Protein AF-0000000072239196 (afdb_homodimer)

Structure (mmCIF, N/CA/C/O backbone):
data_AF-0000000072239196-model_v1
#
loop_
_entity.id
_entity.type
_entity.pdbx_description
1 polymer 'N-acetylgalactosaminide beta-1,3-galactosyltransferase'
#
loop_
_atom_site.group_PDB
_atom_site.id
_atom_site.type_symbol
_atom_site.label_atom_id
_atom_site.label_alt_id
_atom_site.label_comp_id
_atom_site.label_asym_id
_atom_site.label_entity_id
_atom_site.label_seq_id
_atom_site.pdbx_PDB_ins_code
_atom_site.Cartn_x
_atom_site.Cartn_y
_atom_site.Cartn_z
_atom_site.occupancy
_atom_site.B_iso_or_equiv
_atom_site.auth_seq_id
_atom_site.auth_comp_id
_atom_site.auth_asym_id
_atom_site.auth_atom_id
_atom_site.pdbx_PDB_model_num
ATOM 1 N N . MET A 1 1 ? 33.875 12.359 -74.062 1 31.75 1 MET A N 1
ATOM 2 C CA . MET A 1 1 ? 33.312 13.102 -72.938 1 31.75 1 MET A CA 1
ATOM 3 C C . MET A 1 1 ? 32.25 12.281 -72.188 1 31.75 1 MET A C 1
ATOM 5 O O . MET A 1 1 ? 31.781 12.656 -71.125 1 31.75 1 MET A O 1
ATOM 9 N N . PHE A 1 2 ? 31.797 11.156 -72.812 1 46.44 2 PHE A N 1
ATOM 10 C CA . PHE A 1 2 ? 30.672 10.391 -72.312 1 46.44 2 PHE A CA 1
ATOM 11 C C . PHE A 1 2 ? 31.125 9.414 -71.25 1 46.44 2 PHE A C 1
ATOM 13 O O . PHE A 1 2 ? 30.312 8.93 -70.438 1 46.44 2 PHE A O 1
ATOM 20 N N . HIS A 1 3 ? 32.469 9.07 -71.188 1 47.84 3 HIS A N 1
ATOM 21 C CA . HIS A 1 3 ? 32.844 8 -70.25 1 47.84 3 HIS A CA 1
ATOM 22 C C . HIS A 1 3 ? 33.031 8.531 -68.875 1 47.84 3 HIS A C 1
ATOM 24 O O . HIS A 1 3 ? 33.219 7.746 -67.938 1 47.84 3 HIS A O 1
ATOM 30 N N . TYR A 1 4 ? 33.156 9.891 -68.688 1 46.47 4 TYR A N 1
ATOM 31 C CA . TYR A 1 4 ? 33.5 10.406 -67.375 1 46.47 4 TYR A CA 1
ATOM 32 C C . TYR A 1 4 ? 32.25 10.484 -66.5 1 46.47 4 TYR A C 1
ATOM 34 O O . TYR A 1 4 ? 32.344 10.672 -65.312 1 46.47 4 TYR A O 1
ATOM 42 N N . ARG A 1 5 ? 31.016 10.391 -67.062 1 47.41 5 ARG A N 1
ATOM 43 C CA . ARG A 1 5 ? 29.828 10.578 -66.25 1 47.41 5 ARG A CA 1
ATOM 44 C C . ARG A 1 5 ? 29.484 9.305 -65.5 1 47.41 5 ARG A C 1
ATOM 46 O O . ARG A 1 5 ? 28.844 9.352 -64.438 1 47.41 5 ARG A O 1
ATOM 53 N N . LYS A 1 6 ? 29.891 8.172 -66.125 1 51.75 6 LYS A N 1
ATOM 54 C CA . LYS A 1 6 ? 29.484 6.957 -65.438 1 51.75 6 LYS A CA 1
ATOM 55 C C . LYS A 1 6 ? 30.359 6.711 -64.188 1 51.75 6 LYS A C 1
ATOM 57 O O . LYS A 1 6 ? 29.906 6.172 -63.188 1 51.75 6 LYS A O 1
ATOM 62 N N . LEU A 1 7 ? 31.578 7.281 -64.25 1 53 7 LEU A N 1
ATOM 63 C CA . LEU A 1 7 ? 32.469 7.035 -63.094 1 53 7 LEU A CA 1
ATOM 64 C C . LEU A 1 7 ? 32.156 7.945 -61.938 1 53 7 LEU A C 1
ATOM 66 O O . LEU A 1 7 ? 32.281 7.547 -60.75 1 53 7 LEU A O 1
ATOM 70 N N . VAL A 1 8 ? 31.484 9.125 -62.281 1 57.16 8 VAL A N 1
ATOM 71 C CA . VAL A 1 8 ? 31.156 10.062 -61.219 1 57.16 8 VAL A CA 1
ATOM 72 C C . VAL A 1 8 ? 29.969 9.539 -60.406 1 57.16 8 VAL A C 1
ATOM 74 O O . VAL A 1 8 ? 29.953 9.641 -59.188 1 57.16 8 VAL A O 1
ATOM 77 N N . LYS A 1 9 ? 29.109 8.82 -61.094 1 61.12 9 LYS A N 1
ATOM 78 C CA . LYS A 1 9 ? 27.938 8.297 -60.406 1 61.12 9 LYS A CA 1
ATOM 79 C C . LYS A 1 9 ? 28.312 7.109 -59.5 1 61.12 9 LYS A C 1
ATOM 81 O O . LYS A 1 9 ? 27.766 6.945 -58.438 1 61.12 9 LYS A O 1
ATOM 86 N N . SER A 1 10 ? 29.453 6.508 -60 1 64.5 10 SER A N 1
ATOM 87 C CA . SER A 1 10 ? 29.859 5.34 -59.25 1 64.5 10 SER A CA 1
ATOM 88 C C . SER A 1 10 ? 30.578 5.746 -57.969 1 64.5 10 SER A C 1
ATOM 90 O O . SER A 1 10 ? 30.359 5.16 -56.906 1 64.5 10 SER A O 1
ATOM 92 N N . TRP A 1 11 ? 31.234 6.891 -58.031 1 67.44 11 TRP A N 1
ATOM 93 C CA . TRP A 1 11 ? 31.969 7.344 -56.844 1 67.44 11 TRP A CA 1
ATOM 94 C C . TRP A 1 11 ? 31.047 7.973 -55.812 1 67.44 11 TRP A C 1
ATOM 96 O O . TRP A 1 11 ? 31.234 7.801 -54.625 1 67.44 11 TRP A O 1
ATOM 106 N N . GLN A 1 12 ? 29.906 8.602 -56.25 1 66.19 12 GLN A N 1
ATOM 107 C CA . GLN A 1 12 ? 28.922 9.188 -55.344 1 66.19 12 GLN A CA 1
ATOM 108 C C . GLN A 1 12 ? 28.125 8.109 -54.625 1 66.19 12 GLN A C 1
ATOM 110 O O . GLN A 1 12 ? 27.844 8.234 -53.406 1 66.19 12 GLN A O 1
ATOM 115 N N . VAL A 1 13 ? 27.969 6.984 -55.312 1 71.75 13 VAL A N 1
ATOM 116 C CA . VAL A 1 13 ? 27.25 5.867 -54.719 1 71.75 13 VAL A CA 1
ATOM 117 C C . VAL A 1 13 ? 28.141 5.141 -53.719 1 71.75 13 VAL A C 1
ATOM 119 O O . VAL A 1 13 ? 27.703 4.789 -52.625 1 71.75 13 VAL A O 1
ATOM 122 N N . ILE A 1 14 ? 29.438 5.078 -54.062 1 72.12 14 ILE A N 1
ATOM 123 C CA . ILE A 1 14 ? 30.391 4.43 -53.156 1 72.12 14 ILE A CA 1
ATOM 124 C C . ILE A 1 14 ? 30.594 5.301 -51.938 1 72.12 14 ILE A C 1
ATOM 126 O O . ILE A 1 14 ? 30.609 4.797 -50.812 1 72.12 14 ILE A O 1
ATOM 130 N N . LEU A 1 15 ? 30.625 6.617 -52.156 1 72.06 15 LEU A N 1
ATOM 131 C CA . LEU A 1 15 ? 30.75 7.547 -51.031 1 72.06 15 LEU A CA 1
ATOM 132 C C . LEU A 1 15 ? 29.5 7.547 -50.188 1 72.06 15 LEU A C 1
ATOM 134 O O . LEU A 1 15 ? 29.594 7.578 -48.938 1 72.06 15 LEU A O 1
ATOM 138 N N . PHE A 1 16 ? 28.359 7.387 -50.812 1 76.06 16 PHE A N 1
ATOM 139 C CA . PHE A 1 16 ? 27.109 7.32 -50.062 1 76.06 16 PHE A CA 1
ATOM 140 C C . PHE A 1 16 ? 27 6.02 -49.281 1 76.06 16 PHE A C 1
ATOM 142 O O . PHE A 1 16 ? 26.594 6.02 -48.125 1 76.06 16 PHE A O 1
ATOM 149 N N . ILE A 1 17 ? 27.453 4.945 -49.906 1 74.38 17 ILE A N 1
ATOM 150 C CA . ILE A 1 17 ? 27.438 3.645 -49.25 1 74.38 17 ILE A CA 1
ATOM 151 C C . ILE A 1 17 ? 28.438 3.631 -48.094 1 74.38 17 ILE A C 1
ATOM 153 O O . ILE A 1 17 ? 28.141 3.127 -47 1 74.38 17 ILE A O 1
ATOM 157 N N . TRP A 1 18 ? 29.531 4.359 -48.312 1 76.5 18 TRP A N 1
ATOM 158 C CA . TRP A 1 18 ? 30.547 4.453 -47.25 1 76.5 18 TRP A CA 1
ATOM 159 C C . TRP A 1 18 ? 30.062 5.32 -46.094 1 76.5 18 TRP A C 1
ATOM 161 O O . TRP A 1 18 ? 30.281 4.988 -44.938 1 76.5 18 TRP A O 1
ATOM 171 N N . ILE A 1 19 ? 29.328 6.352 -46.375 1 75 19 ILE A N 1
ATOM 172 C CA . ILE A 1 19 ? 28.781 7.23 -45.344 1 75 19 ILE A CA 1
ATOM 173 C C . ILE A 1 19 ? 27.688 6.5 -44.562 1 75 19 ILE A C 1
ATOM 175 O O . ILE A 1 19 ? 27.656 6.535 -43.344 1 75 19 ILE A O 1
ATOM 179 N N . VAL A 1 20 ? 26.875 5.742 -45.312 1 73.81 20 VAL A N 1
ATOM 180 C CA . VAL A 1 20 ? 25.812 4.992 -44.656 1 73.81 20 VAL A CA 1
ATOM 181 C C . VAL A 1 20 ? 26.406 3.865 -43.812 1 73.81 20 VAL A C 1
ATOM 183 O O . VAL A 1 20 ? 25.969 3.631 -42.688 1 73.81 20 VAL A O 1
ATOM 186 N N . PHE A 1 21 ? 27.484 3.299 -44.312 1 75.25 21 PHE A N 1
ATOM 187 C CA . PHE A 1 21 ? 28.156 2.217 -43.625 1 75.25 21 PHE A CA 1
ATOM 188 C C . PHE A 1 21 ? 28.891 2.744 -42.406 1 75.25 21 PHE A C 1
ATOM 190 O O . PHE A 1 21 ? 28.844 2.133 -41.312 1 75.25 21 PHE A O 1
ATOM 197 N N . THR A 1 22 ? 29.5 3.889 -42.5 1 69.12 22 THR A N 1
ATOM 198 C CA . THR A 1 22 ? 30.172 4.516 -41.375 1 69.12 22 THR A CA 1
ATOM 199 C C . THR A 1 22 ? 29.156 4.988 -40.344 1 69.12 22 THR A C 1
ATOM 201 O O . THR A 1 22 ? 29.375 4.848 -39.125 1 69.12 22 THR A O 1
ATOM 204 N N . LEU A 1 23 ? 28.047 5.484 -40.75 1 70.44 23 LEU A N 1
ATOM 205 C CA . LEU A 1 23 ? 26.984 5.887 -39.844 1 70.44 23 LEU A CA 1
ATOM 206 C C . LEU A 1 23 ? 26.375 4.676 -39.125 1 70.44 23 LEU A C 1
ATOM 208 O O . LEU A 1 23 ? 26.094 4.719 -37.938 1 70.44 23 LEU A O 1
ATOM 212 N N . PHE A 1 24 ? 26.312 3.58 -39.844 1 66.88 24 PHE A N 1
ATOM 213 C CA . PHE A 1 24 ? 25.812 2.334 -39.281 1 66.88 24 PHE A CA 1
ATOM 214 C C . PHE A 1 24 ? 26.797 1.779 -38.25 1 66.88 24 PHE A C 1
ATOM 216 O O . PHE A 1 24 ? 26.391 1.317 -37.188 1 66.88 24 PHE A O 1
ATOM 223 N N . ILE A 1 25 ? 28.031 1.854 -38.5 1 64.31 25 ILE A N 1
ATOM 224 C CA . ILE A 1 25 ? 29.062 1.387 -37.594 1 64.31 25 ILE A CA 1
ATOM 225 C C . ILE A 1 25 ? 29.094 2.277 -36.344 1 64.31 25 ILE A C 1
ATOM 227 O O . ILE A 1 25 ? 29.188 1.782 -35.219 1 64.31 25 ILE A O 1
ATOM 231 N N . VAL A 1 26 ? 28.922 3.523 -36.531 1 60.91 26 VAL A N 1
ATOM 232 C CA . VAL A 1 26 ? 28.938 4.461 -35.406 1 60.91 26 VAL A CA 1
ATOM 233 C C . VAL A 1 26 ? 27.703 4.246 -34.531 1 60.91 26 VAL A C 1
ATOM 235 O O . VAL A 1 26 ? 27.812 4.211 -33.312 1 60.91 26 VAL A O 1
ATOM 238 N N . ILE A 1 27 ? 26.609 4.07 -35.125 1 59.69 27 ILE A N 1
ATOM 239 C CA . ILE A 1 27 ? 25.391 3.814 -34.375 1 59.69 27 ILE A CA 1
ATOM 240 C C . ILE A 1 27 ? 25.469 2.455 -33.688 1 59.69 27 ILE A C 1
ATOM 242 O O . ILE A 1 27 ? 25.156 2.328 -32.5 1 59.69 27 ILE A O 1
ATOM 246 N N . PHE A 1 28 ? 25.984 1.465 -34.375 1 60.81 28 PHE A N 1
ATOM 247 C CA . PHE A 1 28 ? 26.125 0.113 -33.844 1 60.81 28 PHE A CA 1
ATOM 248 C C . PHE A 1 28 ? 27.188 0.063 -32.75 1 60.81 28 PHE A C 1
ATOM 250 O O . PHE A 1 28 ? 27 -0.585 -31.734 1 60.81 28 PHE A O 1
ATOM 257 N N . TYR A 1 29 ? 28.281 0.688 -33 1 55.94 29 TYR A N 1
ATOM 258 C CA . TYR A 1 29 ? 29.328 0.769 -32 1 55.94 29 TYR A CA 1
ATOM 259 C C . TYR A 1 29 ? 28.875 1.616 -30.812 1 55.94 29 TYR A C 1
ATOM 261 O O . TYR A 1 29 ? 29.219 1.313 -29.656 1 55.94 29 TYR A O 1
ATOM 269 N N . GLY A 1 30 ? 28.172 2.629 -30.984 1 54.56 30 GLY A N 1
ATOM 270 C CA . GLY A 1 30 ? 27.562 3.412 -29.922 1 54.56 30 GLY A CA 1
ATOM 271 C C . GLY A 1 30 ? 26.578 2.619 -29.078 1 54.56 30 GLY A C 1
ATOM 272 O O . GLY A 1 30 ? 26.609 2.693 -27.859 1 54.56 30 GLY A O 1
ATOM 273 N N . GLU A 1 31 ? 25.875 1.897 -29.781 1 54.53 31 GLU A N 1
ATOM 274 C CA . GLU A 1 31 ? 24.922 1.021 -29.109 1 54.53 31 GLU A CA 1
ATOM 275 C C . GLU A 1 31 ? 25.641 -0.084 -28.344 1 54.53 31 GLU A C 1
ATOM 277 O O . GLU A 1 31 ? 25.266 -0.417 -27.219 1 54.53 31 GLU A O 1
ATOM 282 N N . LEU A 1 32 ? 26.703 -0.636 -28.875 1 53.66 32 LEU A N 1
ATOM 283 C CA . LEU A 1 32 ? 27.5 -1.659 -28.219 1 53.66 32 LEU A CA 1
ATOM 284 C C . LEU A 1 32 ? 28.234 -1.073 -27.016 1 53.66 32 LEU A C 1
ATOM 286 O O . LEU A 1 32 ? 28.328 -1.708 -25.969 1 53.66 32 LEU A O 1
ATOM 290 N N . ASN A 1 33 ? 28.828 0.057 -27.188 1 51.59 33 ASN A N 1
ATOM 291 C CA . ASN A 1 33 ? 29.5 0.743 -26.094 1 51.59 33 ASN A CA 1
ATOM 292 C C . ASN A 1 33 ? 28.531 1.154 -25 1 51.59 33 ASN A C 1
ATOM 294 O O . ASN A 1 33 ? 28.844 1.08 -23.812 1 51.59 33 ASN A O 1
ATOM 298 N N . GLU A 1 34 ? 27.438 1.601 -25.328 1 47.47 34 GLU A N 1
ATOM 299 C CA . GLU A 1 34 ? 26.406 1.927 -24.359 1 47.47 34 GLU A CA 1
ATOM 300 C C . GLU A 1 34 ? 25.922 0.676 -23.625 1 47.47 34 GLU A C 1
ATOM 302 O O . GLU A 1 34 ? 25.672 0.706 -22.422 1 47.47 34 GLU A O 1
ATOM 307 N N . ARG A 1 35 ? 25.859 -0.451 -24.25 1 50.06 35 ARG A N 1
ATOM 308 C CA . ARG A 1 35 ? 25.562 -1.746 -23.656 1 50.06 35 ARG A CA 1
ATOM 309 C C . ARG A 1 35 ? 26.688 -2.209 -22.734 1 50.06 35 ARG A C 1
ATOM 311 O O . ARG A 1 35 ? 26.438 -2.758 -21.656 1 50.06 35 ARG A O 1
ATOM 318 N N . ARG A 1 36 ? 27.953 -2.074 -23.203 1 45.91 36 ARG A N 1
ATOM 319 C CA . ARG A 1 36 ? 29.094 -2.41 -22.359 1 45.91 36 ARG A CA 1
ATOM 320 C C . ARG A 1 36 ? 29.188 -1.48 -21.156 1 45.91 36 ARG A C 1
ATOM 322 O O . ARG A 1 36 ? 29.453 -1.927 -20.047 1 45.91 36 ARG A O 1
ATOM 329 N N . LYS A 1 37 ? 29.109 -0.287 -21.312 1 46.47 37 LYS A N 1
ATOM 330 C CA . LYS A 1 37 ? 29.094 0.661 -20.188 1 46.47 37 LYS A CA 1
ATOM 331 C C . LYS A 1 37 ? 27.906 0.408 -19.266 1 46.47 37 LYS A C 1
ATOM 333 O O . LYS A 1 37 ? 28.047 0.489 -18.047 1 46.47 37 LYS A O 1
ATOM 338 N N . SER A 1 38 ? 26.906 -0.004 -19.859 1 39.94 38 SER A N 1
ATOM 339 C CA . SER A 1 38 ? 25.734 -0.391 -19.094 1 39.94 38 SER A CA 1
ATOM 340 C C . SER A 1 38 ? 25.969 -1.702 -18.344 1 39.94 38 SER A C 1
ATOM 342 O O . SER A 1 38 ? 25.609 -1.831 -17.172 1 39.94 38 SER A O 1
ATOM 344 N N . ARG A 1 39 ? 26.672 -2.645 -19 1 43.44 39 ARG A N 1
ATOM 345 C CA . ARG A 1 39 ? 27.031 -3.889 -18.328 1 43.44 39 ARG A CA 1
ATOM 346 C C . ARG A 1 39 ? 28.062 -3.641 -17.234 1 43.44 39 ARG A C 1
ATOM 348 O O . ARG A 1 39 ? 27.969 -4.195 -16.141 1 43.44 39 ARG A O 1
ATOM 355 N N . ASN A 1 40 ? 29.109 -2.979 -17.594 1 42.34 40 ASN A N 1
ATOM 356 C CA . ASN A 1 40 ? 30.141 -2.652 -16.609 1 42.34 40 ASN A CA 1
ATOM 357 C C . ASN A 1 40 ? 29.578 -1.776 -15.484 1 42.34 40 ASN A C 1
ATOM 359 O O . ASN A 1 40 ? 29.938 -1.943 -14.32 1 42.34 40 ASN A O 1
ATOM 363 N N . TYR A 1 41 ? 28.875 -0.842 -15.852 1 37.25 41 TYR A N 1
ATOM 364 C CA . TYR A 1 41 ? 28.219 -0.013 -14.852 1 37.25 41 TYR A CA 1
ATOM 365 C C . TYR A 1 41 ? 27.25 -0.84 -14.016 1 37.25 41 TYR A C 1
ATOM 367 O O . TYR A 1 41 ? 27.156 -0.665 -12.797 1 37.25 41 TYR A O 1
ATOM 375 N N . PHE A 1 42 ? 26.625 -1.842 -14.641 1 40.38 42 PHE A N 1
ATOM 376 C CA . PHE A 1 42 ? 25.719 -2.742 -13.93 1 40.38 42 PHE A CA 1
ATOM 377 C C . PHE A 1 42 ? 26.5 -3.662 -13 1 40.38 42 PHE A C 1
ATOM 379 O O . PHE A 1 42 ? 26.047 -3.951 -11.883 1 40.38 42 PHE A O 1
ATOM 386 N N . SER A 1 43 ? 27.641 -4.086 -13.422 1 42.19 43 SER A N 1
ATOM 387 C CA . SER A 1 43 ? 28.453 -4.969 -12.594 1 42.19 43 SER A CA 1
ATOM 388 C C . SER A 1 43 ? 28.969 -4.246 -11.352 1 42.19 43 SER A C 1
ATOM 390 O O . SER A 1 43 ? 29 -4.816 -10.258 1 42.19 43 SER A O 1
ATOM 392 N N . HIS A 1 44 ? 29.359 -3.057 -11.484 1 40.22 44 HIS A N 1
ATOM 393 C CA . HIS A 1 44 ? 29.906 -2.324 -10.352 1 40.22 44 HIS A CA 1
ATOM 394 C C . HIS A 1 44 ? 28.797 -1.888 -9.391 1 40.22 44 HIS A C 1
ATOM 396 O O . HIS A 1 44 ? 29.016 -1.812 -8.18 1 40.22 44 HIS A O 1
ATOM 402 N N . VAL A 1 45 ? 27.75 -1.446 -9.891 1 39.19 45 VAL A N 1
ATOM 403 C CA . VAL A 1 45 ? 26.672 -0.929 -9.07 1 39.19 45 VAL A CA 1
ATOM 404 C C . VAL A 1 45 ? 26.016 -2.07 -8.289 1 39.19 45 VAL A C 1
ATOM 406 O O . VAL A 1 45 ? 25.562 -1.879 -7.156 1 39.19 45 VAL A O 1
ATOM 409 N N . GLN A 1 46 ? 26.016 -3.322 -8.797 1 45.03 46 GLN A N 1
ATOM 410 C CA . GLN A 1 46 ? 25.5 -4.516 -8.125 1 45.03 46 GLN A CA 1
ATOM 411 C C . GLN A 1 46 ? 26.281 -4.801 -6.852 1 45.03 46 GLN A C 1
ATOM 413 O O . GLN A 1 46 ? 25.734 -5.316 -5.879 1 45.03 46 GLN A O 1
ATOM 418 N N . LYS A 1 47 ? 27.609 -4.477 -6.828 1 48.03 47 LYS A N 1
ATOM 419 C CA . LYS A 1 47 ? 28.516 -4.887 -5.746 1 48.03 47 LYS A CA 1
ATOM 420 C C . LYS A 1 47 ? 28.156 -4.188 -4.441 1 48.03 47 LYS A C 1
ATOM 422 O O . LYS A 1 47 ? 28.594 -4.602 -3.367 1 48.03 47 LYS A O 1
ATOM 427 N N . GLY A 1 48 ? 26.984 -3.391 -4.48 1 60.59 48 GLY A N 1
ATOM 428 C CA . GLY A 1 48 ? 26.828 -2.707 -3.209 1 60.59 48 GLY A CA 1
ATOM 429 C C . GLY A 1 48 ? 25.422 -2.811 -2.652 1 60.59 48 GLY A C 1
ATOM 430 O O . GLY A 1 48 ? 25.156 -2.391 -1.522 1 60.59 48 GLY A O 1
ATOM 431 N N . LEU A 1 49 ? 24.438 -3.381 -3.443 1 70.31 49 LEU A N 1
ATOM 432 C CA . LEU A 1 49 ? 23.109 -3.398 -2.828 1 70.31 49 LEU A CA 1
ATOM 433 C C . LEU A 1 49 ? 22.922 -4.648 -1.973 1 70.31 49 LEU A C 1
ATOM 435 O O . LEU A 1 49 ? 23.281 -5.754 -2.395 1 70.31 49 LEU A O 1
ATOM 439 N N . PRO A 1 50 ? 22.5 -4.473 -0.819 1 85.12 50 PRO A N 1
ATOM 440 C CA . PRO A 1 50 ? 22.328 -5.633 0.059 1 85.12 50 PRO A CA 1
ATOM 441 C C . PRO A 1 50 ? 21.297 -6.617 -0.468 1 85.12 50 PRO A C 1
ATOM 443 O O . PRO A 1 50 ? 20.281 -6.207 -1.045 1 85.12 50 PRO A O 1
ATOM 446 N N . LEU A 1 51 ? 21.609 -7.922 -0.352 1 93.06 51 LEU A N 1
ATOM 447 C CA . LEU A 1 51 ? 20.703 -8.984 -0.772 1 93.06 51 LEU A CA 1
ATOM 448 C C . LEU A 1 51 ? 19.625 -9.227 0.28 1 93.06 51 LEU A C 1
ATOM 450 O O . LEU A 1 51 ? 19.875 -9.086 1.479 1 93.06 51 LEU A O 1
ATOM 454 N N . VAL A 1 52 ? 18.484 -9.555 -0.234 1 95.56 52 VAL A N 1
ATOM 455 C CA . VAL A 1 52 ? 17.422 -10.023 0.648 1 95.56 52 VAL A CA 1
ATOM 456 C C . VAL A 1 52 ? 17.594 -11.508 0.934 1 95.56 52 VAL A C 1
ATOM 458 O O . VAL A 1 52 ? 17.781 -12.305 0.011 1 95.56 52 VAL A O 1
ATOM 461 N N . HIS A 1 53 ? 17.5 -11.906 2.275 1 95.81 53 HIS A N 1
ATOM 462 C CA . HIS A 1 53 ? 17.859 -13.266 2.664 1 95.81 53 HIS A CA 1
ATOM 463 C C . HIS A 1 53 ? 16.672 -13.984 3.312 1 95.81 53 HIS A C 1
ATOM 465 O O . HIS A 1 53 ? 16.734 -15.195 3.557 1 95.81 53 HIS A O 1
ATOM 471 N N . ASP A 1 54 ? 15.602 -13.312 3.561 1 97.31 54 ASP A N 1
ATOM 472 C CA . ASP A 1 54 ? 14.586 -13.945 4.398 1 97.31 54 ASP A CA 1
ATOM 473 C C . ASP A 1 54 ? 13.266 -14.07 3.65 1 97.31 54 ASP A C 1
ATOM 475 O O . ASP A 1 54 ? 12.258 -14.492 4.227 1 97.31 54 ASP A O 1
ATOM 479 N N . ILE A 1 55 ? 13.25 -13.68 2.41 1 98.81 55 ILE A N 1
ATOM 480 C CA . ILE A 1 55 ? 12.062 -13.828 1.566 1 98.81 55 ILE A CA 1
ATOM 481 C C . ILE A 1 55 ? 12.391 -14.75 0.388 1 98.81 55 ILE A C 1
ATOM 483 O O . ILE A 1 55 ? 13.328 -14.484 -0.368 1 98.81 55 ILE A O 1
ATOM 487 N N . PHE A 1 56 ? 11.727 -15.852 0.272 1 98.88 56 PHE A N 1
ATOM 488 C CA . PHE A 1 56 ? 11.805 -16.688 -0.921 1 98.88 56 PHE A CA 1
ATOM 489 C C . PHE A 1 56 ? 10.922 -16.141 -2.033 1 98.88 56 PHE A C 1
ATOM 491 O O . PHE A 1 56 ? 9.742 -15.852 -1.813 1 98.88 56 PHE A O 1
ATOM 498 N N . PHE A 1 57 ? 11.445 -15.961 -3.189 1 98.88 57 PHE A N 1
ATOM 499 C CA . PHE A 1 57 ? 10.703 -15.5 -4.359 1 98.88 57 PHE A CA 1
ATOM 500 C C . PHE A 1 57 ? 10.477 -16.656 -5.332 1 98.88 57 PHE A C 1
ATOM 502 O O . PHE A 1 57 ? 11.43 -17.203 -5.891 1 98.88 57 PHE A O 1
ATOM 509 N N . GLY A 1 58 ? 9.258 -17.047 -5.496 1 98.75 58 GLY A N 1
ATOM 510 C CA . GLY A 1 58 ? 8.844 -17.969 -6.551 1 98.75 58 GLY A CA 1
ATOM 511 C C . GLY A 1 58 ? 8.219 -17.266 -7.742 1 98.75 58 GLY A C 1
ATOM 512 O O . GLY A 1 58 ? 7.137 -16.688 -7.629 1 98.75 58 GLY A O 1
ATOM 513 N N . VAL A 1 59 ? 8.867 -17.344 -8.875 1 98.44 59 VAL A N 1
ATOM 514 C CA . VAL A 1 59 ? 8.391 -16.703 -10.086 1 98.44 59 VAL A CA 1
ATOM 515 C C . VAL A 1 59 ? 7.734 -17.734 -11 1 98.44 59 VAL A C 1
ATOM 517 O O . VAL A 1 59 ? 8.359 -18.734 -11.367 1 98.44 59 VAL A O 1
ATOM 520 N N . ILE A 1 60 ? 6.484 -17.5 -11.352 1 96.56 60 ILE A N 1
ATOM 521 C CA . ILE A 1 60 ? 5.75 -18.406 -12.227 1 96.56 60 ILE A CA 1
ATOM 522 C C . ILE A 1 60 ? 6.031 -18.047 -13.688 1 96.56 60 ILE A C 1
ATOM 524 O O . ILE A 1 60 ? 5.855 -16.906 -14.102 1 96.56 60 ILE A O 1
ATOM 528 N N . THR A 1 61 ? 6.516 -18.984 -14.43 1 94.75 61 THR A N 1
ATOM 529 C CA . THR A 1 61 ? 6.801 -18.781 -15.844 1 94.75 61 THR A CA 1
ATOM 530 C C . THR A 1 61 ? 6.438 -20.031 -16.656 1 94.75 61 THR A C 1
ATOM 532 O O . THR A 1 61 ? 5.656 -20.859 -16.188 1 94.75 61 THR A O 1
ATOM 535 N N . CYS A 1 62 ? 6.695 -20.047 -17.891 1 90.94 62 CYS A N 1
ATOM 536 C CA . CYS A 1 62 ? 6.465 -21.172 -18.781 1 90.94 62 CYS A CA 1
ATOM 537 C C . CYS A 1 62 ? 7.488 -21.188 -19.922 1 90.94 62 CYS A C 1
ATOM 539 O O . CYS A 1 62 ? 8.336 -20.297 -20 1 90.94 62 CYS A O 1
ATOM 541 N N . GLU A 1 63 ? 7.398 -22.203 -20.703 1 89.75 63 GLU A N 1
ATOM 542 C CA . GLU A 1 63 ? 8.352 -22.391 -21.797 1 89.75 63 GLU A CA 1
ATOM 543 C C . GLU A 1 63 ? 8.391 -21.188 -22.719 1 89.75 63 GLU A C 1
ATOM 545 O O . GLU A 1 63 ? 9.469 -20.75 -23.125 1 89.75 63 GLU A O 1
ATOM 550 N N . ASN A 1 64 ? 7.305 -20.562 -22.984 1 88.12 64 ASN A N 1
ATOM 551 C CA . ASN A 1 64 ? 7.184 -19.5 -23.969 1 88.12 64 ASN A CA 1
ATOM 552 C C . ASN A 1 64 ? 7.82 -18.203 -23.484 1 88.12 64 ASN A C 1
ATOM 554 O O . ASN A 1 64 ? 8.188 -17.344 -24.281 1 88.12 64 ASN A O 1
ATOM 558 N N . TYR A 1 65 ? 7.93 -18.078 -22.125 1 91.06 65 TYR A N 1
ATOM 559 C CA . TYR A 1 65 ? 8.273 -16.75 -21.625 1 91.06 65 TYR A CA 1
ATOM 560 C C . TYR A 1 65 ? 9.547 -16.797 -20.781 1 91.06 65 TYR A C 1
ATOM 562 O O . TYR A 1 65 ? 10.047 -15.766 -20.344 1 91.06 65 TYR A O 1
ATOM 570 N N . ALA A 1 66 ? 10.133 -17.969 -20.625 1 91.94 66 ALA A N 1
ATOM 571 C CA . ALA A 1 66 ? 11.312 -18.141 -19.797 1 91.94 66 ALA A CA 1
ATOM 572 C C . ALA A 1 66 ? 12.492 -17.344 -20.328 1 91.94 66 ALA A C 1
ATOM 574 O O . ALA A 1 66 ? 13.242 -16.734 -19.562 1 91.94 66 ALA A O 1
ATOM 575 N N . GLU A 1 67 ? 12.617 -17.281 -21.625 1 92.31 67 GLU A N 1
ATOM 576 C CA . GLU A 1 67 ? 13.797 -16.656 -22.219 1 92.31 67 GLU A CA 1
ATOM 577 C C . GLU A 1 67 ? 13.586 -15.156 -22.406 1 92.31 67 GLU A C 1
ATOM 579 O O . GLU A 1 67 ? 14.477 -14.445 -22.875 1 92.31 67 GLU A O 1
ATOM 584 N N . THR A 1 68 ? 12.453 -14.633 -22.047 1 94.44 68 THR A N 1
ATOM 585 C CA . THR A 1 68 ? 12.172 -13.211 -22.188 1 94.44 68 THR A CA 1
ATOM 586 C C . THR A 1 68 ? 11.828 -12.594 -20.828 1 94.44 68 THR A C 1
ATOM 588 O O . THR A 1 68 ? 12.703 -12.047 -20.156 1 94.44 68 THR A O 1
ATOM 591 N N . TYR A 1 69 ? 10.648 -12.945 -20.375 1 96.38 69 TYR A N 1
ATOM 592 C CA . TYR A 1 69 ? 10.156 -12.32 -19.156 1 96.38 69 TYR A CA 1
ATOM 593 C C . TYR A 1 69 ? 10.914 -12.828 -17.938 1 96.38 69 TYR A C 1
ATOM 595 O O . TYR A 1 69 ? 11.43 -12.039 -17.141 1 96.38 69 TYR A O 1
ATOM 603 N N . ALA A 1 70 ? 11.016 -14.125 -17.828 1 97.5 70 ALA A N 1
ATOM 604 C CA . ALA A 1 70 ? 11.688 -14.703 -16.656 1 97.5 70 ALA A CA 1
ATOM 605 C C . ALA A 1 70 ? 13.164 -14.32 -16.641 1 97.5 70 ALA A C 1
ATOM 607 O O . ALA A 1 70 ? 13.719 -14.031 -15.57 1 97.5 70 ALA A O 1
ATOM 608 N N . LYS A 1 71 ? 13.734 -14.359 -17.766 1 97.56 71 LYS A N 1
ATOM 609 C CA . LYS A 1 71 ? 15.133 -13.953 -17.875 1 97.56 71 LYS A CA 1
ATOM 610 C C . LYS A 1 71 ? 15.312 -12.5 -17.453 1 97.56 71 LYS A C 1
ATOM 612 O O . LYS A 1 71 ? 16.312 -12.148 -16.812 1 97.56 71 LYS A O 1
ATOM 617 N N . ALA A 1 72 ? 14.414 -11.625 -17.828 1 97.94 72 ALA A N 1
ATOM 618 C CA . ALA A 1 72 ? 14.461 -10.227 -17.422 1 97.94 72 ALA A CA 1
ATOM 619 C C . ALA A 1 72 ? 14.43 -10.094 -15.906 1 97.94 72 ALA A C 1
ATOM 621 O O . ALA A 1 72 ? 15.18 -9.312 -15.32 1 97.94 72 ALA A O 1
ATOM 622 N N . VAL A 1 73 ? 13.586 -10.859 -15.258 1 98.25 73 VAL A N 1
ATOM 623 C CA . VAL A 1 73 ? 13.516 -10.875 -13.805 1 98.25 73 VAL A CA 1
ATOM 624 C C . VAL A 1 73 ? 14.859 -11.289 -13.219 1 98.25 73 VAL A C 1
ATOM 626 O O . VAL A 1 73 ? 15.414 -10.594 -12.367 1 98.25 73 VAL A O 1
ATOM 629 N N . PHE A 1 74 ? 15.406 -12.359 -13.742 1 98.06 74 PHE A N 1
ATOM 630 C CA . PHE A 1 74 ? 16.641 -12.953 -13.234 1 98.06 74 PHE A CA 1
ATOM 631 C C . PHE A 1 74 ? 17.797 -11.977 -13.383 1 98.06 74 PHE A C 1
ATOM 633 O O . PHE A 1 74 ? 18.688 -11.938 -12.531 1 98.06 74 PHE A O 1
ATOM 640 N N . GLN A 1 75 ? 17.75 -11.148 -14.359 1 96.88 75 GLN A N 1
ATOM 641 C CA . GLN A 1 75 ? 18.891 -10.297 -14.68 1 96.88 75 GLN A CA 1
ATOM 642 C C . GLN A 1 75 ? 18.703 -8.891 -14.109 1 96.88 75 GLN A C 1
ATOM 644 O O . GLN A 1 75 ? 19.578 -8.031 -14.266 1 96.88 75 GLN A O 1
ATOM 649 N N . THR A 1 76 ? 17.641 -8.609 -13.484 1 96.44 76 THR A N 1
ATOM 650 C CA . THR A 1 76 ? 17.438 -7.289 -12.891 1 96.44 76 THR A CA 1
ATOM 651 C C . THR A 1 76 ? 17.172 -7.406 -11.398 1 96.44 76 THR A C 1
ATOM 653 O O . THR A 1 76 ? 18.078 -7.648 -10.609 1 96.44 76 THR A O 1
ATOM 656 N N . TRP A 1 77 ? 15.812 -7.312 -11.023 1 96.88 77 TRP A N 1
ATOM 657 C CA . TRP A 1 77 ? 15.57 -7.25 -9.586 1 96.88 77 TRP A CA 1
ATOM 658 C C . TRP A 1 77 ? 15.883 -8.586 -8.922 1 96.88 77 TRP A C 1
ATOM 660 O O . TRP A 1 77 ? 16.109 -8.648 -7.715 1 96.88 77 TRP A O 1
ATOM 670 N N . GLY A 1 78 ? 15.914 -9.727 -9.695 1 97.62 78 GLY A N 1
ATOM 671 C CA . GLY A 1 78 ? 16.328 -11.016 -9.156 1 97.62 78 GLY A CA 1
ATOM 672 C C . GLY A 1 78 ? 17.734 -10.992 -8.594 1 97.62 78 GLY A C 1
ATOM 673 O O . GLY A 1 78 ? 18.078 -11.805 -7.734 1 97.62 78 GLY A O 1
ATOM 674 N N . LYS A 1 79 ? 18.547 -10.109 -9.008 1 96 79 LYS A N 1
ATOM 675 C CA . LYS A 1 79 ? 19.938 -9.992 -8.57 1 96 79 LYS A CA 1
ATOM 676 C C . LYS A 1 79 ? 20.016 -9.5 -7.125 1 96 79 LYS A C 1
ATOM 678 O O . LYS A 1 79 ? 21.062 -9.617 -6.48 1 96 79 LYS A O 1
ATOM 683 N N . LEU A 1 80 ? 18.969 -8.961 -6.645 1 96.5 80 LEU A N 1
ATOM 684 C CA . LEU A 1 80 ? 18.953 -8.406 -5.297 1 96.5 80 LEU A CA 1
ATOM 685 C C . LEU A 1 80 ? 18.5 -9.453 -4.285 1 96.5 80 LEU A C 1
ATOM 687 O O . LEU A 1 80 ? 18.375 -9.156 -3.096 1 96.5 80 LEU A O 1
ATOM 691 N N . VAL A 1 81 ? 18.266 -10.656 -4.734 1 97.69 81 VAL A N 1
ATOM 692 C CA . VAL A 1 81 ? 17.781 -11.75 -3.902 1 97.69 81 VAL A CA 1
ATOM 693 C C . VAL A 1 81 ? 18.891 -12.789 -3.717 1 97.69 81 VAL A C 1
ATOM 695 O O . VAL A 1 81 ? 19.594 -13.125 -4.672 1 97.69 81 VAL A O 1
ATOM 698 N N . GLU A 1 82 ? 19.078 -13.227 -2.475 1 96.5 82 GLU A N 1
ATOM 699 C CA . GLU A 1 82 ? 19.984 -14.352 -2.258 1 96.5 82 GLU A CA 1
ATOM 700 C C . GLU A 1 82 ? 19.656 -15.508 -3.191 1 96.5 82 GLU A C 1
ATOM 702 O O . GLU A 1 82 ? 18.5 -15.914 -3.305 1 96.5 82 GLU A O 1
ATOM 707 N N . PRO A 1 83 ? 20.609 -16.062 -3.893 1 95.81 83 PRO A N 1
ATOM 708 C CA . PRO A 1 83 ? 20.375 -17.016 -4.969 1 95.81 83 PRO A CA 1
ATOM 709 C C . PRO A 1 83 ? 19.562 -18.219 -4.516 1 95.81 83 PRO A C 1
ATOM 711 O O . PRO A 1 83 ? 18.734 -18.734 -5.277 1 95.81 83 PRO A O 1
ATOM 714 N N . SER A 1 84 ? 19.703 -18.656 -3.311 1 96.62 84 SER A N 1
ATOM 715 C CA . SER A 1 84 ? 18.969 -19.812 -2.834 1 96.62 84 SER A CA 1
ATOM 716 C C . SER A 1 84 ? 17.5 -19.469 -2.578 1 96.62 84 SER A C 1
ATOM 718 O O . SER A 1 84 ? 16.672 -20.359 -2.393 1 96.62 84 SER A O 1
ATOM 720 N N . MET A 1 85 ? 17.203 -18.172 -2.643 1 98.25 85 MET A N 1
ATOM 721 C CA . MET A 1 85 ? 15.867 -17.688 -2.295 1 98.25 85 MET A CA 1
ATOM 722 C C . MET A 1 85 ? 15.086 -17.297 -3.545 1 98.25 85 MET A C 1
ATOM 724 O O . MET A 1 85 ? 14.039 -16.656 -3.455 1 98.25 85 MET A O 1
ATOM 728 N N . LEU A 1 86 ? 15.562 -17.625 -4.715 1 98.69 86 LEU A N 1
ATOM 729 C CA . LEU A 1 86 ? 14.898 -17.312 -5.969 1 98.69 86 LEU A CA 1
ATOM 730 C C . LEU A 1 86 ? 14.812 -18.531 -6.875 1 98.69 86 LEU A C 1
ATOM 732 O O . LEU A 1 86 ? 15.828 -19.172 -7.16 1 98.69 86 LEU A O 1
ATOM 736 N N . ARG A 1 87 ? 13.594 -18.859 -7.246 1 98.75 87 ARG A N 1
ATOM 737 C CA . ARG A 1 87 ? 13.383 -19.938 -8.211 1 98.75 87 ARG A CA 1
ATOM 738 C C . ARG A 1 87 ? 12.297 -19.562 -9.219 1 98.75 87 ARG A C 1
ATOM 740 O O . ARG A 1 87 ? 11.383 -18.812 -8.891 1 98.75 87 ARG A O 1
ATOM 747 N N . PHE A 1 88 ? 12.438 -20.141 -10.391 1 98.44 88 PHE A N 1
ATOM 748 C CA . PHE A 1 88 ? 11.461 -20 -11.461 1 98.44 88 PHE A CA 1
ATOM 749 C C . PHE A 1 88 ? 10.719 -21.297 -11.695 1 98.44 88 PHE A C 1
ATOM 751 O O . PHE A 1 88 ? 11.344 -22.344 -11.945 1 98.44 88 PHE A O 1
ATOM 758 N N . PHE A 1 89 ? 9.453 -21.297 -11.578 1 97.44 89 PHE A N 1
ATOM 759 C CA . PHE A 1 89 ? 8.633 -22.484 -11.727 1 97.44 89 PHE A CA 1
ATOM 760 C C . PHE A 1 89 ? 8 -22.547 -13.117 1 97.44 89 PHE A C 1
ATOM 762 O O . PHE A 1 89 ? 7.227 -21.656 -13.484 1 97.44 89 PHE A O 1
ATOM 769 N N . SER A 1 90 ? 8.336 -23.547 -13.82 1 94.75 90 SER A N 1
ATOM 770 C CA . SER A 1 90 ? 7.98 -23.641 -15.234 1 94.75 90 SER A CA 1
ATOM 771 C C . SER A 1 90 ? 7.512 -25.047 -15.594 1 94.75 90 SER A C 1
ATOM 773 O O . SER A 1 90 ? 7.625 -25.969 -14.781 1 94.75 90 SER A O 1
ATOM 775 N N . ASP A 1 91 ? 6.867 -25.141 -16.766 1 89.75 91 ASP A N 1
ATOM 776 C CA . ASP A 1 91 ? 6.426 -26.422 -17.281 1 89.75 91 ASP A CA 1
ATOM 777 C C . ASP A 1 91 ? 7.566 -27.156 -17.984 1 89.75 91 ASP A C 1
ATOM 779 O O . ASP A 1 91 ? 7.43 -28.328 -18.359 1 89.75 91 ASP A O 1
ATOM 783 N N . SER A 1 92 ? 8.703 -26.516 -18.188 1 91.75 92 SER A N 1
ATOM 784 C CA . SER A 1 92 ? 9.875 -27.094 -18.844 1 91.75 92 SER A CA 1
ATOM 785 C C . SER A 1 92 ? 11.172 -26.562 -18.234 1 91.75 92 SER A C 1
ATOM 787 O O . SER A 1 92 ? 11.18 -25.516 -17.609 1 91.75 92 SER A O 1
ATOM 789 N N . PRO A 1 93 ? 12.227 -27.375 -18.344 1 94.12 93 PRO A N 1
ATOM 790 C CA . PRO A 1 93 ? 13.516 -26.891 -17.828 1 94.12 93 PRO A CA 1
ATOM 791 C C . PRO A 1 93 ? 14.07 -25.734 -18.672 1 94.12 93 PRO A C 1
ATOM 793 O O . PRO A 1 93 ? 13.875 -25.688 -19.891 1 94.12 93 PRO A O 1
ATOM 796 N N . HIS A 1 94 ? 14.719 -24.844 -18.016 1 93.62 94 HIS A N 1
ATOM 797 C CA . HIS A 1 94 ? 15.406 -23.734 -18.672 1 93.62 94 HIS A CA 1
ATOM 798 C C . HIS A 1 94 ? 16.828 -23.594 -18.141 1 93.62 94 HIS A C 1
ATOM 800 O O . HIS A 1 94 ? 17.047 -23.5 -16.938 1 93.62 94 HIS A O 1
ATOM 806 N N . ALA A 1 95 ? 17.844 -23.484 -18.938 1 90.31 95 ALA A N 1
ATOM 807 C CA . ALA A 1 95 ? 19.266 -23.5 -18.562 1 90.31 95 ALA A CA 1
ATOM 808 C C . ALA A 1 95 ? 19.703 -22.125 -18.047 1 90.31 95 ALA A C 1
ATOM 810 O O . ALA A 1 95 ? 20.641 -22.031 -17.25 1 90.31 95 ALA A O 1
ATOM 811 N N . THR A 1 96 ? 19.094 -21.078 -18.359 1 90.75 96 THR A N 1
ATOM 812 C CA . THR A 1 96 ? 19.578 -19.734 -18.109 1 90.75 96 THR A CA 1
ATOM 813 C C . THR A 1 96 ? 19.062 -19.188 -16.781 1 90.75 96 THR A C 1
ATOM 815 O O . THR A 1 96 ? 19.547 -18.172 -16.281 1 90.75 96 THR A O 1
ATOM 818 N N . ILE A 1 97 ? 18.047 -19.844 -16.203 1 95.81 97 ILE A N 1
ATOM 819 C CA . ILE A 1 97 ? 17.469 -19.391 -14.938 1 95.81 97 ILE A CA 1
ATOM 820 C C . ILE A 1 97 ? 17.312 -20.594 -14 1 95.81 97 ILE A C 1
ATOM 822 O O . ILE A 1 97 ? 17.188 -21.734 -14.453 1 95.81 97 ILE A O 1
ATOM 826 N N . PRO A 1 98 ? 17.453 -20.422 -12.688 1 97.38 98 PRO A N 1
ATOM 827 C CA . PRO A 1 98 ? 17.234 -21.516 -11.75 1 97.38 98 PRO A CA 1
ATOM 828 C C . PRO A 1 98 ? 15.773 -22 -11.742 1 97.38 98 PRO A C 1
ATOM 830 O O . PRO A 1 98 ? 14.977 -21.531 -10.93 1 97.38 98 PRO A O 1
ATOM 833 N N . THR A 1 99 ? 15.547 -23.047 -12.438 1 97.25 99 THR A N 1
ATOM 834 C CA . THR A 1 99 ? 14.188 -23.484 -12.742 1 97.25 99 THR A CA 1
ATOM 835 C C . THR A 1 99 ? 13.82 -24.719 -11.906 1 97.25 99 THR A C 1
ATOM 837 O O . THR A 1 99 ? 14.656 -25.594 -11.68 1 97.25 99 THR A O 1
ATOM 840 N N . VAL A 1 100 ? 12.656 -24.703 -11.414 1 97.25 100 VAL A N 1
ATOM 841 C CA . VAL A 1 100 ? 11.992 -25.891 -10.898 1 97.25 100 VAL A CA 1
ATOM 842 C C . VAL A 1 100 ? 10.859 -26.297 -11.836 1 97.25 100 VAL A C 1
ATOM 844 O O . VAL A 1 100 ? 9.93 -25.531 -12.07 1 97.25 100 VAL A O 1
ATOM 847 N N . VAL A 1 101 ? 10.938 -27.438 -12.344 1 95.56 101 VAL A N 1
ATOM 848 C CA . VAL A 1 101 ? 9.914 -27.922 -13.258 1 95.56 101 VAL A CA 1
ATOM 849 C C . VAL A 1 101 ? 8.734 -28.484 -12.469 1 95.56 101 VAL A C 1
ATOM 851 O O . VAL A 1 101 ? 8.922 -29.328 -11.586 1 95.56 101 VAL A O 1
ATOM 854 N N . THR A 1 102 ? 7.555 -27.969 -12.797 1 92 102 THR A N 1
ATOM 855 C CA . THR A 1 102 ? 6.352 -28.438 -12.125 1 92 102 THR A CA 1
ATOM 856 C C . THR A 1 102 ? 5.559 -29.375 -13.031 1 92 102 THR A C 1
ATOM 858 O O . THR A 1 102 ? 5.395 -29.094 -14.227 1 92 102 THR A O 1
ATOM 861 N N . PRO A 1 103 ? 5.121 -30.484 -12.461 1 84.12 103 PRO A N 1
ATOM 862 C CA . PRO A 1 103 ? 4.285 -31.375 -13.266 1 84.12 103 PRO A CA 1
ATOM 863 C C . PRO A 1 103 ? 2.986 -30.719 -13.727 1 84.12 103 PRO A C 1
ATOM 865 O O . PRO A 1 103 ? 2.408 -29.906 -12.992 1 84.12 103 PRO A O 1
ATOM 868 N N . LYS A 1 104 ? 2.582 -31.125 -14.836 1 81 104 LYS A N 1
ATOM 869 C CA . LYS A 1 104 ? 1.292 -30.672 -15.359 1 81 104 LYS A CA 1
ATOM 870 C C . LYS A 1 104 ? 0.14 -31.344 -14.609 1 81 104 LYS A C 1
ATOM 872 O O . LYS A 1 104 ? 0.332 -32.375 -13.945 1 81 104 LYS A O 1
ATOM 877 N N . ILE A 1 105 ? -0.97 -30.656 -14.703 1 76.12 105 ILE A N 1
ATOM 878 C CA . ILE A 1 105 ? -2.17 -31.266 -14.133 1 76.12 105 ILE A CA 1
ATOM 879 C C . ILE A 1 105 ? -2.432 -32.594 -14.805 1 76.12 105 ILE A C 1
ATOM 881 O O . ILE A 1 105 ? -2.383 -32.719 -16.031 1 76.12 105 ILE A O 1
ATOM 885 N N . ASP A 1 106 ? -2.65 -33.594 -13.891 1 70.94 106 ASP A N 1
ATOM 886 C CA . ASP A 1 106 ? -2.941 -34.938 -14.391 1 70.94 106 ASP A CA 1
ATOM 887 C C . ASP A 1 106 ? -4.402 -35.062 -14.805 1 70.94 106 ASP A C 1
ATOM 889 O O . ASP A 1 106 ? -5.305 -35.031 -13.961 1 70.94 106 ASP A O 1
ATOM 893 N N . ILE A 1 107 ? -4.574 -35.312 -16.109 1 69.62 107 ILE A N 1
ATOM 894 C CA . ILE A 1 107 ? -5.949 -35.375 -16.578 1 69.62 107 ILE A CA 1
ATOM 895 C C . ILE A 1 107 ? -6.258 -36.812 -17.016 1 69.62 107 ILE A C 1
ATOM 897 O O . ILE A 1 107 ? -7.219 -37.062 -17.75 1 69.62 107 ILE A O 1
ATOM 901 N N . THR A 1 108 ? -5.492 -37.812 -16.766 1 68.06 108 THR A N 1
ATOM 902 C CA . THR A 1 108 ? -5.652 -39.188 -17.203 1 68.06 108 THR A CA 1
ATOM 903 C C . THR A 1 108 ? -7 -39.75 -16.75 1 68.06 108 THR A C 1
ATOM 905 O O . THR A 1 108 ? -7.668 -40.469 -17.5 1 68.06 108 THR A O 1
ATOM 908 N N . GLY A 1 109 ? -7.656 -39.281 -15.695 1 62 109 GLY A N 1
ATOM 909 C CA . GLY A 1 109 ? -8.898 -39.844 -15.164 1 62 109 GLY A CA 1
ATOM 910 C C . GLY A 1 109 ? -10.078 -38.906 -15.328 1 62 109 GLY A C 1
ATOM 911 O O . GLY A 1 109 ? -11.172 -39.156 -14.82 1 62 109 GLY A O 1
ATOM 912 N N . VAL A 1 110 ? -9.75 -38 -16.031 1 64.69 110 VAL A N 1
ATOM 913 C CA . VAL A 1 110 ? -10.82 -37.031 -16.25 1 64.69 110 VAL A CA 1
ATOM 914 C C . VAL A 1 110 ? -11.664 -37.438 -17.453 1 64.69 110 VAL A C 1
ATOM 916 O O . VAL A 1 110 ? -11.156 -38.094 -18.375 1 64.69 110 VAL A O 1
ATOM 919 N N . ASN A 1 111 ? -12.977 -37.25 -17.297 1 64.81 111 ASN A N 1
ATOM 920 C CA . ASN A 1 111 ? -13.836 -37.688 -18.391 1 64.81 111 ASN A CA 1
ATOM 921 C C . ASN A 1 111 ? -13.5 -36.969 -19.688 1 64.81 111 ASN A C 1
ATOM 923 O O . ASN A 1 111 ? -12.844 -35.906 -19.688 1 64.81 111 ASN A O 1
ATOM 927 N N . LYS A 1 112 ? -13.859 -37.625 -20.734 1 65.12 112 LYS A N 1
ATOM 928 C CA . LYS A 1 112 ? -13.484 -37.188 -22.078 1 65.12 112 LYS A CA 1
ATOM 929 C C . LYS A 1 112 ? -13.93 -35.75 -22.359 1 65.12 112 LYS A C 1
ATOM 931 O O . LYS A 1 112 ? -13.203 -34.969 -22.969 1 65.12 112 LYS A O 1
ATOM 936 N N . LYS A 1 113 ? -15.07 -35.438 -21.938 1 62 113 LYS A N 1
ATOM 937 C CA . LYS A 1 113 ? -15.617 -34.094 -22.172 1 62 113 LYS A CA 1
ATOM 938 C C . LYS A 1 113 ? -14.766 -33.031 -21.5 1 62 113 LYS A C 1
ATOM 940 O O . LYS A 1 113 ? -14.43 -32.031 -22.109 1 62 113 LYS A O 1
ATOM 945 N N . LEU A 1 114 ? -14.461 -33.344 -20.281 1 63.72 114 LEU A N 1
ATOM 946 C CA . LEU A 1 114 ? -13.633 -32.406 -19.531 1 63.72 114 LEU A CA 1
ATOM 947 C C . LEU A 1 114 ? -12.227 -32.312 -20.109 1 63.72 114 LEU A C 1
ATOM 949 O O . LEU A 1 114 ? -11.617 -31.25 -20.141 1 63.72 114 LEU A O 1
ATOM 953 N N . LYS A 1 115 ? -11.828 -33.469 -20.516 1 67.06 115 LYS A N 1
ATOM 954 C CA . LYS A 1 115 ? -10.516 -33.5 -21.156 1 67.06 115 LYS A CA 1
ATOM 955 C C . LYS A 1 115 ? -10.508 -32.656 -22.422 1 67.06 115 LYS A C 1
ATOM 957 O O . LYS A 1 115 ? -9.57 -31.875 -22.656 1 67.06 115 LYS A O 1
ATOM 962 N N . THR A 1 116 ? -11.578 -32.906 -23.25 1 64.25 116 THR A N 1
ATOM 963 C CA . THR A 1 116 ? -11.703 -32.125 -24.484 1 64.25 116 THR A CA 1
ATOM 964 C C . THR A 1 116 ? -11.797 -30.625 -24.172 1 64.25 116 THR A C 1
ATOM 966 O O . THR A 1 116 ? -11.172 -29.797 -24.828 1 64.25 116 THR A O 1
ATOM 969 N N . ASN A 1 117 ? -12.586 -30.391 -23.172 1 60.22 117 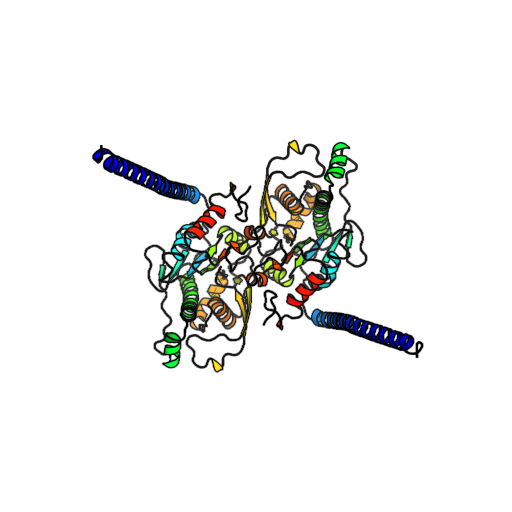ASN A N 1
ATOM 970 C CA . ASN A 1 117 ? -12.719 -28.984 -22.766 1 60.22 117 ASN A CA 1
ATOM 971 C C . ASN A 1 117 ? -11.391 -28.406 -22.281 1 60.22 117 ASN A C 1
ATOM 973 O O . ASN A 1 117 ? -11.078 -27.25 -22.578 1 60.22 117 ASN A O 1
ATOM 977 N N . TYR A 1 118 ? -10.844 -29.25 -21.469 1 63.59 118 TYR A N 1
ATOM 978 C CA . TYR A 1 118 ? -9.523 -28.844 -21.016 1 63.59 118 TYR A CA 1
ATOM 979 C C . TYR A 1 118 ? -8.57 -28.625 -22.188 1 63.59 118 TYR A C 1
ATOM 981 O O . TYR A 1 118 ? -7.793 -27.672 -22.188 1 63.59 118 TYR A O 1
ATOM 989 N N . GLN A 1 119 ? -8.773 -29.609 -23.188 1 61.09 119 GLN A N 1
ATOM 990 C CA . GLN A 1 119 ? -7.871 -29.562 -24.328 1 61.09 119 GLN A CA 1
ATOM 991 C C . GLN A 1 119 ? -8.312 -28.516 -25.344 1 61.09 119 GLN A C 1
ATOM 993 O O . GLN A 1 119 ? -7.48 -27.875 -25.984 1 61.09 119 GLN A O 1
ATOM 998 N N . LYS A 1 120 ? -9.68 -28.641 -25.734 1 53.69 120 LYS A N 1
ATOM 999 C CA . LYS A 1 120 ? -10.211 -27.75 -26.766 1 53.69 120 LYS A CA 1
ATOM 1000 C C . LYS A 1 120 ? -10.297 -26.312 -26.266 1 53.69 120 LYS A C 1
ATOM 1002 O O . LYS A 1 120 ? -10 -25.375 -27 1 53.69 120 LYS A O 1
ATOM 1007 N N . ARG A 1 121 ? -11.516 -26.297 -25.422 1 47.16 121 ARG A N 1
ATOM 1008 C CA . ARG A 1 121 ? -12.086 -25 -25.047 1 47.16 121 ARG A CA 1
ATOM 1009 C C . ARG A 1 121 ? -11.047 -24.125 -24.359 1 47.16 121 ARG A C 1
ATOM 1011 O O . ARG A 1 121 ? -11.32 -22.969 -24.031 1 47.16 121 ARG A O 1
ATOM 1018 N N . VAL A 1 122 ? -10.227 -24.703 -23.609 1 46.16 122 VAL A N 1
ATOM 1019 C CA . VAL A 1 122 ? -9.562 -23.672 -22.812 1 46.16 122 VAL A CA 1
ATOM 1020 C C . VAL A 1 122 ? -8.844 -22.688 -23.734 1 46.16 122 VAL A C 1
ATOM 1022 O O . VAL A 1 122 ? -7.938 -23.062 -24.469 1 46.16 122 VAL A O 1
ATOM 1025 N N . ALA A 1 123 ? -9.703 -21.922 -24.141 1 44.66 123 ALA A N 1
ATOM 1026 C CA . ALA A 1 123 ? -8.969 -20.797 -24.719 1 44.66 123 ALA A CA 1
ATOM 1027 C C . ALA A 1 123 ? -7.57 -20.688 -24.109 1 44.66 123 ALA A C 1
ATOM 1029 O O . ALA A 1 123 ? -7.359 -21.047 -22.953 1 44.66 123 ALA A O 1
ATOM 1030 N N . HIS A 1 124 ? -6.617 -20.625 -25.094 1 45.31 124 HIS A N 1
ATOM 1031 C CA . HIS A 1 124 ? -5.195 -20.531 -24.781 1 45.31 124 HIS A CA 1
ATOM 1032 C C . HIS A 1 124 ? -4.988 -19.891 -23.406 1 45.31 124 HIS A C 1
ATOM 1034 O O . HIS A 1 124 ? -4.191 -20.375 -22.609 1 45.31 124 HIS A O 1
ATOM 1040 N N . LYS A 1 125 ? -5.926 -19 -23.156 1 49.75 125 LYS A N 1
ATOM 1041 C CA . LYS A 1 125 ? -5.695 -18.219 -21.953 1 49.75 125 LYS A CA 1
ATOM 1042 C C . LYS A 1 125 ? -6.133 -18.984 -20.703 1 49.75 125 LYS A C 1
ATOM 1044 O O . LYS A 1 125 ? -5.453 -18.953 -19.672 1 49.75 125 LYS A O 1
ATOM 1049 N N . GLU A 1 126 ? -7.238 -19.781 -20.891 1 50.34 126 GLU A N 1
ATOM 1050 C CA . GLU A 1 126 ? -7.785 -20.469 -19.734 1 50.34 126 GLU A CA 1
ATOM 1051 C C . GLU A 1 126 ? -6.898 -21.656 -19.328 1 50.34 126 GLU A C 1
ATOM 1053 O O . GLU A 1 126 ? -6.723 -21.922 -18.141 1 50.34 126 GLU A O 1
ATOM 1058 N N . ARG A 1 127 ? -6.414 -22.406 -20.312 1 50 127 ARG A N 1
ATOM 1059 C CA . ARG A 1 127 ? -5.484 -23.484 -20.031 1 50 127 ARG A CA 1
ATOM 1060 C C . ARG A 1 127 ? -4.27 -22.984 -19.25 1 50 127 ARG A C 1
ATOM 1062 O O . ARG A 1 127 ? -3.828 -23.609 -18.297 1 50 127 ARG A O 1
ATOM 1069 N N . TYR A 1 128 ? -3.896 -21.875 -19.688 1 53.84 128 TYR A N 1
ATOM 1070 C CA . TYR A 1 128 ? -2.732 -21.281 -19.047 1 53.84 128 TYR A CA 1
ATOM 1071 C C . TYR A 1 128 ? -3.027 -20.922 -17.594 1 53.84 128 TYR A C 1
ATOM 1073 O O . TYR A 1 128 ? -2.219 -21.203 -16.703 1 53.84 128 TYR A O 1
ATOM 1081 N N . PHE A 1 129 ? -4.211 -20.609 -17.438 1 57.03 129 PHE A N 1
ATOM 1082 C CA . PHE A 1 129 ? -4.559 -20.156 -16.094 1 57.03 129 PHE A CA 1
ATOM 1083 C C . PHE A 1 129 ? -4.719 -21.344 -15.156 1 57.03 129 PHE A C 1
ATOM 1085 O O . PHE A 1 129 ? -4.379 -21.266 -13.977 1 57.03 129 PHE A O 1
ATOM 1092 N N . ARG A 1 130 ? -5.07 -22.469 -15.789 1 62.66 130 ARG A N 1
ATOM 1093 C CA . ARG A 1 130 ? -5.227 -23.672 -14.984 1 62.66 130 ARG A CA 1
ATOM 1094 C C . ARG A 1 130 ? -3.871 -24.25 -14.578 1 62.66 130 ARG A C 1
ATOM 1096 O O . ARG A 1 130 ? -3.664 -24.609 -13.414 1 62.66 130 ARG A O 1
ATOM 1103 N N . GLU A 1 131 ? -3.031 -24.281 -15.5 1 78.25 131 GLU A N 1
ATOM 1104 C CA . GLU A 1 131 ? -1.684 -24.766 -15.211 1 78.25 131 GLU A CA 1
ATOM 1105 C C . GLU A 1 131 ? -0.959 -23.844 -14.242 1 78.25 131 GLU A C 1
ATOM 1107 O O . GLU A 1 131 ? -0.209 -24.297 -13.375 1 78.25 131 GLU A O 1
ATOM 1112 N N . GLU A 1 132 ? -1.316 -22.594 -14.375 1 80.56 132 GLU A N 1
ATOM 1113 C CA . GLU A 1 132 ? -0.701 -21.625 -13.477 1 80.56 132 GLU A CA 1
ATOM 1114 C C . GLU A 1 132 ? -1.177 -21.812 -12.039 1 80.56 132 GLU A C 1
ATOM 1116 O O . GLU A 1 132 ? -0.393 -21.672 -11.102 1 80.56 132 GLU A O 1
ATOM 1121 N N . SER A 1 133 ? -2.49 -22.078 -11.969 1 82.69 133 SER A N 1
ATOM 1122 C CA . SER A 1 133 ? -3.033 -22.312 -10.641 1 82.69 133 SER A CA 1
ATOM 1123 C C . SER A 1 133 ? -2.348 -23.5 -9.969 1 82.69 133 SER A C 1
ATOM 1125 O O . SER A 1 133 ? -1.948 -23.422 -8.805 1 82.69 133 SER A O 1
ATOM 1127 N N . ASN A 1 134 ? -2.225 -24.547 -10.719 1 85 134 ASN A N 1
ATOM 1128 C CA . ASN A 1 134 ? -1.524 -25.734 -10.219 1 85 134 ASN A CA 1
ATOM 1129 C C . ASN A 1 134 ? -0.059 -25.422 -9.922 1 85 134 ASN A C 1
ATOM 1131 O O . ASN A 1 134 ? 0.483 -25.906 -8.922 1 85 134 ASN A O 1
ATOM 1135 N N . ARG A 1 135 ? 0.55 -24.672 -10.68 1 92.31 135 ARG A N 1
ATOM 1136 C CA . ARG A 1 135 ? 1.964 -24.344 -10.523 1 92.31 135 ARG A CA 1
ATOM 1137 C C . ARG A 1 135 ? 2.201 -23.531 -9.258 1 92.31 135 ARG A C 1
ATOM 1139 O O . ARG A 1 135 ? 3.191 -23.734 -8.555 1 92.31 135 ARG A O 1
ATOM 1146 N N . SER A 1 136 ? 1.365 -22.562 -8.938 1 94.25 136 SER A N 1
ATOM 1147 C CA . SER A 1 136 ? 1.513 -21.781 -7.715 1 94.25 136 SER A CA 1
ATOM 1148 C C . SER A 1 136 ? 1.4 -22.656 -6.473 1 94.25 136 SER A C 1
ATOM 1150 O O . SER A 1 136 ? 2.139 -22.469 -5.504 1 94.25 136 SER A O 1
ATOM 1152 N N . LEU A 1 137 ? 0.465 -23.594 -6.535 1 93.25 137 LEU A N 1
ATOM 1153 C CA . LEU A 1 137 ? 0.337 -24.531 -5.426 1 93.25 137 LEU A CA 1
ATOM 1154 C C . LEU A 1 137 ? 1.606 -25.359 -5.266 1 93.25 137 LEU A C 1
ATOM 1156 O O . LEU A 1 137 ? 2.109 -25.531 -4.152 1 93.25 137 LEU A O 1
ATOM 1160 N N . GLN A 1 138 ? 2.105 -25.844 -6.336 1 93.94 138 GLN A N 1
ATOM 1161 C CA . GLN A 1 138 ? 3.324 -26.656 -6.32 1 93.94 138 GLN A CA 1
ATOM 1162 C C . GLN A 1 138 ? 4.523 -25.812 -5.887 1 93.94 138 GLN A C 1
ATOM 1164 O O . GLN A 1 138 ? 5.438 -26.328 -5.23 1 93.94 138 GLN A O 1
ATOM 1169 N N . MET A 1 139 ? 4.52 -24.578 -6.25 1 97.19 139 MET A N 1
ATOM 1170 C CA . MET A 1 139 ? 5.59 -23.672 -5.844 1 97.19 139 MET A CA 1
ATOM 1171 C C . MET A 1 139 ? 5.656 -23.562 -4.324 1 97.19 139 MET A C 1
ATOM 1173 O O . MET A 1 139 ? 6.73 -23.703 -3.734 1 97.19 139 MET A O 1
ATOM 1177 N N . PHE A 1 140 ? 4.527 -23.297 -3.711 1 97.75 140 PHE A N 1
ATOM 1178 C CA . PHE A 1 140 ? 4.516 -23.141 -2.264 1 97.75 140 PHE A CA 1
ATOM 1179 C C . PHE A 1 140 ? 4.883 -24.438 -1.562 1 97.75 140 PHE A C 1
ATOM 1181 O O . PHE A 1 140 ? 5.598 -24.422 -0.559 1 97.75 140 PHE A O 1
ATOM 1188 N N . ALA A 1 141 ? 4.402 -25.578 -2.1 1 96.31 141 ALA A N 1
ATOM 1189 C CA . ALA A 1 141 ? 4.785 -26.875 -1.533 1 96.31 141 ALA A CA 1
ATOM 1190 C C . ALA A 1 141 ? 6.293 -27.078 -1.625 1 96.31 141 ALA A C 1
ATOM 1192 O O . ALA A 1 141 ? 6.934 -27.469 -0.645 1 96.31 141 ALA A O 1
ATOM 1193 N N . TRP A 1 142 ? 6.797 -26.844 -2.77 1 97.19 142 TRP A N 1
ATOM 1194 C CA . TRP A 1 142 ? 8.234 -27 -2.996 1 97.19 142 TRP A CA 1
ATOM 1195 C C . TRP A 1 142 ? 9.023 -26.078 -2.068 1 97.19 142 TRP A C 1
ATOM 1197 O O . TRP A 1 142 ? 10.016 -26.516 -1.47 1 97.19 142 TRP A O 1
ATOM 1207 N N . ALA A 1 143 ? 8.672 -24.797 -1.988 1 98.06 143 ALA A N 1
ATOM 1208 C CA . ALA A 1 143 ? 9.391 -23.812 -1.183 1 98.06 143 ALA A CA 1
ATOM 1209 C C . ALA A 1 143 ? 9.414 -24.219 0.288 1 98.06 143 ALA A C 1
ATOM 1211 O O . ALA A 1 143 ? 10.43 -24.062 0.964 1 98.06 143 ALA A O 1
ATOM 1212 N N . TRP A 1 144 ? 8.281 -24.703 0.76 1 97.44 144 TRP A N 1
ATOM 1213 C CA . TRP A 1 144 ? 8.227 -25.203 2.131 1 97.44 144 TRP A CA 1
ATOM 1214 C C . TRP A 1 144 ? 9.242 -26.328 2.34 1 97.44 144 TRP A C 1
ATOM 1216 O O . TRP A 1 144 ? 9.969 -26.328 3.334 1 97.44 144 TRP A O 1
ATOM 1226 N N . ASP A 1 145 ? 9.328 -27.203 1.437 1 96.69 145 ASP A N 1
ATOM 1227 C CA . ASP A 1 145 ? 10.125 -28.406 1.571 1 96.69 145 ASP A CA 1
ATOM 1228 C C . ASP A 1 145 ? 11.609 -28.125 1.368 1 96.69 145 ASP A C 1
ATOM 1230 O O . ASP A 1 145 ? 12.469 -28.828 1.894 1 96.69 145 ASP A O 1
ATOM 1234 N N . HIS A 1 146 ? 11.969 -27.047 0.688 1 97.69 146 HIS A N 1
ATOM 1235 C CA . HIS A 1 146 ? 13.344 -26.938 0.222 1 97.69 146 HIS A CA 1
ATOM 1236 C C . HIS A 1 146 ? 14 -25.672 0.748 1 97.69 146 HIS A C 1
ATOM 1238 O O . HIS A 1 146 ? 15.219 -25.516 0.667 1 97.69 146 HIS A O 1
ATOM 1244 N N . VAL A 1 147 ? 13.203 -24.703 1.269 1 97.88 147 VAL A N 1
ATOM 1245 C CA . VAL A 1 147 ? 13.781 -23.438 1.694 1 97.88 147 VAL A CA 1
ATOM 1246 C C . VAL A 1 147 ? 13.438 -23.172 3.158 1 97.88 147 VAL A C 1
ATOM 1248 O O . VAL A 1 147 ? 12.727 -22.203 3.473 1 97.88 147 VAL A O 1
ATOM 1251 N N . PRO A 1 148 ? 13.992 -23.875 4.105 1 96.38 148 PRO A N 1
ATOM 1252 C CA . PRO A 1 148 ? 13.625 -23.781 5.52 1 96.38 148 PRO A CA 1
ATOM 1253 C C . PRO A 1 148 ? 14.008 -22.453 6.145 1 96.38 148 PRO A C 1
ATOM 1255 O O . PRO A 1 148 ? 13.469 -22.078 7.188 1 96.38 148 PRO A O 1
ATOM 1258 N N . GLN A 1 149 ? 14.836 -21.688 5.531 1 96.12 149 GLN A N 1
ATOM 1259 C CA . GLN A 1 149 ? 15.305 -20.438 6.129 1 96.12 149 GLN A CA 1
ATOM 1260 C C . GLN A 1 149 ? 14.375 -19.281 5.797 1 96.12 149 GLN A C 1
ATOM 1262 O O . GLN A 1 149 ? 14.484 -18.203 6.383 1 96.12 149 GLN A O 1
ATOM 1267 N N . ALA A 1 150 ? 13.477 -19.469 4.84 1 98.31 150 ALA A N 1
ATOM 1268 C CA . ALA A 1 150 ? 12.586 -18.391 4.418 1 98.31 150 ALA A CA 1
ATOM 1269 C C . ALA A 1 150 ? 11.562 -18.062 5.5 1 98.31 150 ALA A C 1
ATOM 1271 O O . ALA A 1 150 ? 10.93 -18.969 6.055 1 98.31 150 ALA A O 1
ATOM 1272 N N . LYS A 1 151 ? 11.461 -16.828 5.82 1 98.75 151 LYS A N 1
ATOM 1273 C CA . LYS A 1 151 ? 10.398 -16.359 6.703 1 98.75 151 LYS A CA 1
ATOM 1274 C C . LYS A 1 151 ? 9.125 -16.047 5.918 1 98.75 151 LYS A C 1
ATOM 1276 O O . LYS A 1 151 ? 8.016 -16.172 6.449 1 98.75 151 LYS A O 1
ATOM 1281 N N . TRP A 1 152 ? 9.359 -15.625 4.746 1 98.88 152 TRP A N 1
ATOM 1282 C CA . TRP A 1 152 ? 8.281 -15.203 3.863 1 98.88 152 TRP A CA 1
ATOM 1283 C C . TRP A 1 152 ? 8.406 -15.867 2.496 1 98.88 152 TRP A C 1
ATOM 1285 O O . TRP A 1 152 ? 9.508 -16.172 2.043 1 98.88 152 TRP A O 1
ATOM 1295 N N . PHE A 1 153 ? 7.285 -16.078 1.84 1 98.94 153 PHE A N 1
ATOM 1296 C CA . PHE A 1 153 ? 7.207 -16.656 0.508 1 98.94 153 PHE A CA 1
ATOM 1297 C C . PHE A 1 153 ? 6.414 -15.758 -0.434 1 98.94 153 PHE A C 1
ATOM 1299 O O . PHE A 1 153 ? 5.223 -15.523 -0.221 1 98.94 153 PHE A O 1
ATOM 1306 N N . TYR A 1 154 ? 7.051 -15.242 -1.388 1 98.88 154 TYR A N 1
ATOM 1307 C CA . TYR A 1 154 ? 6.465 -14.312 -2.35 1 98.88 154 TYR A CA 1
ATOM 1308 C C . TYR A 1 154 ? 6.262 -14.984 -3.701 1 98.88 154 TYR A C 1
ATOM 1310 O O . TYR A 1 154 ? 7.211 -15.5 -4.293 1 98.88 154 TYR A O 1
ATOM 1318 N N . LYS A 1 155 ? 5.027 -15 -4.168 1 98.62 155 LYS A N 1
ATOM 1319 C CA . LYS A 1 155 ? 4.684 -15.453 -5.512 1 98.62 155 LYS A CA 1
ATOM 1320 C C . LYS A 1 155 ? 4.465 -14.273 -6.453 1 98.62 155 LYS A C 1
ATOM 1322 O O . LYS A 1 155 ? 3.752 -13.328 -6.113 1 98.62 155 LYS A O 1
ATOM 1327 N N . CYS A 1 156 ? 5.059 -14.297 -7.617 1 97.94 156 CYS A N 1
ATOM 1328 C CA . CYS A 1 156 ? 4.719 -13.328 -8.656 1 97.94 156 CYS A CA 1
ATOM 1329 C C . CYS A 1 156 ? 4.867 -13.938 -10.039 1 97.94 156 CYS A C 1
ATOM 1331 O O . CYS A 1 156 ? 5.414 -15.039 -10.188 1 97.94 156 CYS A O 1
ATOM 1333 N N . ASP A 1 157 ? 4.281 -13.312 -11.062 1 96.25 157 ASP A N 1
ATOM 1334 C CA . ASP A 1 157 ? 4.422 -13.727 -12.453 1 96.25 157 ASP A CA 1
ATOM 1335 C C . ASP A 1 157 ? 5.738 -13.219 -13.047 1 96.25 157 ASP A C 1
ATOM 1337 O O . ASP A 1 157 ? 6.406 -12.375 -12.453 1 96.25 157 ASP A O 1
ATOM 1341 N N . ASP A 1 158 ? 6.113 -13.742 -14.203 1 96.88 158 ASP A N 1
ATOM 1342 C CA . ASP A 1 158 ? 7.41 -13.453 -14.805 1 96.88 158 ASP A CA 1
ATOM 1343 C C . ASP A 1 158 ? 7.406 -12.078 -15.477 1 96.88 158 ASP A C 1
ATOM 1345 O O . ASP A 1 158 ? 8.453 -11.594 -15.906 1 96.88 158 ASP A O 1
ATOM 1349 N N . ASP A 1 159 ? 6.285 -11.391 -15.555 1 97.38 159 ASP A N 1
ATOM 1350 C CA . ASP A 1 159 ? 6.227 -10.023 -16.078 1 97.38 159 ASP A CA 1
ATOM 1351 C C . ASP A 1 159 ? 5.996 -9.023 -14.945 1 97.38 159 ASP A C 1
ATOM 1353 O O . ASP A 1 159 ? 5.219 -8.078 -15.094 1 97.38 159 ASP A O 1
ATOM 1357 N N . SER A 1 160 ? 6.625 -9.266 -13.836 1 97.75 160 SER A N 1
ATOM 1358 C CA . SER A 1 160 ? 6.566 -8.383 -12.672 1 97.75 160 SER A CA 1
ATOM 1359 C C . SER A 1 160 ? 7.922 -7.738 -12.398 1 97.75 160 SER A C 1
ATOM 1361 O O . SER A 1 160 ? 8.961 -8.273 -12.805 1 97.75 160 SER A O 1
ATOM 1363 N N . PHE A 1 161 ? 7.969 -6.59 -11.844 1 97.44 161 PHE A N 1
ATOM 1364 C CA . PHE A 1 161 ? 9.133 -5.926 -11.273 1 97.44 161 PHE A CA 1
ATOM 1365 C C . PHE A 1 161 ? 8.93 -5.629 -9.797 1 97.44 161 PHE A C 1
ATOM 1367 O O . PHE A 1 161 ? 8.055 -4.84 -9.43 1 97.44 161 PHE A O 1
ATOM 1374 N N . VAL A 1 162 ? 9.734 -6.223 -9 1 97.75 162 VAL A N 1
ATOM 1375 C CA . VAL A 1 162 ? 9.57 -6.129 -7.551 1 97.75 162 VAL A CA 1
ATOM 1376 C C . VAL A 1 162 ? 10.711 -5.312 -6.953 1 97.75 162 VAL A C 1
ATOM 1378 O O . VAL A 1 162 ? 11.883 -5.586 -7.219 1 97.75 162 VAL A O 1
ATOM 1381 N N . ARG A 1 163 ? 10.367 -4.309 -6.234 1 95.06 163 ARG A N 1
ATOM 1382 C CA . ARG A 1 163 ? 11.328 -3.598 -5.398 1 95.06 163 ARG A CA 1
ATOM 1383 C C . ARG A 1 163 ? 11.531 -4.309 -4.066 1 95.06 163 ARG A C 1
ATOM 1385 O O . ARG A 1 163 ? 10.867 -3.98 -3.076 1 95.06 163 ARG A O 1
ATOM 1392 N N . VAL A 1 164 ? 12.453 -5.191 -4.023 1 96.31 164 VAL A N 1
ATOM 1393 C CA . VAL A 1 164 ? 12.594 -6.215 -2.992 1 96.31 164 VAL A CA 1
ATOM 1394 C C . VAL A 1 164 ? 12.906 -5.555 -1.65 1 96.31 164 VAL A C 1
ATOM 1396 O O . VAL A 1 164 ? 12.484 -6.039 -0.599 1 96.31 164 VAL A O 1
ATOM 1399 N N . GLU A 1 165 ? 13.609 -4.41 -1.652 1 92.56 165 GLU A N 1
ATOM 1400 C CA . GLU A 1 165 ? 13.961 -3.727 -0.411 1 92.56 165 GLU A CA 1
ATOM 1401 C C . GLU A 1 165 ? 12.727 -3.131 0.258 1 92.56 165 GLU A C 1
ATOM 1403 O O . GLU A 1 165 ? 12.625 -3.117 1.487 1 92.56 165 GLU A O 1
ATOM 1408 N N . LEU A 1 166 ? 11.828 -2.615 -0.536 1 94.56 166 LEU A N 1
ATOM 1409 C CA . LEU A 1 166 ? 10.602 -2.055 0.018 1 94.56 166 LEU A CA 1
ATOM 1410 C C . LEU A 1 166 ? 9.695 -3.156 0.557 1 94.56 166 LEU A C 1
ATOM 1412 O O . LEU A 1 166 ? 9.031 -2.975 1.581 1 94.56 166 LEU A O 1
ATOM 1416 N N . LEU A 1 167 ? 9.656 -4.285 -0.191 1 97.75 167 LEU A N 1
ATOM 1417 C CA . LEU A 1 167 ? 8.898 -5.43 0.301 1 97.75 167 LEU A CA 1
ATOM 1418 C C . LEU A 1 167 ? 9.445 -5.91 1.641 1 97.75 167 LEU A C 1
ATOM 1420 O O . LEU A 1 167 ? 8.68 -6.152 2.576 1 97.75 167 LEU A O 1
ATOM 1424 N N . GLN A 1 168 ? 10.734 -6.016 1.695 1 97.12 168 GLN A N 1
ATOM 1425 C CA . GLN A 1 168 ? 11.367 -6.457 2.934 1 97.12 168 GLN A CA 1
ATOM 1426 C C . GLN A 1 168 ? 11.094 -5.477 4.07 1 97.12 168 GLN A C 1
ATOM 1428 O O . GLN A 1 168 ? 10.82 -5.887 5.199 1 97.12 168 GLN A O 1
ATOM 1433 N N . GLU A 1 169 ? 11.203 -4.219 3.775 1 95.81 169 GLU A N 1
ATOM 1434 C CA . GLU A 1 169 ? 10.984 -3.172 4.77 1 95.81 169 GLU A CA 1
ATOM 1435 C C . GLU A 1 169 ? 9.625 -3.316 5.434 1 95.81 169 GLU A C 1
ATOM 1437 O O . GLU A 1 169 ? 9.516 -3.279 6.664 1 95.81 169 GLU A O 1
ATOM 1442 N N . ILE A 1 170 ? 8.594 -3.516 4.672 1 97.5 170 ILE A N 1
ATOM 1443 C CA . ILE A 1 170 ? 7.258 -3.559 5.246 1 97.5 170 ILE A CA 1
ATOM 1444 C C . ILE A 1 170 ? 7.035 -4.902 5.938 1 97.5 170 ILE A C 1
ATOM 1446 O O . ILE A 1 170 ? 6.391 -4.965 6.988 1 97.5 170 ILE A O 1
ATOM 1450 N N . LEU A 1 171 ? 7.574 -6.012 5.418 1 98 171 LEU A N 1
ATOM 1451 C CA . LEU A 1 171 ? 7.344 -7.332 5.996 1 98 171 LEU A CA 1
ATOM 1452 C C . LEU A 1 171 ? 8.047 -7.465 7.344 1 98 171 LEU A C 1
ATOM 1454 O O . LEU A 1 171 ? 7.66 -8.289 8.172 1 98 171 LEU A O 1
ATOM 1458 N N . ARG A 1 172 ? 9.023 -6.668 7.562 1 96.25 172 ARG A N 1
ATOM 1459 C CA . ARG A 1 172 ? 9.727 -6.684 8.844 1 96.25 172 ARG A CA 1
ATOM 1460 C C . ARG A 1 172 ? 8.797 -6.258 9.977 1 96.25 172 ARG A C 1
ATOM 1462 O O . ARG A 1 172 ? 9.086 -6.512 11.148 1 96.25 172 ARG A O 1
ATOM 1469 N N . GLN A 1 173 ? 7.723 -5.625 9.609 1 96.5 173 GLN A N 1
ATOM 1470 C CA . GLN A 1 173 ? 6.785 -5.152 10.625 1 96.5 173 GLN A CA 1
ATOM 1471 C C . GLN A 1 173 ? 5.785 -6.242 10.992 1 96.5 173 GLN A C 1
ATOM 1473 O O . GLN A 1 173 ? 5.051 -6.113 11.977 1 96.5 173 GLN A O 1
ATOM 1478 N N . PHE A 1 174 ? 5.707 -7.297 10.227 1 97.44 174 PHE A N 1
ATOM 1479 C CA . PHE A 1 174 ? 4.793 -8.414 10.453 1 97.44 174 PHE A CA 1
ATOM 1480 C C . PHE A 1 174 ? 5.477 -9.523 11.234 1 97.44 174 PHE A C 1
ATOM 1482 O O . PHE A 1 174 ? 6.707 -9.555 11.336 1 97.44 174 PHE A O 1
ATOM 1489 N N . ASP A 1 175 ? 4.703 -10.359 11.836 1 97.5 175 ASP A N 1
ATOM 1490 C CA . ASP A 1 175 ? 5.188 -11.562 12.508 1 97.5 175 ASP A CA 1
ATOM 1491 C C . ASP A 1 175 ? 5.055 -12.789 11.602 1 97.5 175 ASP A C 1
ATOM 1493 O O . ASP A 1 175 ? 3.973 -13.359 11.469 1 97.5 175 ASP A O 1
ATOM 1497 N N . HIS A 1 176 ? 6.203 -13.25 11.039 1 98.44 176 HIS A N 1
ATOM 1498 C CA . HIS A 1 176 ? 6.195 -14.305 10.031 1 98.44 176 HIS A CA 1
ATOM 1499 C C . HIS A 1 176 ? 5.77 -15.641 10.625 1 98.44 176 HIS A C 1
ATOM 1501 O O . HIS A 1 176 ? 5.477 -16.578 9.898 1 98.44 176 HIS A O 1
ATOM 1507 N N . THR A 1 177 ? 5.738 -15.727 11.93 1 98.44 177 THR A N 1
ATOM 1508 C CA . THR A 1 177 ? 5.359 -16.984 12.57 1 98.44 177 THR A CA 1
ATOM 1509 C C . THR A 1 177 ? 3.842 -17.141 12.609 1 98.44 177 THR A C 1
ATOM 1511 O O . THR A 1 177 ? 3.328 -18.234 12.836 1 98.44 177 THR A O 1
ATOM 1514 N N . LYS A 1 178 ? 3.111 -15.992 12.461 1 98.25 178 LYS A N 1
ATOM 1515 C CA . LYS A 1 178 ? 1.655 -16.047 12.359 1 98.25 178 LYS A CA 1
ATOM 1516 C C . LYS A 1 178 ? 1.214 -16.453 10.961 1 98.25 178 LYS A C 1
ATOM 1518 O O . LYS A 1 178 ? 1.938 -16.234 9.984 1 98.25 178 LYS A O 1
ATOM 1523 N N . PRO A 1 179 ? 0.082 -17.141 10.836 1 98.69 179 PRO A N 1
ATOM 1524 C CA . PRO A 1 179 ? -0.405 -17.531 9.516 1 98.69 179 PRO A CA 1
ATOM 1525 C C . PRO A 1 179 ? -0.987 -16.359 8.719 1 98.69 179 PRO A C 1
ATOM 1527 O O . PRO A 1 179 ? -2.186 -16.094 8.812 1 98.69 179 PRO A O 1
ATOM 1530 N N . LEU A 1 180 ? -0.159 -15.734 7.984 1 98.81 180 LEU A N 1
ATOM 1531 C CA . LEU A 1 180 ? -0.545 -14.516 7.289 1 98.81 180 LEU A CA 1
ATOM 1532 C C . LEU A 1 180 ? -0.544 -14.727 5.781 1 98.81 180 LEU A C 1
ATOM 1534 O O . LEU A 1 180 ? 0.371 -15.344 5.234 1 98.81 180 LEU A O 1
ATOM 1538 N N . TYR A 1 181 ? -1.561 -14.367 5.117 1 98.81 181 TYR A N 1
ATOM 1539 C CA . TYR A 1 181 ? -1.744 -14.203 3.678 1 98.81 181 TYR A CA 1
ATOM 1540 C C . TYR A 1 181 ? -1.879 -12.734 3.307 1 98.81 181 TYR A C 1
ATOM 1542 O O . TYR A 1 181 ? -2.854 -12.078 3.684 1 98.81 181 TYR A O 1
ATOM 1550 N N . ILE A 1 182 ? -0.869 -12.148 2.594 1 98.69 182 ILE A N 1
ATOM 1551 C CA . ILE A 1 182 ? -0.747 -10.703 2.432 1 98.69 182 ILE A CA 1
ATOM 1552 C C . ILE A 1 182 ? -0.676 -10.359 0.947 1 98.69 182 ILE A C 1
ATOM 1554 O O . ILE A 1 182 ? 0.082 -10.977 0.194 1 98.69 182 ILE A O 1
ATOM 1558 N N . GLY A 1 183 ? -1.424 -9.367 0.504 1 97.94 183 GLY A N 1
ATOM 1559 C CA . GLY A 1 183 ? -1.351 -8.875 -0.861 1 97.94 183 GLY A CA 1
ATOM 1560 C C . GLY A 1 183 ? -2.359 -7.777 -1.151 1 97.94 183 GLY A C 1
ATOM 1561 O O . GLY A 1 183 ? -3.1 -7.355 -0.261 1 97.94 183 GLY A O 1
ATOM 1562 N N . SER A 1 184 ? -2.287 -7.203 -2.336 1 96.12 184 SER A N 1
ATOM 1563 C CA . SER A 1 184 ? -3.307 -6.246 -2.758 1 96.12 184 SER A CA 1
ATOM 1564 C C . SER A 1 184 ? -4.645 -6.938 -3.006 1 96.12 184 SER A C 1
ATOM 1566 O O . SER A 1 184 ? -4.785 -7.699 -3.963 1 96.12 184 SER A O 1
ATOM 1568 N N . THR A 1 185 ? -5.621 -6.586 -2.221 1 93.06 185 THR A N 1
ATOM 1569 C CA . THR A 1 185 ? -6.82 -7.414 -2.189 1 93.06 185 THR A CA 1
ATOM 1570 C C . THR A 1 185 ? -7.902 -6.836 -3.096 1 93.06 185 THR A C 1
ATOM 1572 O O . THR A 1 185 ? -7.941 -5.625 -3.328 1 93.06 185 THR A O 1
ATOM 1575 N N . ARG A 1 186 ? -8.703 -7.77 -3.514 1 88.88 186 ARG A N 1
ATOM 1576 C CA . ARG A 1 186 ? -9.93 -7.508 -4.254 1 88.88 186 ARG A CA 1
ATOM 1577 C C . ARG A 1 186 ? -11.031 -8.477 -3.85 1 88.88 186 ARG A C 1
ATOM 1579 O O . ARG A 1 186 ? -10.766 -9.508 -3.225 1 88.88 186 ARG A O 1
ATOM 1586 N N . ARG A 1 187 ? -12.195 -8.078 -4.16 1 86.06 187 ARG A N 1
ATOM 1587 C CA . ARG A 1 187 ? -13.328 -8.961 -3.932 1 86.06 187 ARG A CA 1
ATOM 1588 C C . ARG A 1 187 ? -13.875 -9.508 -5.246 1 86.06 187 ARG A C 1
ATOM 1590 O O . ARG A 1 187 ? -13.938 -8.789 -6.246 1 86.06 187 ARG A O 1
ATOM 1597 N N . PHE A 1 188 ? -14.133 -10.766 -5.184 1 84.5 188 PHE A N 1
ATOM 1598 C CA . PHE A 1 188 ? -14.711 -11.469 -6.32 1 84.5 188 PHE A CA 1
ATOM 1599 C C . PHE A 1 188 ? -16.078 -12.047 -5.969 1 84.5 188 PHE A C 1
ATOM 1601 O O . PHE A 1 188 ? -16.25 -12.625 -4.895 1 84.5 188 PHE A O 1
ATOM 1608 N N . GLN A 1 189 ? -17.031 -11.711 -6.805 1 81.5 189 GLN A N 1
ATOM 1609 C CA . GLN A 1 189 ? -18.359 -12.344 -6.738 1 81.5 189 GLN A CA 1
ATOM 1610 C C . GLN A 1 189 ? -18.703 -13.039 -8.055 1 81.5 189 GLN A C 1
ATOM 1612 O O . GLN A 1 189 ? -18.75 -12.398 -9.102 1 81.5 189 GLN A O 1
ATOM 1617 N N . GLY A 1 190 ? -18.828 -14.289 -7.965 1 80.75 190 GLY A N 1
ATOM 1618 C CA . GLY A 1 190 ? -19.094 -15.055 -9.164 1 80.75 190 GLY A CA 1
ATOM 1619 C C . GLY A 1 190 ? -18.812 -16.531 -9.008 1 80.75 190 GLY A C 1
ATOM 1620 O O . GLY A 1 190 ? -18.766 -17.047 -7.883 1 80.75 190 GLY A O 1
ATOM 1621 N N . LYS A 1 191 ? -18.75 -17.188 -10.109 1 77.81 191 LYS A N 1
ATOM 1622 C CA . LYS A 1 191 ? -18.516 -18.625 -10.102 1 77.81 191 LYS A CA 1
ATOM 1623 C C . LYS A 1 191 ? -17.062 -18.969 -10.367 1 77.81 191 LYS A C 1
ATOM 1625 O O . LYS A 1 191 ? -16.422 -18.328 -11.219 1 77.81 191 LYS A O 1
ATOM 1630 N N . LEU A 1 192 ? -16.5 -19.797 -9.516 1 79.12 192 LEU A N 1
ATOM 1631 C CA . LEU A 1 192 ? -15.219 -20.422 -9.797 1 79.12 192 LEU A CA 1
ATOM 1632 C C . LEU A 1 192 ? -15.414 -21.828 -10.391 1 79.12 192 LEU A C 1
ATOM 1634 O O . LEU A 1 192 ? -16.203 -22.609 -9.867 1 79.12 192 LEU A O 1
ATOM 1638 N N . VAL A 1 193 ? -14.719 -22.125 -11.406 1 75.19 193 VAL A N 1
ATOM 1639 C CA . VAL A 1 193 ? -14.898 -23.391 -12.109 1 75.19 193 VAL A CA 1
ATOM 1640 C C . VAL A 1 193 ? -13.703 -24.297 -11.828 1 75.19 193 VAL A C 1
ATOM 1642 O O . VAL A 1 193 ? -12.578 -23.984 -12.203 1 75.19 193 VAL A O 1
ATOM 1645 N N . PRO A 1 194 ? -14.023 -25.438 -11.172 1 77.56 194 PRO A N 1
ATOM 1646 C CA . PRO A 1 194 ? -12.93 -26.391 -10.969 1 77.56 194 PRO A CA 1
ATOM 1647 C C . PRO A 1 194 ? -12.344 -26.906 -12.281 1 77.56 194 PRO A C 1
ATOM 1649 O O . PRO A 1 194 ? -13.086 -27.141 -13.242 1 77.56 194 PRO A O 1
ATOM 1652 N N . VAL A 1 195 ? -11.039 -27.078 -12.211 1 72.69 195 VAL A N 1
ATOM 1653 C CA . VAL A 1 195 ? -10.344 -27.469 -13.438 1 72.69 195 VAL A CA 1
ATOM 1654 C C . VAL A 1 195 ? -10.68 -28.906 -13.781 1 72.69 195 VAL A C 1
ATOM 1656 O O . VAL A 1 195 ? -10.812 -29.266 -14.961 1 72.69 195 VAL A O 1
ATOM 1659 N N . LEU A 1 196 ? -10.633 -29.828 -12.766 1 68.44 196 LEU A N 1
ATOM 1660 C CA . LEU A 1 196 ? -10.797 -31.25 -13.031 1 68.44 196 LEU A CA 1
ATOM 1661 C C . LEU A 1 196 ? -12.219 -31.703 -12.695 1 68.44 196 LEU A C 1
ATOM 1663 O O . LEU A 1 196 ? -12.578 -32.844 -12.922 1 68.44 196 LEU A O 1
ATOM 1667 N N . GLU A 1 197 ? -12.938 -30.953 -11.984 1 61.06 197 GLU A N 1
ATOM 1668 C CA . GLU A 1 197 ? -14.25 -31.469 -11.625 1 61.06 197 GLU A CA 1
ATOM 1669 C C . GLU A 1 197 ? -15.32 -30.984 -12.602 1 61.06 197 GLU A C 1
ATOM 1671 O O . GLU A 1 197 ? -15.219 -29.875 -13.141 1 61.06 197 GLU A O 1
ATOM 1676 N N . ARG A 1 198 ? -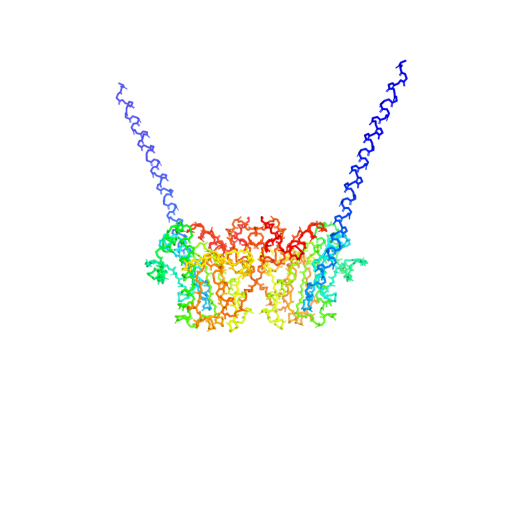16.266 -32.031 -13.18 1 50.88 198 ARG A N 1
ATOM 1677 C CA . ARG A 1 198 ? -17.266 -32.156 -14.234 1 50.88 198 ARG A CA 1
ATOM 1678 C C . ARG A 1 198 ? -18.312 -31.047 -14.102 1 50.88 198 ARG A C 1
ATOM 1680 O O . ARG A 1 198 ? -18.656 -30.391 -15.086 1 50.88 198 ARG A O 1
ATOM 1687 N N . ASP A 1 199 ? -19.281 -31.016 -13.055 1 50.12 199 ASP A N 1
ATOM 1688 C CA . ASP A 1 199 ? -20.562 -30.359 -13.227 1 50.12 199 ASP A CA 1
ATOM 1689 C C . ASP A 1 199 ? -20.516 -28.906 -12.719 1 50.12 199 ASP A C 1
ATOM 1691 O O . ASP A 1 199 ? -20.594 -28.672 -11.508 1 50.12 199 ASP A O 1
ATOM 1695 N N . ALA A 1 200 ? -19.828 -28.188 -13.555 1 53.38 200 ALA A N 1
ATOM 1696 C CA . ALA A 1 200 ? -19.766 -26.75 -13.352 1 53.38 200 ALA A CA 1
ATOM 1697 C C . ALA A 1 200 ? -21.125 -26.188 -12.945 1 53.38 200 ALA A C 1
ATOM 1699 O O . ALA A 1 200 ? -21.219 -25.031 -12.508 1 53.38 200 ALA A O 1
ATOM 1700 N N . SER A 1 201 ? -22.156 -26.938 -13.406 1 53.34 201 SER A N 1
ATOM 1701 C CA . SER A 1 201 ? -23.5 -26.406 -13.195 1 53.34 201 SER A CA 1
ATOM 1702 C C . SER A 1 201 ? -23.766 -26.141 -11.719 1 53.34 201 SER A C 1
ATOM 1704 O O . SER A 1 201 ? -24.609 -25.312 -11.367 1 53.34 201 SER A O 1
ATOM 1706 N N . TRP A 1 202 ? -22.906 -26.781 -10.914 1 52.66 202 TRP A N 1
ATOM 1707 C CA . TRP A 1 202 ? -23.25 -26.703 -9.5 1 52.66 202 TRP A CA 1
ATOM 1708 C C . TRP A 1 202 ? -22.391 -25.672 -8.781 1 52.66 202 TRP A C 1
ATOM 1710 O O . TRP A 1 202 ? -22.469 -25.531 -7.555 1 52.66 202 TRP A O 1
ATOM 1720 N N . THR A 1 203 ? -21.609 -25 -9.641 1 63.06 203 THR A N 1
ATOM 1721 C CA . THR A 1 203 ? -20.766 -24.094 -8.859 1 63.06 203 THR A CA 1
ATOM 1722 C C . THR A 1 203 ? -21.547 -22.859 -8.43 1 63.06 203 THR A C 1
ATOM 1724 O O . THR A 1 203 ? -22.219 -22.234 -9.242 1 63.06 203 THR A O 1
ATOM 1727 N N . ARG A 1 204 ? -21.844 -22.75 -7.18 1 66.06 204 ARG A N 1
ATOM 1728 C CA . ARG A 1 204 ? -22.516 -21.609 -6.594 1 66.06 204 ARG A CA 1
ATOM 1729 C C . ARG A 1 204 ? -21.641 -20.359 -6.668 1 66.06 204 ARG A C 1
ATOM 1731 O O . ARG A 1 204 ? -20.406 -20.453 -6.715 1 66.06 204 ARG A O 1
ATOM 1738 N N . ASP A 1 205 ? -22.328 -19.328 -6.797 1 78.38 205 ASP A N 1
ATOM 1739 C CA . ASP A 1 205 ? -21.656 -18.031 -6.672 1 78.38 205 ASP A CA 1
ATOM 1740 C C . ASP A 1 205 ? -20.969 -17.906 -5.312 1 78.38 205 ASP A C 1
ATOM 1742 O O . ASP A 1 205 ? -21.531 -18.312 -4.289 1 78.38 205 ASP A O 1
ATOM 1746 N N . ILE A 1 206 ? -19.781 -17.5 -5.473 1 78.69 206 ILE A N 1
ATOM 1747 C CA . ILE A 1 206 ? -19.047 -17.312 -4.227 1 78.69 206 ILE A CA 1
ATOM 1748 C C . ILE A 1 206 ? -18.641 -15.852 -4.078 1 78.69 206 ILE A C 1
ATOM 1750 O O . ILE A 1 206 ? -18.594 -15.117 -5.066 1 78.69 206 ILE A O 1
ATOM 1754 N N . HIS A 1 207 ? -18.516 -15.43 -2.783 1 83.94 207 HIS A N 1
ATOM 1755 C CA . HIS A 1 207 ? -17.844 -14.188 -2.398 1 83.94 207 HIS A CA 1
ATOM 1756 C C . HIS A 1 207 ? -16.453 -14.453 -1.84 1 83.94 207 HIS A C 1
ATOM 1758 O O . HIS A 1 207 ? -16.312 -15.164 -0.84 1 83.94 207 HIS A O 1
ATOM 1764 N N . LEU A 1 208 ? -15.469 -13.977 -2.609 1 89.06 208 LEU A N 1
ATOM 1765 C CA . LEU A 1 208 ? -14.094 -14.312 -2.256 1 89.06 208 LEU A CA 1
ATOM 1766 C C . LEU A 1 208 ? -13.227 -13.062 -2.191 1 89.06 208 LEU A C 1
ATOM 1768 O O . LEU A 1 208 ? -13.203 -12.266 -3.137 1 89.06 208 LEU A O 1
ATOM 1772 N N . ARG A 1 209 ? -12.656 -12.82 -1.039 1 91.5 209 ARG A N 1
ATOM 1773 C CA . ARG A 1 209 ? -11.57 -11.852 -0.962 1 91.5 209 ARG A CA 1
ATOM 1774 C C . ARG A 1 209 ? -10.234 -12.5 -1.318 1 91.5 209 ARG A C 1
ATOM 1776 O O . ARG A 1 209 ? -9.859 -13.523 -0.741 1 91.5 209 ARG A O 1
ATOM 1783 N N . TYR A 1 210 ? -9.547 -11.953 -2.312 1 93.94 210 TYR A N 1
ATOM 1784 C CA . TYR A 1 210 ? -8.305 -12.57 -2.766 1 93.94 210 TYR A CA 1
ATOM 1785 C C . TYR A 1 210 ? -7.238 -11.516 -3.021 1 93.94 210 TYR A C 1
ATOM 1787 O O . TYR A 1 210 ? -7.547 -10.328 -3.17 1 93.94 210 TYR A O 1
ATOM 1795 N N . ALA A 1 211 ? -5.973 -11.898 -2.898 1 95.56 211 ALA A N 1
ATOM 1796 C CA . ALA A 1 211 ? -4.855 -11.047 -3.297 1 95.56 211 ALA A CA 1
ATOM 1797 C C . ALA A 1 211 ? -4.535 -11.219 -4.781 1 95.56 211 ALA A C 1
ATOM 1799 O O . ALA A 1 211 ? -4.355 -12.344 -5.258 1 95.56 211 ALA A O 1
ATOM 1800 N N . MET A 1 212 ? -4.449 -10.148 -5.438 1 92.62 212 MET A N 1
ATOM 1801 C CA . MET A 1 212 ? -4.176 -10.219 -6.867 1 92.62 212 MET A CA 1
ATOM 1802 C C . MET A 1 212 ? -2.814 -10.852 -7.129 1 92.62 212 MET A C 1
ATOM 1804 O O . MET A 1 212 ? -1.839 -10.547 -6.441 1 92.62 212 MET A O 1
ATOM 1808 N N . GLY A 1 213 ? -2.734 -11.641 -8.195 1 89.31 213 GLY A N 1
ATOM 1809 C CA . GLY A 1 213 ? -1.595 -12.531 -8.344 1 89.31 213 GLY A CA 1
ATOM 1810 C C . GLY A 1 213 ? -0.512 -11.969 -9.242 1 89.31 213 GLY A C 1
ATOM 1811 O O . GLY A 1 213 ? 0.655 -12.352 -9.133 1 89.31 213 GLY A O 1
ATOM 1812 N N . GLY A 1 214 ? -0.825 -11.031 -10.102 1 88.19 214 GLY A N 1
ATOM 1813 C CA . GLY A 1 214 ? 0.122 -10.602 -11.125 1 88.19 214 GLY A CA 1
ATOM 1814 C C . GLY A 1 214 ? 1.399 -10.023 -10.539 1 88.19 214 GLY A C 1
ATOM 1815 O O . GLY A 1 214 ? 2.467 -10.633 -10.648 1 88.19 214 GLY A O 1
ATOM 1816 N N . ALA A 1 215 ? 1.248 -8.992 -9.742 1 91.94 215 ALA A N 1
ATOM 1817 C CA . ALA A 1 215 ? 2.408 -8.359 -9.117 1 91.94 215 ALA A CA 1
ATOM 1818 C C . ALA A 1 215 ? 2.871 -9.141 -7.898 1 91.94 215 ALA A C 1
ATOM 1820 O O . ALA A 1 215 ? 3.979 -8.93 -7.398 1 91.94 215 ALA A O 1
ATOM 1821 N N . GLY A 1 216 ? 1.979 -10.023 -7.402 1 96.88 216 GLY A N 1
ATOM 1822 C CA . GLY A 1 216 ? 2.42 -10.977 -6.391 1 96.88 216 GLY A CA 1
ATOM 1823 C C . GLY A 1 216 ? 1.687 -10.82 -5.07 1 96.88 216 GLY A C 1
ATOM 1824 O O . GLY A 1 216 ? 0.91 -9.883 -4.891 1 96.88 216 GLY A O 1
ATOM 1825 N N . TYR A 1 217 ? 1.857 -11.812 -4.238 1 98.44 217 TYR A N 1
ATOM 1826 C CA . TYR A 1 217 ? 1.37 -11.844 -2.861 1 98.44 217 TYR A CA 1
ATOM 1827 C C . TYR A 1 217 ? 2.303 -12.656 -1.972 1 98.44 217 TYR A C 1
ATOM 1829 O O . TYR A 1 217 ? 3.195 -13.352 -2.465 1 98.44 217 TYR A O 1
ATOM 1837 N N . VAL A 1 218 ? 2.141 -12.5 -0.689 1 98.88 218 VAL A N 1
ATOM 1838 C CA . VAL A 1 218 ? 3.072 -13.047 0.29 1 98.88 218 VAL A CA 1
ATOM 1839 C C . VAL A 1 218 ? 2.342 -14.031 1.204 1 98.88 218 VAL A C 1
ATOM 1841 O O . VAL A 1 218 ? 1.233 -13.75 1.665 1 98.88 218 VAL A O 1
ATOM 1844 N N . LEU A 1 219 ? 2.895 -15.156 1.374 1 98.88 219 LEU A N 1
ATOM 1845 C CA . LEU A 1 219 ? 2.508 -16.047 2.461 1 98.88 219 LEU A CA 1
ATOM 1846 C C . LEU A 1 219 ? 3.6 -16.125 3.523 1 98.88 219 LEU A C 1
ATOM 1848 O O . LEU A 1 219 ? 4.789 -16.156 3.197 1 98.88 219 LEU A O 1
ATOM 1852 N N . SER A 1 220 ? 3.24 -16.141 4.77 1 98.88 220 SER A N 1
ATOM 1853 C CA . SER A 1 220 ? 4.199 -16.266 5.859 1 98.88 220 SER A CA 1
ATOM 1854 C C . SER A 1 220 ? 4.609 -17.719 6.074 1 98.88 220 SER A C 1
ATOM 1856 O O . SER A 1 220 ? 3.922 -18.641 5.621 1 98.88 220 SER A O 1
ATOM 1858 N N . ARG A 1 221 ? 5.723 -17.875 6.703 1 98.75 221 ARG A N 1
ATOM 1859 C CA . ARG A 1 221 ? 6.125 -19.219 7.102 1 98.75 221 ARG A CA 1
ATOM 1860 C C . ARG A 1 221 ? 5.07 -19.875 7.992 1 98.75 221 ARG A C 1
ATOM 1862 O O . ARG A 1 221 ? 4.781 -21.062 7.855 1 98.75 221 ARG A O 1
ATOM 1869 N N . GLY A 1 222 ? 4.52 -19.109 8.914 1 98.75 222 GLY A N 1
ATOM 1870 C CA . GLY A 1 222 ? 3.457 -19.625 9.766 1 98.75 222 GLY A CA 1
ATOM 1871 C C . GLY A 1 222 ? 2.275 -20.172 8.977 1 98.75 222 GLY A C 1
ATOM 1872 O O . GLY A 1 222 ? 1.676 -21.172 9.359 1 98.75 222 GLY A O 1
ATOM 1873 N N . LEU A 1 223 ? 1.903 -19.5 7.883 1 98.81 223 LEU A N 1
ATOM 1874 C CA . LEU A 1 223 ? 0.787 -19.969 7.07 1 98.81 223 LEU A CA 1
ATOM 1875 C C . LEU A 1 223 ? 1.149 -21.266 6.336 1 98.81 223 LEU A C 1
ATOM 1877 O O . LEU A 1 223 ? 0.361 -22.203 6.312 1 98.81 223 LEU A O 1
ATOM 1881 N N . LEU A 1 224 ? 2.344 -21.359 5.734 1 98.38 224 LEU A N 1
ATOM 1882 C CA . LEU A 1 224 ? 2.734 -22.547 4.984 1 98.38 224 LEU A CA 1
ATOM 1883 C C . LEU A 1 224 ? 2.826 -23.766 5.898 1 98.38 224 LEU A C 1
ATOM 1885 O O . LEU A 1 224 ? 2.494 -24.875 5.492 1 98.38 224 LEU A O 1
ATOM 1889 N N . GLU A 1 225 ? 3.328 -23.484 7.055 1 97.88 225 GLU A N 1
ATOM 1890 C CA . GLU A 1 225 ? 3.418 -24.562 8.031 1 97.88 225 GLU A CA 1
ATOM 1891 C C . GLU A 1 225 ? 2.055 -25.203 8.273 1 97.88 225 GLU A C 1
ATOM 1893 O O . GLU A 1 225 ? 1.936 -26.422 8.32 1 97.88 225 GLU A O 1
ATOM 1898 N N . LYS A 1 226 ? 1.091 -24.375 8.422 1 97.94 226 LYS A N 1
ATOM 1899 C CA . LYS A 1 226 ? -0.259 -24.875 8.688 1 97.94 226 LYS A CA 1
ATOM 1900 C C . LYS A 1 226 ? -0.909 -25.406 7.414 1 97.94 226 LYS A C 1
ATOM 1902 O O . LYS A 1 226 ? -1.738 -26.312 7.473 1 97.94 226 LYS A O 1
ATOM 1907 N N . TRP A 1 227 ? -0.524 -24.844 6.281 1 98.06 227 TRP A N 1
ATOM 1908 C CA . TRP A 1 227 ? -1.229 -25.109 5.031 1 98.06 227 TRP A CA 1
ATOM 1909 C C . TRP A 1 227 ? -0.673 -26.359 4.348 1 98.06 227 TRP A C 1
ATOM 1911 O O . TRP A 1 227 ? -1.393 -27.047 3.623 1 98.06 227 TRP A O 1
ATOM 1921 N N . ARG A 1 228 ? 0.553 -26.703 4.547 1 96.44 228 ARG A N 1
ATOM 1922 C CA . ARG A 1 228 ? 1.263 -27.766 3.826 1 96.44 228 ARG A CA 1
ATOM 1923 C C . ARG A 1 228 ? 0.518 -29.094 3.92 1 96.44 228 ARG A C 1
ATOM 1925 O O . ARG A 1 228 ? 0.319 -29.766 2.91 1 96.44 228 ARG A O 1
ATOM 1932 N N . PRO A 1 229 ? -0.017 -29.484 5.039 1 95.44 229 PRO A N 1
ATOM 1933 C CA . PRO A 1 229 ? -0.708 -30.781 5.133 1 95.44 229 PRO A CA 1
ATOM 1934 C C . PRO A 1 229 ? -2.014 -30.812 4.344 1 95.44 229 PRO A C 1
ATOM 1936 O O . PRO A 1 229 ? -2.531 -31.875 4.035 1 95.44 229 PRO A O 1
ATOM 1939 N N . TRP A 1 230 ? -2.494 -29.625 3.998 1 94.44 230 TRP A N 1
ATOM 1940 C CA . TRP A 1 230 ? -3.83 -29.562 3.418 1 94.44 230 TRP A CA 1
ATOM 1941 C C . TRP A 1 230 ? -3.762 -29.312 1.915 1 94.44 230 TRP A C 1
ATOM 1943 O O . TRP A 1 230 ? -4.777 -29.391 1.221 1 94.44 230 TRP A O 1
ATOM 1953 N N . MET A 1 231 ? -2.641 -29.062 1.33 1 91.19 231 MET A N 1
ATOM 1954 C CA . MET A 1 231 ? -2.49 -28.594 -0.047 1 91.19 231 MET A CA 1
ATOM 1955 C C . MET A 1 231 ? -2.998 -29.641 -1.031 1 91.19 231 MET A C 1
ATOM 1957 O O . MET A 1 231 ? -3.48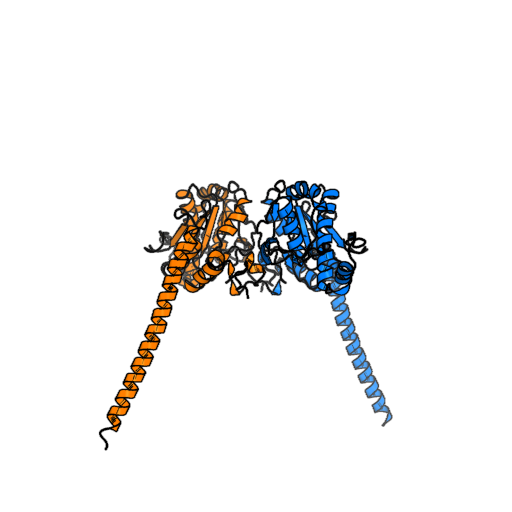6 -29.312 -2.109 1 91.19 231 MET A O 1
ATOM 1961 N N . ASN A 1 232 ? -2.902 -30.891 -0.65 1 86 232 ASN A N 1
ATOM 1962 C CA . ASN A 1 232 ? -3.359 -31.969 -1.53 1 86 232 ASN A CA 1
ATOM 1963 C C . ASN A 1 232 ? -4.883 -32.031 -1.598 1 86 232 ASN A C 1
ATOM 1965 O O . ASN A 1 232 ? -5.445 -32.688 -2.479 1 86 232 ASN A O 1
ATOM 1969 N N . GLN A 1 233 ? -5.531 -31.344 -0.733 1 86.25 233 GLN A N 1
ATOM 1970 C CA . GLN A 1 233 ? -6.988 -31.344 -0.702 1 86.25 233 GLN A CA 1
ATOM 1971 C C . GLN A 1 233 ? -7.555 -30.125 -1.447 1 86.25 233 GLN A C 1
ATOM 1973 O O . GLN A 1 233 ? -8.773 -30 -1.605 1 86.25 233 GLN A O 1
ATOM 1978 N N . CYS A 1 234 ? -6.68 -29.328 -1.93 1 87 234 CYS A N 1
ATOM 1979 C CA . CYS A 1 234 ? -7.141 -28.125 -2.611 1 87 234 CYS A CA 1
ATOM 1980 C C . CYS A 1 234 ? -7.711 -28.453 -3.984 1 87 234 CYS A C 1
ATOM 1982 O O . CYS A 1 234 ? -7.109 -29.219 -4.742 1 87 234 CYS A O 1
ATOM 1984 N N . ILE A 1 235 ? -8.883 -27.953 -4.215 1 82.44 235 ILE A N 1
ATOM 1985 C CA . ILE A 1 235 ? -9.445 -27.969 -5.562 1 82.44 235 ILE A CA 1
ATOM 1986 C C . ILE A 1 235 ? -8.766 -26.906 -6.426 1 82.44 235 ILE A C 1
ATOM 1988 O O . ILE A 1 235 ? -8.555 -25.781 -5.973 1 82.44 235 ILE A O 1
ATOM 1992 N N . VAL A 1 236 ? -8.375 -27.281 -7.594 1 83.19 236 VAL A N 1
ATOM 1993 C CA . VAL A 1 236 ? -7.73 -26.328 -8.492 1 83.19 236 VAL A CA 1
ATOM 1994 C C . VAL A 1 236 ? -8.773 -25.672 -9.383 1 83.19 236 VAL A C 1
ATOM 1996 O O . VAL A 1 236 ? -9.508 -26.359 -10.102 1 83.19 236 VAL A O 1
ATOM 1999 N N . TYR A 1 237 ? -8.891 -24.359 -9.25 1 80.56 237 TYR A N 1
ATOM 2000 C CA . TYR A 1 237 ? -9.812 -23.562 -10.039 1 80.56 237 TYR A CA 1
ATOM 2001 C C . TYR A 1 237 ? -9.062 -22.781 -11.117 1 80.56 237 TYR A C 1
ATOM 2003 O O . TYR A 1 237 ? -7.836 -22.656 -11.07 1 80.56 237 TYR A O 1
ATOM 2011 N N . ASN A 1 238 ? -9.945 -22.312 -12.078 1 75.56 238 ASN A N 1
ATOM 2012 C CA . ASN A 1 238 ? -9.391 -21.312 -12.992 1 75.56 238 ASN A CA 1
ATOM 2013 C C . ASN A 1 238 ? -9.148 -19.984 -12.297 1 75.56 238 ASN A C 1
ATOM 2015 O O . ASN A 1 238 ? -9.836 -19.641 -11.336 1 75.56 238 ASN A O 1
ATOM 2019 N N . GLY A 1 239 ? -8.047 -19.219 -12.641 1 84 239 GLY A N 1
ATOM 2020 C CA . GLY A 1 239 ? -7.648 -18 -11.961 1 84 239 GLY A CA 1
ATOM 2021 C C . GLY A 1 239 ? -6.715 -18.234 -10.789 1 84 239 GLY A C 1
ATOM 2022 O O . GLY A 1 239 ? -7.164 -18.516 -9.672 1 84 239 GLY A O 1
ATOM 2023 N N . GLU A 1 240 ? -5.574 -18.141 -11.023 1 88.75 240 GLU A N 1
ATOM 2024 C CA . GLU A 1 240 ? -4.504 -18.578 -10.125 1 88.75 240 GLU A CA 1
ATOM 2025 C C . GLU A 1 240 ? -4.629 -17.891 -8.766 1 88.75 240 GLU A C 1
ATOM 2027 O O . GLU A 1 240 ? -4.527 -18.547 -7.723 1 88.75 240 GLU A O 1
ATOM 2032 N N . ASP A 1 241 ? -4.828 -16.531 -8.742 1 92.56 241 ASP A N 1
ATOM 2033 C CA . ASP A 1 241 ? -4.895 -15.797 -7.488 1 92.56 241 ASP A CA 1
ATOM 2034 C C . ASP A 1 241 ? -6.164 -16.141 -6.711 1 92.56 241 ASP A C 1
ATOM 2036 O O . ASP A 1 241 ? -6.125 -16.312 -5.492 1 92.56 241 ASP A O 1
ATOM 2040 N N . LYS A 1 242 ? -7.27 -16.375 -7.426 1 91.56 242 LYS A N 1
ATOM 2041 C CA . LYS A 1 242 ? -8.516 -16.797 -6.785 1 91.56 242 LYS A CA 1
ATOM 2042 C C . LYS A 1 242 ? -8.406 -18.234 -6.273 1 91.56 242 LYS A C 1
ATOM 2044 O O . LYS A 1 242 ? -8.953 -18.562 -5.219 1 91.56 242 LYS A O 1
ATOM 2049 N N . ASN A 1 243 ? -7.715 -19.047 -7.055 1 90.5 243 ASN A N 1
ATOM 2050 C CA . ASN A 1 243 ? -7.508 -20.438 -6.648 1 90.5 243 ASN A CA 1
ATOM 2051 C C . ASN A 1 243 ? -6.773 -20.531 -5.312 1 90.5 243 ASN A C 1
ATOM 2053 O O . ASN A 1 243 ? -7.191 -21.266 -4.422 1 90.5 243 ASN A O 1
ATOM 2057 N N . ILE A 1 244 ? -5.707 -19.812 -5.176 1 95.19 244 ILE A N 1
ATOM 2058 C CA . ILE A 1 244 ? -4.902 -19.828 -3.957 1 95.19 244 ILE A CA 1
ATOM 2059 C C . ILE A 1 244 ? -5.73 -19.312 -2.785 1 95.19 244 ILE A C 1
ATOM 2061 O O . ILE A 1 244 ? -5.738 -19.906 -1.707 1 95.19 244 ILE A O 1
ATOM 2065 N N . ALA A 1 245 ? -6.422 -18.203 -3.01 1 95.81 245 ALA A N 1
ATOM 2066 C CA . ALA A 1 245 ? -7.262 -17.609 -1.97 1 95.81 245 ALA A CA 1
ATOM 2067 C C . ALA A 1 245 ? -8.336 -18.594 -1.508 1 95.81 245 ALA A C 1
ATOM 2069 O O . ALA A 1 245 ? -8.555 -18.766 -0.307 1 95.81 245 ALA A O 1
ATOM 2070 N N . LYS A 1 246 ? -8.969 -19.25 -2.484 1 93.19 246 LYS A N 1
ATOM 2071 C CA . LYS A 1 246 ? -10.047 -20.188 -2.182 1 93.19 246 LYS A CA 1
ATOM 2072 C C . LYS A 1 246 ? -9.531 -21.406 -1.409 1 93.19 246 LYS A C 1
ATOM 2074 O O . LYS A 1 246 ? -10.164 -21.859 -0.455 1 93.19 246 LYS A O 1
ATOM 2079 N N . CYS A 1 247 ? -8.414 -21.906 -1.778 1 94.25 247 CYS A N 1
ATOM 2080 C CA . CYS A 1 247 ? -7.812 -23.062 -1.103 1 94.25 247 CYS A CA 1
ATOM 2081 C C . CYS A 1 247 ? -7.477 -22.719 0.346 1 94.25 247 CYS A C 1
ATOM 2083 O O . CYS A 1 247 ? -7.797 -23.484 1.256 1 94.25 247 CYS A O 1
ATOM 2085 N N . ILE A 1 248 ? -6.855 -21.578 0.564 1 97.25 248 ILE A N 1
ATOM 2086 C CA . ILE A 1 248 ? -6.465 -21.156 1.907 1 97.25 248 ILE A CA 1
ATOM 2087 C C . ILE A 1 248 ? -7.715 -20.922 2.754 1 97.25 248 ILE A C 1
ATOM 2089 O O . ILE A 1 248 ? -7.781 -21.344 3.908 1 97.25 248 ILE A O 1
ATOM 2093 N N . LEU A 1 249 ? -8.711 -20.297 2.148 1 96.19 249 LEU A N 1
ATOM 2094 C CA . LEU A 1 249 ? -9.953 -20.016 2.861 1 96.19 249 LEU A CA 1
ATOM 2095 C C . LEU A 1 249 ? -10.656 -21.312 3.252 1 96.19 249 LEU A C 1
ATOM 2097 O O . LEU A 1 249 ? -11.094 -21.469 4.395 1 96.19 249 LEU A O 1
ATOM 2101 N N . ASP A 1 250 ? -10.719 -22.266 2.387 1 93.19 250 ASP A N 1
ATOM 2102 C CA . ASP A 1 250 ? -11.453 -23.516 2.604 1 93.19 250 ASP A CA 1
ATOM 2103 C C . ASP A 1 250 ? -10.758 -24.391 3.646 1 93.19 250 ASP A C 1
ATOM 2105 O O . ASP A 1 250 ? -11.414 -25.109 4.398 1 93.19 250 ASP A O 1
ATOM 2109 N N . THR A 1 251 ? -9.492 -24.328 3.68 1 95.31 251 THR A N 1
ATOM 2110 C CA . THR A 1 251 ? -8.75 -25.25 4.527 1 95.31 251 THR A CA 1
ATOM 2111 C C . THR A 1 251 ? -8.422 -24.609 5.871 1 95.31 251 THR A C 1
ATOM 2113 O O . THR A 1 251 ? -8.484 -25.266 6.91 1 95.31 251 THR A O 1
ATOM 2116 N N . LEU A 1 252 ? -8.031 -23.312 5.879 1 97.19 252 LEU A N 1
ATOM 2117 C CA . LEU A 1 252 ? -7.508 -22.703 7.094 1 97.19 252 LEU A CA 1
ATOM 2118 C C . LEU A 1 252 ? -8.422 -21.578 7.57 1 97.19 252 LEU A C 1
ATOM 2120 O O . LEU A 1 252 ? -8.25 -21.047 8.672 1 97.19 252 LEU A O 1
ATOM 2124 N N . HIS A 1 253 ? -9.391 -21.156 6.754 1 97.25 253 HIS A N 1
ATOM 2125 C CA . HIS A 1 253 ? -10.312 -20.062 7.074 1 97.25 253 HIS A CA 1
ATOM 2126 C C . HIS A 1 253 ? -9.555 -18.75 7.285 1 97.25 253 HIS A C 1
ATOM 2128 O O . HIS A 1 253 ? -9.82 -18.016 8.242 1 97.25 253 HIS A O 1
ATOM 2134 N N . ILE A 1 254 ? -8.578 -18.531 6.445 1 97.88 254 ILE A N 1
ATOM 2135 C CA . ILE A 1 254 ? -7.766 -17.328 6.488 1 97.88 254 ILE A CA 1
ATOM 2136 C C . ILE A 1 254 ? -8.016 -16.5 5.234 1 97.88 254 ILE A C 1
ATOM 2138 O O . ILE A 1 254 ? -8.016 -17.016 4.121 1 97.88 254 ILE A O 1
ATOM 2142 N N . GLU A 1 255 ? -8.32 -15.203 5.41 1 96.81 255 GLU A N 1
ATOM 2143 C CA . GLU A 1 255 ? -8.438 -14.234 4.324 1 96.81 255 GLU A CA 1
ATOM 2144 C C . GLU A 1 255 ? -7.184 -13.367 4.223 1 96.81 255 GLU A C 1
ATOM 2146 O O . GLU A 1 255 ? -6.43 -13.242 5.188 1 96.81 255 GLU A O 1
ATOM 2151 N N . PRO A 1 256 ? -6.992 -12.789 3.08 1 97.62 256 PRO A N 1
ATOM 2152 C CA . PRO A 1 256 ? -5.781 -11.984 2.934 1 97.62 256 PRO A CA 1
ATOM 2153 C C . PRO A 1 256 ? -5.867 -10.656 3.68 1 97.62 256 PRO A C 1
ATOM 2155 O O . PRO A 1 256 ? -6.957 -10.102 3.844 1 97.62 256 PRO A O 1
ATOM 2158 N N . ILE A 1 257 ? -4.715 -10.266 4.121 1 97.5 257 ILE A N 1
ATOM 2159 C CA . ILE A 1 257 ? -4.516 -8.914 4.629 1 97.5 257 ILE A CA 1
ATOM 2160 C C . ILE A 1 257 ? -4.164 -7.973 3.477 1 97.5 257 ILE A C 1
ATOM 2162 O O . ILE A 1 257 ? -3.283 -8.281 2.668 1 97.5 257 ILE A O 1
ATOM 2166 N N . ASN A 1 258 ? -4.816 -6.836 3.445 1 96.5 258 ASN A N 1
ATOM 2167 C CA . ASN A 1 258 ? -4.609 -5.891 2.352 1 96.5 258 ASN A CA 1
ATOM 2168 C C . ASN A 1 258 ? -3.289 -5.141 2.5 1 96.5 258 ASN A C 1
ATOM 2170 O O . ASN A 1 258 ? -3.068 -4.453 3.5 1 96.5 258 ASN A O 1
ATOM 2174 N N . LEU A 1 259 ? -2.445 -5.297 1.582 1 97.44 259 LEU A N 1
ATOM 2175 C CA . LEU A 1 259 ? -1.232 -4.508 1.393 1 97.44 259 LEU A CA 1
ATOM 2176 C C . LEU A 1 259 ? -1.229 -3.838 0.023 1 97.44 259 LEU A C 1
ATOM 2178 O O . LEU A 1 259 ? -0.876 -4.465 -0.979 1 97.44 259 LEU A O 1
ATOM 2182 N N . PRO A 1 260 ? -1.561 -2.557 0.029 1 94.69 260 PRO A N 1
ATOM 2183 C CA . PRO A 1 260 ? -1.503 -1.871 -1.264 1 94.69 260 PRO A CA 1
ATOM 2184 C C . PRO A 1 260 ? -0.081 -1.763 -1.811 1 94.69 260 PRO A C 1
ATOM 2186 O O . PRO A 1 260 ? 0.886 -1.93 -1.063 1 94.69 260 PRO A O 1
ATOM 2189 N N . GLY A 1 261 ? 0.017 -1.465 -3.061 1 94.88 261 GLY A N 1
ATOM 2190 C CA . GLY A 1 261 ? 1.314 -1.199 -3.662 1 94.88 261 GLY A CA 1
ATOM 2191 C C . GLY A 1 261 ? 1.862 -2.377 -4.445 1 94.88 261 GLY A C 1
ATOM 2192 O O . GLY A 1 261 ? 2.941 -2.291 -5.031 1 94.88 261 GLY A O 1
ATOM 2193 N N . LEU A 1 262 ? 1.269 -3.525 -4.359 1 96.44 262 LEU A N 1
ATOM 2194 C CA . LEU A 1 262 ? 1.5 -4.594 -5.324 1 96.44 262 LEU A CA 1
ATOM 2195 C C . LEU A 1 262 ? 0.604 -4.426 -6.547 1 96.44 262 LEU A C 1
ATOM 2197 O O . LEU A 1 262 ? -0.406 -5.121 -6.68 1 96.44 262 LEU A O 1
ATOM 2201 N N . CYS A 1 263 ? 1.059 -3.564 -7.414 1 91.31 263 CYS A N 1
ATOM 2202 C CA . CYS A 1 263 ? 0.215 -3.006 -8.469 1 91.31 263 CYS A CA 1
ATOM 2203 C C . CYS A 1 263 ? 0.046 -3.994 -9.609 1 91.31 263 CYS A C 1
ATOM 2205 O O . CYS A 1 263 ? 1.029 -4.535 -10.125 1 91.31 263 CYS A O 1
ATOM 2207 N N . PHE A 1 264 ? -1.147 -4.074 -10.062 1 89.56 264 PHE A N 1
ATOM 2208 C CA . PHE A 1 264 ? -1.487 -5.004 -11.133 1 89.56 264 PHE A CA 1
ATOM 2209 C C . PHE A 1 264 ? -1.124 -4.422 -12.492 1 89.56 264 PHE A C 1
ATOM 2211 O O . PHE A 1 264 ? -1.166 -5.121 -13.508 1 89.56 264 PHE A O 1
ATOM 2218 N N . VAL A 1 265 ? -0.679 -3.225 -12.516 1 91.75 265 VAL A N 1
ATOM 2219 C CA . VAL A 1 265 ? -0.521 -2.557 -13.805 1 91.75 265 VAL A CA 1
ATOM 2220 C C . VAL A 1 265 ? 0.941 -2.168 -14.008 1 91.75 265 VAL A C 1
ATOM 2222 O O . VAL A 1 265 ? 1.744 -2.232 -13.078 1 91.75 265 VAL A O 1
ATOM 2225 N N . HIS A 1 266 ? 1.168 -1.787 -15.266 1 94 266 HIS A N 1
ATOM 2226 C CA . HIS A 1 266 ? 2.473 -1.254 -15.641 1 94 266 HIS A CA 1
ATOM 2227 C C . HIS A 1 266 ? 2.746 0.072 -14.938 1 94 266 HIS A C 1
ATOM 2229 O O . HIS A 1 266 ? 1.824 0.856 -14.695 1 94 266 HIS A O 1
ATOM 2235 N N . PRO A 1 267 ? 4.027 0.349 -14.586 1 91 267 PRO A N 1
ATOM 2236 C CA . PRO A 1 267 ? 4.355 1.608 -13.914 1 91 267 PRO A CA 1
ATOM 2237 C C . PRO A 1 267 ? 3.844 2.832 -14.672 1 91 267 PRO A C 1
ATOM 2239 O O . PRO A 1 267 ? 3.533 3.857 -14.055 1 91 267 PRO A O 1
ATOM 2242 N N . ASP A 1 268 ? 3.674 2.754 -15.977 1 86.94 268 ASP A N 1
ATOM 2243 C CA . ASP A 1 268 ? 3.219 3.873 -16.797 1 86.94 268 ASP A CA 1
ATOM 2244 C C . ASP A 1 268 ? 1.78 4.254 -16.453 1 86.94 268 ASP A C 1
ATOM 2246 O O . ASP A 1 268 ? 1.341 5.367 -16.766 1 86.94 268 ASP A O 1
ATOM 2250 N N . LYS A 1 269 ? 1.083 3.328 -15.852 1 88.88 269 LYS A N 1
ATOM 2251 C CA . LYS A 1 269 ? -0.321 3.568 -15.523 1 88.88 269 LYS A CA 1
ATOM 2252 C C . LYS A 1 269 ? -0.481 4.035 -14.078 1 88.88 269 LYS A C 1
ATOM 2254 O O . LYS A 1 269 ? -1.6 4.266 -13.617 1 88.88 269 LYS A O 1
ATOM 2259 N N . VAL A 1 270 ? 0.558 4.145 -13.375 1 88.81 270 VAL A N 1
ATOM 2260 C CA . VAL A 1 270 ? 0.552 4.637 -12 1 88.81 270 VAL A CA 1
ATOM 2261 C C . VAL A 1 270 ? 0.953 6.113 -11.984 1 88.81 270 VAL A C 1
ATOM 2263 O O . VAL A 1 270 ? 1.902 6.516 -12.656 1 88.81 270 VAL A O 1
ATOM 2266 N N . ASP A 1 271 ? 0.18 6.883 -11.258 1 85.12 271 ASP A N 1
ATOM 2267 C CA . ASP A 1 271 ? 0.536 8.297 -11.148 1 85.12 271 ASP A CA 1
ATOM 2268 C C . ASP A 1 271 ? 1.96 8.461 -10.625 1 85.12 271 ASP A C 1
ATOM 2270 O O . ASP A 1 271 ? 2.398 7.715 -9.75 1 85.12 271 ASP A O 1
ATOM 2274 N N . SER A 1 272 ? 2.676 9.508 -11.07 1 81 272 SER A N 1
ATOM 2275 C CA . SER A 1 272 ? 4.102 9.688 -10.82 1 81 272 SER A CA 1
ATOM 2276 C C . SER A 1 272 ? 4.387 9.867 -9.336 1 81 272 SER A C 1
ATOM 2278 O O . SER A 1 272 ? 5.406 9.398 -8.828 1 81 272 SER A O 1
ATOM 2280 N N . VAL A 1 273 ? 3.52 10.484 -8.656 1 81.5 273 VAL A N 1
ATOM 2281 C CA . VAL A 1 273 ? 3.748 10.789 -7.25 1 81.5 273 VAL A CA 1
ATOM 2282 C C . VAL A 1 273 ? 3.609 9.516 -6.414 1 81.5 273 VAL A C 1
ATOM 2284 O O . VAL A 1 273 ? 4.422 9.258 -5.523 1 81.5 273 VAL A O 1
ATOM 2287 N N . SER A 1 274 ? 2.676 8.68 -6.797 1 83.94 274 SER A N 1
ATOM 2288 C CA . SER A 1 274 ? 2.41 7.461 -6.039 1 83.94 274 SER A CA 1
ATOM 2289 C C . SER A 1 274 ? 3.404 6.359 -6.395 1 83.94 274 SER A C 1
ATOM 2291 O O . SER A 1 274 ? 3.6 5.422 -5.617 1 83.94 274 SER A O 1
ATOM 2293 N N . ARG A 1 275 ? 4.035 6.457 -7.496 1 86.75 275 ARG A N 1
ATOM 2294 C CA . ARG A 1 275 ? 4.93 5.418 -8 1 86.75 275 ARG A CA 1
ATOM 2295 C C . ARG A 1 275 ? 6.109 5.207 -7.055 1 86.75 275 ARG A C 1
ATOM 2297 O O . ARG A 1 275 ? 6.641 4.098 -6.953 1 86.75 275 ARG A O 1
ATOM 2304 N N . ASP A 1 276 ? 6.477 6.207 -6.301 1 84.38 276 ASP A N 1
ATOM 2305 C CA . ASP A 1 276 ? 7.633 6.164 -5.414 1 84.38 276 ASP A CA 1
ATOM 2306 C C . ASP A 1 276 ? 7.438 5.133 -4.305 1 84.38 276 ASP A C 1
ATOM 2308 O O . ASP A 1 276 ? 8.398 4.52 -3.842 1 84.38 276 ASP A O 1
ATOM 2312 N N . SER A 1 277 ? 6.223 4.961 -3.967 1 91.56 277 SER A N 1
ATOM 2313 C CA . SER A 1 277 ? 5.953 4.105 -2.818 1 91.56 277 SER A CA 1
ATOM 2314 C C . SER A 1 277 ? 5.559 2.697 -3.256 1 91.56 277 SER A C 1
ATOM 2316 O O . SER A 1 277 ? 5.414 1.799 -2.426 1 91.56 277 SER A O 1
ATOM 2318 N N . VAL A 1 278 ? 5.457 2.475 -4.562 1 94.12 278 VAL A N 1
ATOM 2319 C CA . VAL A 1 278 ? 4.961 1.2 -5.07 1 94.12 278 VAL A CA 1
ATOM 2320 C C . VAL A 1 278 ? 6.008 0.111 -4.84 1 94.12 278 VAL A C 1
ATOM 2322 O O . VAL A 1 278 ? 7.199 0.331 -5.059 1 94.12 278 VAL A O 1
ATOM 2325 N N . ILE A 1 279 ? 5.562 -1.047 -4.422 1 96.38 279 ILE A N 1
ATOM 2326 C CA . ILE A 1 279 ? 6.445 -2.156 -4.078 1 96.38 279 ILE A CA 1
ATOM 2327 C C . ILE A 1 279 ? 6.66 -3.039 -5.305 1 96.38 279 ILE A C 1
ATOM 2329 O O . ILE A 1 279 ? 7.754 -3.578 -5.508 1 96.38 279 ILE A O 1
ATOM 2333 N N . ALA A 1 280 ? 5.648 -3.219 -6.07 1 97.25 280 ALA A N 1
ATOM 2334 C CA . ALA A 1 280 ? 5.777 -4.09 -7.234 1 97.25 280 ALA A CA 1
ATOM 2335 C C . ALA A 1 280 ? 4.859 -3.633 -8.367 1 97.25 280 ALA A C 1
ATOM 2337 O O . ALA A 1 280 ? 3.785 -3.078 -8.117 1 97.25 280 ALA A O 1
ATOM 2338 N N . PHE A 1 281 ? 5.324 -3.893 -9.555 1 96 281 PHE A N 1
ATOM 2339 C CA . PHE A 1 281 ? 4.582 -3.605 -10.781 1 96 281 PHE A CA 1
ATOM 2340 C C . PHE A 1 281 ? 4.355 -4.879 -11.586 1 96 281 PHE A C 1
ATOM 2342 O O . PHE A 1 281 ? 5.086 -5.859 -11.422 1 96 281 PHE A O 1
ATOM 2349 N N . HIS A 1 282 ? 3.344 -4.84 -12.406 1 96.31 282 HIS A N 1
ATOM 2350 C CA . HIS A 1 282 ? 2.998 -5.938 -13.297 1 96.31 282 HIS A CA 1
ATOM 2351 C C . HIS A 1 282 ? 2.924 -5.461 -14.75 1 96.31 282 HIS A C 1
ATOM 2353 O O . HIS A 1 282 ? 3.006 -4.262 -15.016 1 96.31 282 HIS A O 1
ATOM 2359 N N . GLN A 1 283 ? 2.883 -6.402 -15.68 1 95.81 283 GLN A N 1
ATOM 2360 C CA . GLN A 1 283 ? 2.789 -6.137 -17.109 1 95.81 283 GLN A CA 1
ATOM 2361 C C . GLN A 1 283 ? 4.066 -5.484 -17.641 1 95.81 283 GLN A C 1
ATOM 2363 O O . GLN A 1 283 ? 4.008 -4.559 -18.453 1 95.81 283 GLN A O 1
ATOM 2368 N N . ILE A 1 284 ? 5.156 -5.852 -17.047 1 97.12 284 ILE A N 1
ATOM 2369 C CA . ILE A 1 284 ? 6.457 -5.402 -17.516 1 97.12 284 ILE A CA 1
ATOM 2370 C C . ILE A 1 284 ? 6.754 -6.023 -18.875 1 97.12 284 ILE A C 1
ATOM 2372 O O . ILE A 1 284 ? 6.582 -7.227 -19.062 1 97.12 284 ILE A O 1
ATOM 2376 N N . ARG A 1 285 ? 7.227 -5.23 -19.797 1 93.12 285 ARG A N 1
ATOM 2377 C CA . ARG A 1 285 ? 7.336 -5.641 -21.188 1 93.12 285 ARG A CA 1
ATOM 2378 C C . ARG A 1 285 ? 8.742 -6.156 -21.5 1 93.12 285 ARG A C 1
ATOM 2380 O O . ARG A 1 285 ? 9.422 -5.629 -22.391 1 93.12 285 ARG A O 1
ATOM 2387 N N . GLY A 1 286 ? 9.195 -7.109 -20.766 1 92.56 286 GLY A N 1
ATOM 2388 C CA . GLY A 1 286 ? 10.414 -7.828 -21.094 1 92.56 286 GLY A CA 1
ATOM 2389 C C . GLY A 1 286 ? 11.664 -7.145 -20.562 1 92.56 286 GLY A C 1
ATOM 2390 O O . GLY A 1 286 ? 11.602 -6.395 -19.594 1 92.56 286 GLY A O 1
ATOM 2391 N N . MET A 1 287 ? 12.781 -7.414 -21.25 1 95.12 287 MET A N 1
ATOM 2392 C CA . MET A 1 287 ? 14.109 -7.078 -20.75 1 95.12 287 MET A CA 1
ATOM 2393 C C . MET A 1 287 ? 14.328 -5.57 -20.75 1 95.12 287 MET A C 1
ATOM 2395 O O . MET A 1 287 ? 14.781 -5.004 -19.75 1 95.12 287 MET A O 1
ATOM 2399 N N . GLU A 1 288 ? 14.047 -4.918 -21.797 1 93.38 288 GLU A N 1
ATOM 2400 C CA . GLU A 1 288 ? 14.289 -3.482 -21.891 1 93.38 288 GLU A CA 1
ATOM 2401 C C . GLU A 1 288 ? 13.531 -2.715 -20.812 1 93.38 288 GLU A C 1
ATOM 2403 O O . GLU A 1 288 ? 14.102 -1.848 -20.156 1 93.38 288 GLU A O 1
ATOM 2408 N N . ASP A 1 289 ? 12.336 -3.107 -20.703 1 94.69 289 ASP A N 1
ATOM 2409 C CA . ASP A 1 289 ? 11.477 -2.475 -19.719 1 94.69 289 ASP A CA 1
ATOM 2410 C C . ASP A 1 289 ? 11.992 -2.734 -18.297 1 94.69 289 ASP A C 1
ATOM 2412 O O . ASP A 1 289 ? 12.07 -1.814 -17.484 1 94.69 289 ASP A O 1
ATOM 2416 N N . SER A 1 290 ? 12.336 -3.91 -18.031 1 96.12 290 SER A N 1
ATOM 2417 C CA . SER A 1 290 ? 12.844 -4.297 -16.719 1 96.12 290 SER A CA 1
ATOM 2418 C C . SER A 1 290 ? 14.164 -3.594 -16.406 1 96.12 290 SER A C 1
ATOM 2420 O O . SER A 1 290 ? 14.383 -3.137 -15.289 1 96.12 290 SER A O 1
ATOM 2422 N N . MET A 1 291 ? 14.984 -3.477 -17.391 1 93.62 291 MET A N 1
ATOM 2423 C CA . MET A 1 291 ? 16.281 -2.826 -17.203 1 93.62 291 MET A CA 1
ATOM 2424 C C . MET A 1 291 ? 16.109 -1.332 -16.953 1 93.62 291 MET A C 1
ATOM 2426 O O . MET A 1 291 ? 16.844 -0.74 -16.172 1 93.62 291 MET A O 1
ATOM 2430 N N . GLU A 1 292 ? 15.219 -0.798 -17.625 1 90.75 292 GLU A N 1
ATOM 2431 C CA . GLU A 1 292 ? 14.945 0.617 -17.406 1 90.75 292 GLU A CA 1
ATOM 2432 C C . GLU A 1 292 ? 14.484 0.865 -15.969 1 90.75 292 GLU A C 1
ATOM 2434 O O . GLU A 1 292 ? 14.945 1.808 -15.32 1 90.75 292 GLU A O 1
ATOM 2439 N N . LEU A 1 293 ? 13.586 0.07 -15.531 1 91.69 293 LEU A N 1
ATOM 2440 C CA . LEU A 1 293 ? 13.117 0.201 -14.156 1 91.69 293 LEU A CA 1
ATOM 2441 C C . LEU A 1 293 ? 14.25 -0.045 -13.164 1 91.69 293 LEU A C 1
ATOM 2443 O O . LEU A 1 293 ? 14.375 0.672 -12.172 1 91.69 293 LEU A O 1
ATOM 2447 N N . PHE A 1 294 ? 15.047 -1.018 -13.453 1 93 294 PHE A N 1
ATOM 2448 C CA . PHE A 1 294 ? 16.172 -1.349 -12.586 1 93 294 PHE A CA 1
ATOM 2449 C C . PHE A 1 294 ? 17.141 -0.183 -12.492 1 93 294 PHE A C 1
ATOM 2451 O O . PHE A 1 294 ? 17.656 0.12 -11.414 1 93 294 PHE A O 1
ATOM 2458 N N . ARG A 1 295 ? 17.344 0.444 -13.57 1 87.81 295 ARG A N 1
ATOM 2459 C CA . ARG A 1 295 ? 18.203 1.628 -13.594 1 87.81 295 ARG A CA 1
ATOM 2460 C C . ARG A 1 295 ? 17.594 2.76 -12.773 1 87.81 295 ARG A C 1
ATOM 2462 O O . ARG A 1 295 ? 18.281 3.371 -11.953 1 87.81 295 ARG A O 1
ATOM 2469 N N . ARG A 1 296 ? 16.391 2.949 -12.938 1 83.94 296 ARG A N 1
ATOM 2470 C CA . ARG A 1 296 ? 15.688 4.051 -12.281 1 83.94 296 ARG A CA 1
ATOM 2471 C C . ARG A 1 296 ? 15.672 3.867 -10.773 1 83.94 296 ARG A C 1
ATOM 2473 O O . ARG A 1 296 ? 15.883 4.824 -10.023 1 83.94 296 ARG A O 1
ATOM 2480 N N . PHE A 1 297 ? 15.516 2.688 -10.328 1 85.44 297 PHE A N 1
ATOM 2481 C CA . PHE A 1 297 ? 15.266 2.492 -8.906 1 85.44 297 PHE A CA 1
ATOM 2482 C C . PHE A 1 297 ? 16.562 2.154 -8.18 1 85.44 297 PHE A C 1
ATOM 2484 O O . PHE A 1 297 ? 16.656 2.324 -6.961 1 85.44 297 PHE A O 1
ATOM 2491 N N . TYR A 1 298 ? 17.609 1.721 -8.883 1 86.19 298 TYR A N 1
ATOM 2492 C CA . TYR A 1 298 ? 18.719 1.175 -8.125 1 86.19 298 TYR A CA 1
ATOM 2493 C C . TYR A 1 298 ? 20.047 1.692 -8.656 1 86.19 298 TYR A C 1
ATOM 2495 O O . TYR A 1 298 ? 20.984 1.916 -7.895 1 86.19 298 TYR A O 1
ATOM 2503 N N . LEU A 1 299 ? 20.109 1.896 -9.883 1 81.62 299 LEU A N 1
ATOM 2504 C CA . LEU A 1 299 ? 21.438 2.184 -10.438 1 81.62 299 LEU A CA 1
ATOM 2505 C C . LEU A 1 299 ? 21.672 3.688 -10.5 1 81.62 299 LEU A C 1
ATOM 2507 O O . LEU A 1 299 ? 22.781 4.152 -10.234 1 81.62 299 LEU A O 1
ATOM 2511 N N . ASP A 1 300 ? 20.672 4.414 -10.93 1 76.94 300 ASP A N 1
ATOM 2512 C CA . ASP A 1 300 ? 20.828 5.855 -11.109 1 76.94 300 ASP A CA 1
ATOM 2513 C C . ASP A 1 300 ? 19.953 6.625 -10.125 1 76.94 300 ASP A C 1
ATOM 2515 O O . ASP A 1 300 ? 19.172 7.496 -10.523 1 76.94 300 ASP A O 1
ATOM 2519 N N . ARG A 1 301 ? 20.109 6.328 -8.938 1 68.06 301 ARG A N 1
ATOM 2520 C CA . ARG A 1 301 ? 19.203 6.871 -7.918 1 68.06 301 ARG A CA 1
ATOM 2521 C C . ARG A 1 301 ? 19.328 8.391 -7.832 1 68.06 301 ARG A C 1
ATOM 2523 O O . ARG A 1 301 ? 18.391 9.07 -7.449 1 68.06 301 ARG A O 1
ATOM 2530 N N . ASN A 1 302 ? 20.406 8.883 -8.188 1 65.38 302 ASN A N 1
ATOM 2531 C CA . ASN A 1 302 ? 20.625 10.32 -8.109 1 65.38 302 ASN A CA 1
ATOM 2532 C C . ASN A 1 302 ? 19.953 11.055 -9.266 1 65.38 302 ASN A C 1
ATOM 2534 O O . ASN A 1 302 ? 19.781 12.273 -9.219 1 65.38 302 ASN A O 1
ATOM 2538 N N . ARG A 1 303 ? 19.578 10.359 -10.227 1 64.69 303 ARG A N 1
ATOM 2539 C CA . ARG A 1 303 ? 18.969 10.977 -11.398 1 64.69 303 ARG A CA 1
ATOM 2540 C C . ARG A 1 303 ? 17.453 10.883 -11.352 1 64.69 303 ARG A C 1
ATOM 2542 O O . ARG A 1 303 ? 16.766 11.555 -12.117 1 64.69 303 ARG A O 1
ATOM 2549 N N . TYR A 1 304 ? 17.078 10.086 -10.547 1 62.97 304 TYR A N 1
ATOM 2550 C CA . TYR A 1 304 ? 15.641 9.844 -10.461 1 62.97 304 TYR A CA 1
ATOM 2551 C C . TYR A 1 304 ? 15.133 10.039 -9.039 1 62.97 304 TYR A C 1
ATOM 2553 O O . TYR A 1 304 ? 15.891 9.859 -8.078 1 62.97 304 TYR A O 1
ATOM 2561 N N . ASP A 1 305 ? 13.898 10.531 -9.117 1 60.56 305 ASP A N 1
ATOM 2562 C CA . ASP A 1 305 ? 13.281 10.617 -7.797 1 60.56 305 ASP A CA 1
ATOM 2563 C C . ASP A 1 305 ? 12.812 9.242 -7.32 1 60.56 305 ASP A C 1
ATOM 2565 O O . ASP A 1 305 ? 13.07 8.234 -7.973 1 60.56 305 ASP A O 1
ATOM 2569 N N . SER A 1 306 ? 12.297 9.195 -6.227 1 56.91 306 SER A N 1
ATOM 2570 C CA . SER A 1 306 ? 11.914 7.922 -5.613 1 56.91 306 SER A CA 1
ATOM 2571 C C . SER A 1 306 ? 10.852 7.203 -6.445 1 56.91 306 SER A C 1
ATOM 2573 O O . SER A 1 306 ? 10.695 5.988 -6.336 1 56.91 306 SER A O 1
ATOM 2575 N N . GLY A 1 307 ? 10.133 8.008 -7.262 1 56.31 307 GLY A N 1
ATOM 2576 C CA . GLY A 1 307 ? 9.117 7.422 -8.125 1 56.31 307 GLY A CA 1
ATOM 2577 C C . GLY A 1 307 ? 9.656 6.984 -9.469 1 56.31 307 GLY A C 1
ATOM 2578 O O . GLY A 1 307 ? 8.93 6.387 -10.266 1 56.31 307 GLY A O 1
ATOM 2579 N N . GLY A 1 308 ? 10.891 7.258 -9.633 1 51.31 308 GLY A N 1
ATOM 2580 C CA . GLY A 1 308 ? 11.531 6.848 -10.867 1 51.31 308 GLY A CA 1
ATOM 2581 C C . GLY A 1 308 ? 11.453 7.895 -11.961 1 51.31 308 GLY A C 1
ATOM 2582 O O . GLY A 1 308 ? 11.805 7.629 -13.117 1 51.31 308 GLY A O 1
ATOM 2583 N N . ASP A 1 309 ? 10.922 8.961 -11.508 1 57.72 309 ASP A N 1
ATOM 2584 C CA . ASP A 1 309 ? 10.891 10.023 -12.516 1 57.72 309 ASP A CA 1
ATOM 2585 C C . ASP A 1 309 ? 12.219 10.781 -12.547 1 57.72 309 ASP A C 1
ATOM 2587 O O . ASP A 1 309 ? 12.867 10.945 -11.508 1 57.72 309 ASP A O 1
ATOM 2591 N N . ALA A 1 310 ? 12.555 11.117 -13.742 1 56.94 310 ALA A N 1
ATOM 2592 C CA . ALA A 1 310 ? 13.812 11.844 -13.898 1 56.94 310 ALA A CA 1
ATOM 2593 C C . ALA A 1 310 ? 13.773 13.164 -13.133 1 56.94 310 ALA A C 1
ATOM 2595 O O . ALA A 1 310 ? 12.789 13.906 -13.195 1 56.94 310 ALA A O 1
ATOM 2596 N N . ILE A 1 311 ? 14.766 13.383 -12.273 1 53.19 311 ILE A N 1
ATOM 2597 C CA . ILE A 1 311 ? 14.93 14.68 -11.617 1 53.19 311 ILE A CA 1
ATOM 2598 C C . ILE A 1 311 ? 15.312 15.734 -12.648 1 53.19 311 ILE A C 1
ATOM 2600 O O . ILE A 1 311 ? 16.234 15.523 -13.445 1 53.19 311 ILE A O 1
ATOM 2604 N N . PRO A 1 312 ? 14.508 16.812 -12.789 1 51.06 312 PRO A N 1
ATOM 2605 C CA . PRO A 1 312 ? 14.883 17.828 -13.773 1 51.06 312 PRO A CA 1
ATOM 2606 C C . PRO A 1 312 ? 16.281 18.375 -13.547 1 51.06 312 PRO A C 1
ATOM 2608 O O . PRO A 1 312 ? 16.766 18.422 -12.406 1 51.06 312 PRO A O 1
ATOM 2611 N N . MET B 1 1 ? -61.938 41.812 -34.25 1 32.53 1 MET B N 1
ATOM 2612 C CA . MET B 1 1 ? -61.188 40.562 -34.438 1 32.53 1 MET B CA 1
ATOM 2613 C C . MET B 1 1 ? -59.781 40.688 -33.844 1 32.53 1 MET B C 1
ATOM 2615 O O . MET B 1 1 ? -59.062 39.719 -33.719 1 32.53 1 MET B O 1
ATOM 2619 N N . PHE B 1 2 ? -59.375 41.906 -33.438 1 46.53 2 PHE B N 1
ATOM 2620 C CA . PHE B 1 2 ? -58 42.219 -33 1 46.53 2 PHE B CA 1
ATOM 2621 C C . PHE B 1 2 ? -57.844 41.906 -31.531 1 46.53 2 PHE B C 1
ATOM 2623 O O . PHE B 1 2 ? -56.719 41.75 -31.047 1 46.53 2 PHE B O 1
ATOM 2630 N N . HIS B 1 3 ? -58.969 41.812 -30.766 1 48.09 3 HIS B N 1
ATOM 2631 C CA . HIS B 1 3 ? -58.812 41.688 -29.312 1 48.09 3 HIS B CA 1
ATOM 2632 C C . HIS B 1 3 ? -58.562 40.25 -28.922 1 48.09 3 HIS B C 1
ATOM 2634 O O . HIS B 1 3 ? -58.219 39.969 -27.766 1 48.09 3 HIS B O 1
ATOM 2640 N N . TYR B 1 4 ? -58.938 39.25 -29.781 1 47.09 4 TYR B N 1
ATOM 2641 C CA . TYR B 1 4 ? -58.875 37.844 -29.375 1 47.09 4 TYR B CA 1
ATOM 2642 C C . TYR B 1 4 ? -57.438 37.344 -29.469 1 47.09 4 TYR B C 1
ATOM 2644 O O . TYR B 1 4 ? -57.094 36.281 -28.953 1 47.09 4 TYR B O 1
ATOM 2652 N N . ARG B 1 5 ? -56.531 38.031 -30.219 1 48.22 5 ARG B N 1
ATOM 2653 C CA . ARG B 1 5 ? -55.188 37.5 -30.406 1 48.22 5 ARG B CA 1
ATOM 2654 C C . ARG B 1 5 ? -54.312 37.781 -29.188 1 48.22 5 ARG B C 1
ATOM 2656 O O . ARG B 1 5 ? -53.375 37.031 -28.906 1 48.22 5 ARG B O 1
ATOM 2663 N N . LYS B 1 6 ? -54.656 38.844 -28.516 1 52.47 6 LYS B N 1
ATOM 2664 C CA . LYS B 1 6 ? -53.75 39.125 -27.391 1 52.47 6 LYS B CA 1
ATOM 2665 C C . LYS B 1 6 ? -54.031 38.188 -26.219 1 52.47 6 LYS B C 1
ATOM 2667 O O . LYS B 1 6 ? -53.094 37.812 -25.5 1 52.47 6 LYS B O 1
ATOM 2672 N N . LEU B 1 7 ? -55.281 37.719 -26.156 1 54.81 7 LEU B N 1
ATOM 2673 C CA . LEU B 1 7 ? -55.594 36.844 -25.016 1 54.81 7 LEU B CA 1
ATOM 2674 C C . LEU B 1 7 ? -55.062 35.438 -25.219 1 54.81 7 LEU B C 1
ATOM 2676 O O . LEU B 1 7 ? -54.656 34.781 -24.266 1 54.81 7 LEU B O 1
ATOM 2680 N N . VAL B 1 8 ? -54.844 35.062 -26.531 1 57.41 8 VAL B N 1
ATOM 2681 C CA . VAL B 1 8 ? -54.375 33.719 -26.812 1 57.41 8 VAL B CA 1
ATOM 2682 C C . VAL B 1 8 ? -52.875 33.625 -26.5 1 57.41 8 VAL B C 1
ATOM 2684 O O . VAL B 1 8 ? -52.406 32.656 -25.922 1 57.41 8 VAL B O 1
ATOM 2687 N N . LYS B 1 9 ? -52.188 34.75 -26.609 1 62.88 9 LYS B N 1
ATOM 2688 C CA . LYS B 1 9 ? -50.75 34.75 -26.344 1 62.88 9 LYS B CA 1
ATOM 2689 C C . LYS B 1 9 ? -50.469 34.75 -24.844 1 62.88 9 LYS B C 1
ATOM 2691 O O . LYS B 1 9 ? -49.5 34.125 -24.391 1 62.88 9 LYS B O 1
ATOM 2696 N N . SER B 1 10 ? -51.531 35.312 -24.172 1 67.44 10 SER B N 1
ATOM 2697 C CA . SER B 1 10 ? -51.344 35.375 -22.734 1 67.44 10 SER B CA 1
ATOM 2698 C C . SER B 1 10 ? -51.562 34 -22.078 1 67.44 10 SER B C 1
ATOM 2700 O O . SER B 1 10 ? -50.812 33.594 -21.203 1 67.44 10 SER B O 1
ATOM 2702 N N . TRP B 1 11 ? -52.438 33.25 -22.734 1 70.19 11 TRP B N 1
ATOM 2703 C CA . TRP B 1 11 ? -52.75 31.922 -22.156 1 70.19 11 TRP B CA 1
ATOM 2704 C C . TRP B 1 11 ? -51.625 30.922 -22.469 1 70.19 11 TRP B C 1
ATOM 2706 O O . TRP B 1 11 ? -51.281 30.078 -21.641 1 70.19 11 TRP B O 1
ATOM 2716 N N . GLN B 1 12 ? -50.938 31.047 -23.594 1 67.44 12 GLN B N 1
ATOM 2717 C CA . GLN B 1 12 ? -49.812 30.188 -23.969 1 67.44 12 GLN B CA 1
ATOM 2718 C C . GLN B 1 12 ? -48.594 30.453 -23.094 1 67.44 12 GLN B C 1
ATOM 2720 O O . GLN B 1 12 ? -47.906 29.516 -22.703 1 67.44 12 GLN B O 1
ATOM 2725 N N . VAL B 1 13 ? -48.469 31.75 -22.703 1 73 13 VAL B N 1
ATOM 2726 C CA . VAL B 1 13 ? -47.344 32.125 -21.859 1 73 13 VAL B CA 1
ATOM 2727 C C . VAL B 1 13 ? -47.594 31.641 -20.422 1 73 13 VAL B C 1
ATOM 2729 O O . VAL B 1 13 ? -46.688 31.094 -19.781 1 73 13 VAL B O 1
ATOM 2732 N N . ILE B 1 14 ? -48.875 31.688 -20.047 1 75 14 ILE B N 1
ATOM 2733 C CA . ILE B 1 14 ? -49.219 31.234 -18.719 1 75 14 ILE B CA 1
ATOM 2734 C C . ILE B 1 14 ? -49.094 29.703 -18.641 1 75 14 ILE B C 1
ATOM 2736 O O . ILE B 1 14 ? -48.562 29.172 -17.672 1 75 14 ILE B O 1
ATOM 2740 N N . LEU B 1 15 ? -49.5 29.031 -19.688 1 73.62 15 LEU B N 1
ATOM 2741 C CA . LEU B 1 15 ? -49.375 27.578 -19.766 1 73.62 15 LEU B CA 1
ATOM 2742 C C . LEU B 1 15 ? -47.906 27.156 -19.828 1 73.62 15 LEU B C 1
ATOM 2744 O O . LEU B 1 15 ? -47.5 26.203 -19.188 1 73.62 15 LEU B O 1
ATOM 2748 N N . PHE B 1 16 ? -47.125 27.953 -20.5 1 77.19 16 PHE B N 1
ATOM 2749 C CA . PHE B 1 16 ? -45.688 27.672 -20.594 1 77.19 16 PHE B CA 1
ATOM 2750 C C . PHE B 1 16 ? -45 27.922 -19.266 1 77.19 16 PHE B C 1
ATOM 2752 O O . PHE B 1 16 ? -44.188 27.109 -18.828 1 77.19 16 PHE B O 1
ATOM 2759 N N . ILE B 1 17 ? -45.438 28.953 -18.594 1 75.56 17 ILE B N 1
ATOM 2760 C CA . ILE B 1 17 ? -44.844 29.266 -17.281 1 75.56 17 ILE B CA 1
ATOM 2761 C C . ILE B 1 17 ? -45.281 28.219 -16.266 1 75.56 17 ILE B C 1
ATOM 2763 O O . ILE B 1 17 ? -44.469 27.766 -15.445 1 75.56 17 ILE B O 1
ATOM 2767 N N . TRP B 1 18 ? -46.5 27.703 -16.469 1 77.06 18 TRP B N 1
ATOM 2768 C CA . TRP B 1 18 ? -47 26.656 -15.57 1 77.06 18 TRP B CA 1
ATOM 2769 C C . TRP B 1 18 ? -46.281 25.328 -15.828 1 77.06 18 TRP B C 1
ATOM 2771 O O . TRP B 1 18 ? -45.938 24.625 -14.883 1 77.06 18 TRP B O 1
ATOM 2781 N N . ILE B 1 19 ? -45.938 25.031 -17.047 1 75.38 19 ILE B N 1
ATOM 2782 C CA . ILE B 1 19 ? -45.25 23.812 -17.406 1 75.38 19 ILE B CA 1
ATOM 2783 C C . ILE B 1 19 ? -43.781 23.891 -16.906 1 75.38 19 ILE B C 1
ATOM 2785 O O . ILE B 1 19 ? -43.281 22.938 -16.297 1 75.38 19 ILE B O 1
ATOM 2789 N N . VAL B 1 20 ? -43.219 25.062 -17.016 1 74.81 20 VAL B N 1
ATOM 2790 C CA . VAL B 1 20 ? -41.844 25.266 -16.562 1 74.81 20 VAL B CA 1
ATOM 2791 C C . VAL B 1 20 ? -41.781 25.203 -15.047 1 74.81 20 VAL B C 1
ATOM 2793 O O . VAL B 1 20 ? -40.875 24.594 -14.469 1 74.81 20 VAL B O 1
ATOM 2796 N N . PHE B 1 21 ? -42.812 25.734 -14.438 1 76.31 21 PHE B N 1
ATOM 2797 C CA . PHE B 1 21 ? -42.906 25.75 -12.977 1 76.31 21 PHE B CA 1
ATOM 2798 C C . PHE B 1 21 ? -43.156 24.344 -12.438 1 76.31 21 PHE B C 1
ATOM 2800 O O . PHE B 1 21 ? -42.562 23.938 -11.453 1 76.31 21 PHE B O 1
ATOM 2807 N N . THR B 1 22 ? -44 23.578 -13.086 1 69.75 22 THR B N 1
ATOM 2808 C CA . THR B 1 22 ? -44.281 22.203 -12.695 1 69.75 22 THR B CA 1
ATOM 2809 C C . THR B 1 22 ? -43.062 21.328 -12.945 1 69.75 22 THR B C 1
ATOM 2811 O O . THR B 1 22 ? -42.719 20.469 -12.125 1 69.75 22 THR B O 1
ATOM 2814 N N . LEU B 1 23 ? -42.344 21.531 -13.992 1 71.5 23 LEU B N 1
ATOM 2815 C CA . LEU B 1 23 ? -41.094 20.797 -14.266 1 71.5 23 LEU B CA 1
ATOM 2816 C C . LEU B 1 23 ? -40.031 21.156 -13.25 1 71.5 23 LEU B C 1
ATOM 2818 O O . LEU B 1 23 ? -39.281 20.281 -12.789 1 71.5 23 LEU B O 1
ATOM 2822 N N . PHE B 1 24 ? -40.031 22.391 -12.812 1 69.25 24 PHE B N 1
ATOM 2823 C CA . PHE B 1 24 ? -39.094 22.828 -11.789 1 69.25 24 PHE B CA 1
ATOM 2824 C C . PHE B 1 24 ? -39.438 22.219 -10.438 1 69.25 24 PHE B C 1
ATOM 2826 O O . PHE B 1 24 ? -38.531 21.781 -9.711 1 69.25 24 PHE B O 1
ATOM 2833 N N . ILE B 1 25 ? -40.656 22.109 -10.133 1 64.88 25 ILE B N 1
ATOM 2834 C CA . ILE B 1 25 ? -41.094 21.5 -8.883 1 64.88 25 ILE B CA 1
ATOM 2835 C C . ILE B 1 25 ? -40.812 20 -8.898 1 64.88 25 ILE B C 1
ATOM 2837 O O . ILE B 1 25 ? -40.312 19.453 -7.914 1 64.88 25 ILE B O 1
ATOM 2841 N N . VAL B 1 26 ? -40.969 19.375 -9.984 1 61.47 26 VAL B N 1
ATOM 2842 C CA . VAL B 1 26 ? -40.719 17.938 -10.109 1 61.47 26 VAL B CA 1
ATOM 2843 C C . VAL B 1 26 ? -39.219 17.672 -10.008 1 61.47 26 VAL B C 1
ATOM 2845 O O . VAL B 1 26 ? -38.812 16.75 -9.305 1 61.47 26 VAL B O 1
ATOM 2848 N N . ILE B 1 27 ? -38.469 18.438 -10.609 1 60.22 27 ILE B N 1
ATOM 2849 C CA . ILE B 1 27 ? -37.031 18.266 -10.547 1 60.22 27 ILE B CA 1
ATOM 2850 C C . ILE B 1 27 ? -36.531 18.578 -9.141 1 60.22 27 ILE B C 1
ATOM 2852 O O . ILE B 1 27 ? -35.719 17.828 -8.57 1 60.22 27 ILE B O 1
ATOM 2856 N N . PHE B 1 28 ? -37.062 19.625 -8.531 1 61.06 28 PHE B N 1
ATOM 2857 C CA . PHE B 1 28 ? -36.688 20.047 -7.191 1 61.06 28 PHE B CA 1
ATOM 2858 C C . PHE B 1 28 ? -37.156 19.031 -6.152 1 61.06 28 PHE B C 1
ATOM 2860 O O . PHE B 1 28 ? -36.438 18.703 -5.215 1 61.06 28 PHE B O 1
ATOM 2867 N N . TYR B 1 29 ? -38.344 18.594 -6.293 1 56.16 29 TYR B N 1
ATOM 2868 C CA . TYR B 1 29 ? -38.906 17.578 -5.402 1 56.16 29 TYR B CA 1
ATOM 2869 C C . TYR B 1 29 ? -38.188 16.234 -5.613 1 56.16 29 TYR B C 1
ATOM 2871 O O . TYR B 1 29 ? -37.969 15.492 -4.656 1 56.16 29 TYR B O 1
ATOM 2879 N N . GLY B 1 30 ? -37.844 15.867 -6.75 1 55.16 30 GLY B N 1
ATOM 2880 C CA . GLY B 1 30 ? -37.031 14.688 -7.039 1 55.16 30 GLY B CA 1
ATOM 2881 C C . GLY B 1 30 ? -35.656 14.758 -6.426 1 55.16 30 GLY B C 1
ATOM 2882 O O . GLY B 1 30 ? -35.188 13.781 -5.836 1 55.16 30 GLY B O 1
ATOM 2883 N N . GLU B 1 31 ? -35.156 15.867 -6.555 1 55.03 31 GLU B N 1
ATOM 2884 C CA . GLU B 1 31 ? -33.844 16.094 -5.945 1 55.03 31 GLU B CA 1
ATOM 2885 C C . GLU B 1 31 ? -33.938 16.062 -4.422 1 55.03 31 GLU B C 1
ATOM 2887 O O . GLU B 1 31 ? -33.062 15.492 -3.754 1 55.03 31 GLU B O 1
ATOM 2892 N N . LEU B 1 32 ? -34.969 16.609 -3.84 1 53.75 32 LEU B N 1
ATOM 2893 C CA . LEU B 1 32 ? -35.188 16.594 -2.396 1 53.75 32 LEU B CA 1
ATOM 2894 C C . LEU B 1 32 ? -35.469 15.18 -1.906 1 53.75 32 LEU B C 1
ATOM 2896 O O . LEU B 1 32 ? -35 14.766 -0.85 1 53.75 32 LEU B O 1
ATOM 2900 N N . ASN B 1 33 ? -36.312 14.477 -2.602 1 51.56 33 ASN B N 1
ATOM 2901 C CA . ASN B 1 33 ? -36.594 13.086 -2.266 1 51.56 33 ASN B CA 1
ATOM 2902 C C . ASN B 1 33 ? -35.375 12.195 -2.418 1 51.56 33 ASN B C 1
ATOM 2904 O O . ASN B 1 33 ? -35.156 11.281 -1.615 1 51.56 33 ASN B O 1
ATOM 2908 N N . GLU B 1 34 ? -34.625 12.375 -3.373 1 47.5 34 GLU B N 1
ATOM 2909 C CA . GLU B 1 34 ? -33.375 11.633 -3.545 1 47.5 34 GLU B CA 1
ATOM 2910 C C . GLU B 1 34 ? -32.375 11.961 -2.439 1 47.5 34 GLU B C 1
ATOM 2912 O O . GLU B 1 34 ? -31.703 11.078 -1.93 1 47.5 34 GLU B O 1
ATOM 2917 N N . ARG B 1 35 ? -32.344 13.133 -1.941 1 50.31 35 ARG B N 1
ATOM 2918 C CA . ARG B 1 35 ? -31.547 13.555 -0.791 1 50.31 35 ARG B CA 1
ATOM 2919 C C . ARG B 1 35 ? -32.094 12.938 0.497 1 50.31 35 ARG B C 1
ATOM 2921 O O . ARG B 1 35 ? -31.297 12.508 1.354 1 50.31 35 ARG B O 1
ATOM 2928 N N . ARG B 1 36 ? -33.406 12.945 0.69 1 46.06 36 ARG B N 1
ATOM 2929 C CA . ARG B 1 36 ? -34 12.305 1.852 1 46.06 36 ARG B CA 1
ATOM 2930 C C . ARG B 1 36 ? -33.812 10.789 1.812 1 46.06 36 ARG B C 1
ATOM 2932 O O . ARG B 1 36 ? -33.469 10.18 2.832 1 46.06 36 ARG B O 1
ATOM 2939 N N . LYS B 1 37 ? -34.031 10.172 0.818 1 47 37 LYS B N 1
ATOM 2940 C CA . LYS B 1 37 ? -33.781 8.742 0.679 1 47 37 LYS B CA 1
ATOM 2941 C C . LYS B 1 37 ? -32.281 8.43 0.849 1 47 37 LYS B C 1
ATOM 2943 O O . LYS B 1 37 ? -31.938 7.43 1.478 1 47 37 LYS B O 1
ATOM 2948 N N . SER B 1 38 ? -31.547 9.32 0.418 1 40.34 38 SER B N 1
ATOM 2949 C CA . SER B 1 38 ? -30.094 9.188 0.619 1 40.34 38 SER B CA 1
ATOM 2950 C C . SER B 1 38 ? -29.719 9.406 2.082 1 40.34 38 SER B C 1
ATOM 2952 O O . SER B 1 38 ? -28.906 8.664 2.633 1 40.34 38 SER B O 1
ATOM 2954 N N . ARG B 1 39 ? -30.406 10.359 2.748 1 44.06 39 ARG B N 1
ATOM 2955 C CA . ARG B 1 39 ? -30.188 10.562 4.176 1 44.06 39 ARG B CA 1
ATOM 2956 C C . ARG B 1 39 ? -30.703 9.383 4.988 1 44.06 39 ARG B C 1
ATOM 2958 O O . ARG B 1 39 ? -30.047 8.922 5.922 1 44.06 39 ARG B O 1
ATOM 2965 N N . ASN B 1 40 ? -31.922 9.031 4.758 1 43.09 40 ASN B N 1
ATOM 2966 C CA . ASN B 1 40 ? -32.5 7.891 5.457 1 43.09 40 ASN B CA 1
ATOM 2967 C C . ASN B 1 40 ? -31.734 6.605 5.148 1 43.09 40 ASN B C 1
ATOM 2969 O O . ASN B 1 40 ? -31.531 5.77 6.031 1 43.09 40 ASN B O 1
ATOM 2973 N N . TYR B 1 41 ? -31.469 6.418 3.969 1 38.06 41 TYR B N 1
ATOM 2974 C CA . TYR B 1 41 ? -30.656 5.27 3.592 1 38.06 41 TYR B CA 1
ATOM 2975 C C . TYR B 1 41 ? -29.266 5.348 4.234 1 38.06 41 TYR B C 1
ATOM 2977 O O . TYR B 1 41 ? -28.75 4.344 4.715 1 38.06 41 TYR B O 1
ATOM 2985 N N . PHE B 1 42 ? -28.781 6.559 4.383 1 40.69 42 PHE B N 1
ATOM 2986 C CA . PHE B 1 42 ? -27.5 6.766 5.051 1 40.69 42 PHE B CA 1
ATOM 2987 C C . PHE B 1 42 ? -27.609 6.48 6.543 1 40.69 42 PHE B C 1
ATOM 2989 O O . PHE B 1 42 ? -26.703 5.902 7.141 1 40.69 42 PHE B O 1
ATOM 2996 N N . SER B 1 43 ? -28.688 6.852 7.117 1 42.38 43 SER B N 1
ATOM 2997 C CA . SER B 1 43 ? -28.891 6.621 8.547 1 42.38 43 SER B CA 1
ATOM 2998 C C . SER B 1 43 ? -29 5.133 8.852 1 42.38 43 SER B C 1
ATOM 3000 O O . SER B 1 43 ? -28.469 4.664 9.859 1 42.38 43 SER B O 1
ATOM 3002 N N . HIS B 1 44 ? -29.641 4.41 8.055 1 40.44 44 HIS B N 1
ATOM 3003 C CA . HIS B 1 44 ? -29.812 2.986 8.328 1 40.44 44 HIS B CA 1
ATOM 3004 C C . HIS B 1 44 ? -28.531 2.211 8.039 1 40.44 44 HIS B C 1
ATOM 3006 O O . HIS B 1 44 ? -28.234 1.224 8.711 1 40.44 44 HIS B O 1
ATOM 3012 N N . VAL B 1 45 ? -27.906 2.502 7.004 1 39.34 45 VAL B N 1
ATOM 3013 C CA . VAL B 1 45 ? -26.703 1.782 6.598 1 39.34 45 VAL B CA 1
ATOM 3014 C C . VAL B 1 45 ? -25.562 2.066 7.582 1 39.34 45 VAL B C 1
ATOM 3016 O O . VAL B 1 45 ? -24.734 1.197 7.852 1 39.34 45 VAL B O 1
ATOM 3019 N N . GLN B 1 46 ? -25.516 3.246 8.227 1 45.25 46 GLN B N 1
ATOM 3020 C CA . GLN B 1 46 ? -24.547 3.6 9.258 1 45.25 46 GLN B CA 1
ATOM 3021 C C . GLN B 1 46 ? -24.672 2.672 10.461 1 45.25 46 GLN B C 1
ATOM 3023 O O . GLN B 1 46 ? -23.672 2.389 11.141 1 45.25 46 GLN B O 1
ATOM 3028 N N . LYS B 1 47 ? -25.906 2.201 10.773 1 47.81 47 LYS B N 1
ATOM 3029 C CA . LYS B 1 47 ? -26.172 1.467 12.008 1 47.81 47 LYS B CA 1
ATOM 3030 C C . LYS B 1 47 ? -25.453 0.122 12.016 1 47.81 47 LYS B C 1
ATOM 3032 O O . LYS B 1 47 ? -25.328 -0.508 13.07 1 47.81 47 LYS B O 1
ATOM 3037 N N . GLY B 1 48 ? -24.609 -0.132 10.906 1 60.97 48 GLY B N 1
ATOM 3038 C CA . GLY B 1 48 ? -24.062 -1.479 11.008 1 60.97 48 GLY B CA 1
ATOM 3039 C C . GLY B 1 48 ? -22.562 -1.533 10.812 1 60.97 48 GLY B C 1
ATOM 3040 O O . GLY B 1 48 ? -21.953 -2.588 10.984 1 60.97 48 GLY B O 1
ATOM 3041 N N . LEU B 1 49 ? -21.875 -0.374 10.43 1 70.75 49 LEU B N 1
ATOM 3042 C CA . LEU B 1 49 ? -20.438 -0.551 10.234 1 70.75 49 LEU B CA 1
ATOM 3043 C C . LEU B 1 49 ? -19.688 -0.34 11.547 1 70.75 49 LEU B C 1
ATOM 3045 O O . LEU B 1 49 ? -19.953 0.618 12.273 1 70.75 49 LEU B O 1
ATOM 3049 N N . PRO B 1 50 ? -18.891 -1.214 11.875 1 85.62 50 PRO B N 1
ATOM 3050 C CA . PRO B 1 50 ? -18.141 -1.079 13.133 1 85.62 50 PRO B CA 1
ATOM 3051 C C . PRO B 1 50 ? -17.234 0.146 13.156 1 85.62 50 PRO B C 1
ATOM 3053 O O . PRO B 1 50 ? -16.641 0.499 12.133 1 85.62 50 PRO B O 1
ATOM 3056 N N . LEU B 1 51 ? -17.219 0.839 14.312 1 93.31 51 LEU B N 1
ATOM 3057 C CA . LEU B 1 51 ? -16.359 2.01 14.492 1 93.31 51 LEU B CA 1
ATOM 3058 C C . LEU B 1 51 ? -14.93 1.598 14.789 1 93.31 51 LEU B C 1
ATOM 3060 O O . LEU B 1 51 ? -14.688 0.568 15.43 1 93.31 51 LEU B O 1
ATOM 3064 N N . VAL B 1 52 ? -14.055 2.41 14.297 1 95.69 52 VAL B N 1
ATOM 3065 C CA . VAL B 1 52 ? -12.648 2.266 14.664 1 95.69 52 VAL B CA 1
ATOM 3066 C C . VAL B 1 52 ? -12.391 2.971 16 1 95.69 52 VAL B C 1
ATOM 3068 O O . VAL B 1 52 ? -12.773 4.133 16.172 1 95.69 52 VAL B O 1
ATOM 3071 N N . HIS B 1 53 ? -11.664 2.26 16.953 1 95.88 53 HIS B N 1
ATOM 3072 C CA . HIS B 1 53 ? -11.547 2.773 18.312 1 95.88 53 HIS B CA 1
ATOM 3073 C C . HIS B 1 53 ? -10.086 2.984 18.703 1 95.88 53 HIS B C 1
ATOM 3075 O O . HIS B 1 53 ? -9.797 3.561 19.75 1 95.88 53 HIS B O 1
ATOM 3081 N N . ASP B 1 54 ? -9.172 2.574 17.891 1 97.38 54 ASP B N 1
ATOM 3082 C CA . ASP B 1 54 ? -7.801 2.559 18.391 1 97.38 54 ASP B CA 1
ATOM 3083 C C . ASP B 1 54 ? -6.902 3.457 17.547 1 97.38 54 ASP B C 1
ATOM 3085 O O . ASP B 1 54 ? -5.688 3.492 17.75 1 97.38 54 ASP B O 1
ATOM 3089 N N . ILE B 1 55 ? -7.477 4.133 16.594 1 98.81 55 ILE B N 1
ATOM 3090 C CA . ILE B 1 55 ? -6.742 5.09 15.773 1 98.81 55 ILE B CA 1
ATOM 3091 C C . ILE B 1 55 ? -7.328 6.488 15.953 1 98.81 55 ILE B C 1
ATOM 3093 O O . ILE B 1 55 ? -8.523 6.695 15.742 1 98.81 55 ILE B O 1
ATOM 3097 N N . PHE B 1 56 ? -6.562 7.41 16.453 1 98.88 56 PHE B N 1
ATOM 3098 C CA . PHE B 1 56 ? -6.957 8.812 16.469 1 98.88 56 PHE B CA 1
ATOM 3099 C C . PHE B 1 56 ? -6.738 9.453 15.109 1 98.88 56 PHE B C 1
ATOM 3101 O O . PHE B 1 56 ? -5.652 9.352 14.531 1 98.88 56 PHE B O 1
ATOM 3108 N N . PHE B 1 57 ? -7.715 10.102 14.578 1 98.88 57 PHE B N 1
ATOM 3109 C CA . PHE B 1 57 ? -7.621 10.828 13.312 1 98.88 57 PHE B CA 1
ATOM 3110 C C . PHE B 1 57 ? -7.586 12.336 13.555 1 98.88 57 PHE B C 1
ATOM 3112 O O . PHE B 1 57 ? -8.555 12.906 14.055 1 98.88 57 PHE B O 1
ATOM 3119 N N . GLY B 1 58 ? -6.492 12.953 13.266 1 98.69 58 GLY B N 1
ATOM 3120 C CA . GLY B 1 58 ? -6.375 14.398 13.219 1 98.69 58 GLY B CA 1
ATOM 3121 C C . GLY B 1 58 ? -6.445 14.961 11.812 1 98.69 58 GLY B C 1
ATOM 3122 O O . GLY B 1 58 ? -5.551 14.719 11 1 98.69 58 GLY B O 1
ATOM 3123 N N . VAL B 1 59 ? -7.461 15.727 11.531 1 98.38 59 VAL B N 1
ATOM 3124 C CA . VAL B 1 59 ? -7.664 16.312 10.211 1 98.38 59 VAL B CA 1
ATOM 3125 C C . VAL B 1 59 ? -7.25 17.781 10.227 1 98.38 59 VAL B C 1
ATOM 3127 O O . VAL B 1 59 ? -7.758 18.562 11.031 1 98.38 59 VAL B O 1
ATOM 3130 N N . ILE B 1 60 ? -6.336 18.125 9.344 1 96.56 60 ILE B N 1
ATOM 3131 C CA . ILE B 1 60 ? -5.863 19.5 9.25 1 96.56 60 ILE B CA 1
ATOM 3132 C C . ILE B 1 60 ? -6.781 20.312 8.328 1 96.56 60 ILE B C 1
ATOM 3134 O O . ILE B 1 60 ? -7.023 19.922 7.188 1 96.56 60 ILE B O 1
ATOM 3138 N N . THR B 1 61 ? -7.324 21.359 8.836 1 94.88 61 THR B N 1
ATOM 3139 C CA . THR B 1 61 ? -8.195 22.219 8.055 1 94.88 61 THR B CA 1
ATOM 3140 C C . THR B 1 61 ? -7.957 23.688 8.406 1 94.88 61 THR B C 1
ATOM 3142 O O . THR B 1 61 ? -6.91 24.047 8.953 1 94.88 61 THR B O 1
ATOM 3145 N N . CYS B 1 62 ? -8.688 24.578 7.859 1 91.12 62 CYS B N 1
ATOM 3146 C CA . CYS B 1 62 ? -8.625 26.016 8.117 1 91.12 62 CYS B CA 1
ATOM 3147 C C . CYS B 1 62 ? -9.992 26.656 7.949 1 91.12 62 CYS B C 1
ATOM 3149 O O . CYS B 1 62 ? -10.961 25.984 7.586 1 91.12 62 CYS B O 1
ATOM 3151 N N . GLU B 1 63 ? -10.039 27.906 8.242 1 89.88 63 GLU B N 1
ATOM 3152 C CA . GLU B 1 63 ? -11.289 28.656 8.203 1 89.88 63 GLU B CA 1
ATOM 3153 C C . GLU B 1 63 ? -11.953 28.547 6.832 1 89.88 63 GLU B C 1
ATOM 3155 O O . GLU B 1 63 ? -13.164 28.359 6.73 1 89.88 63 GLU B O 1
ATOM 3160 N N . ASN B 1 64 ? -11.211 28.578 5.785 1 88.19 64 ASN B N 1
ATOM 3161 C CA . ASN B 1 64 ? -11.719 28.656 4.422 1 88.19 64 ASN B CA 1
ATOM 3162 C C . ASN B 1 64 ? -12.344 27.328 3.979 1 88.19 64 ASN B C 1
ATOM 3164 O O . ASN B 1 64 ? -13.172 27.312 3.066 1 88.19 64 ASN B O 1
ATOM 3168 N N . TYR B 1 65 ? -11.93 26.219 4.637 1 91 65 TYR B N 1
ATOM 3169 C CA . TYR B 1 65 ? -12.289 24.922 4.066 1 91 65 TYR B CA 1
ATOM 3170 C C . TYR B 1 65 ? -13.07 24.078 5.07 1 91 65 TYR B C 1
ATOM 3172 O O . TYR B 1 65 ? -13.539 23 4.742 1 91 65 TYR B O 1
ATOM 3180 N N . ALA B 1 66 ? -13.281 24.594 6.258 1 91.81 66 ALA B N 1
ATOM 3181 C CA . ALA B 1 66 ? -13.945 23.859 7.324 1 91.81 66 ALA B CA 1
ATOM 3182 C C . ALA B 1 66 ? -15.383 23.516 6.934 1 91.81 66 ALA B C 1
ATOM 3184 O O . ALA B 1 66 ? -15.852 22.391 7.188 1 91.81 66 ALA B O 1
ATOM 3185 N N . GLU B 1 67 ? -16.047 24.406 6.254 1 91.88 67 GLU B N 1
ATOM 3186 C CA . GLU B 1 67 ? -17.453 24.219 5.961 1 91.88 67 GLU B CA 1
ATOM 3187 C C . GLU B 1 67 ? -17.656 23.438 4.656 1 91.88 67 GLU B C 1
ATOM 3189 O O . GLU B 1 67 ? -18.781 23.156 4.266 1 91.88 67 GLU B O 1
ATOM 3194 N N . THR B 1 68 ? -16.609 23.062 4.004 1 94.31 68 THR B N 1
ATOM 3195 C CA . THR B 1 68 ? -16.703 22.312 2.758 1 94.31 68 THR B CA 1
ATOM 3196 C C . THR B 1 68 ? -15.969 20.984 2.881 1 94.31 68 THR B C 1
ATOM 3198 O O . THR B 1 68 ? -16.578 19.953 3.191 1 94.31 68 THR B O 1
ATOM 3201 N N . TYR B 1 69 ? -14.656 21.094 2.908 1 96.31 69 TYR B N 1
ATOM 3202 C CA . TYR B 1 69 ? -13.844 19.875 2.891 1 96.31 69 TYR B CA 1
ATOM 3203 C C . TYR B 1 69 ? -13.922 19.156 4.227 1 96.31 69 TYR B C 1
ATOM 3205 O O . TYR B 1 69 ? -14.203 17.953 4.277 1 96.31 69 TYR B O 1
ATOM 3213 N N . ALA B 1 70 ? -13.695 19.875 5.281 1 97.44 70 ALA B N 1
ATOM 3214 C CA . ALA B 1 70 ? -13.703 19.25 6.598 1 97.44 70 ALA B CA 1
ATOM 3215 C C . ALA B 1 70 ? -15.086 18.703 6.938 1 97.44 70 ALA B C 1
ATOM 3217 O O . ALA B 1 70 ? -15.203 17.625 7.52 1 97.44 70 ALA B O 1
ATOM 3218 N N . LYS B 1 71 ? -16.047 19.453 6.613 1 97.5 71 LYS B N 1
ATOM 3219 C CA . LYS B 1 71 ? -17.422 19 6.832 1 97.5 71 LYS B CA 1
ATOM 3220 C C . LYS B 1 71 ? -17.703 17.719 6.055 1 97.5 71 LYS B C 1
ATOM 3222 O O . LYS B 1 71 ? -18.406 16.828 6.543 1 97.5 71 LYS B O 1
ATOM 3227 N N . ALA B 1 72 ? -17.234 17.625 4.84 1 97.94 72 ALA B N 1
ATOM 3228 C CA . ALA B 1 72 ? -17.391 16.406 4.035 1 97.94 72 ALA B CA 1
ATOM 3229 C C . ALA B 1 72 ? -16.766 15.203 4.723 1 97.94 72 ALA B C 1
ATOM 3231 O O . ALA B 1 72 ? -17.359 14.125 4.762 1 97.94 72 ALA B O 1
ATOM 3232 N N . VAL B 1 73 ? -15.602 15.383 5.277 1 98.25 73 VAL B N 1
ATOM 3233 C CA . VAL B 1 73 ? -14.93 14.328 6.031 1 98.25 73 VAL B CA 1
ATOM 3234 C C . VAL B 1 73 ? -15.805 13.891 7.203 1 98.25 73 VAL B C 1
ATOM 3236 O O . VAL B 1 73 ? -16.094 12.703 7.363 1 98.25 73 VAL B O 1
ATOM 3239 N N . PHE B 1 74 ? -16.281 14.859 7.941 1 98 74 PHE B N 1
ATOM 3240 C CA . PHE B 1 74 ? -17.047 14.625 9.156 1 98 74 PHE B CA 1
ATOM 3241 C C . PHE B 1 74 ? -18.344 13.875 8.844 1 98 74 PHE B C 1
ATOM 3243 O O . PHE B 1 74 ? -18.797 13.047 9.633 1 98 74 PHE B O 1
ATOM 3250 N N . GLN B 1 75 ? -18.875 14.078 7.695 1 96.88 75 GLN B N 1
ATOM 3251 C CA . GLN B 1 75 ? -20.188 13.547 7.363 1 96.88 75 GLN B CA 1
ATOM 3252 C C . GLN B 1 75 ? -20.078 12.266 6.547 1 96.88 75 GLN B C 1
ATOM 3254 O O . GLN B 1 75 ? -21.094 11.656 6.188 1 96.88 75 GLN B O 1
ATOM 3259 N N . THR B 1 76 ? -18.938 11.812 6.234 1 96.56 76 THR B N 1
ATOM 3260 C CA . THR B 1 76 ? -18.781 10.57 5.484 1 96.56 76 THR B CA 1
ATOM 3261 C C . THR B 1 76 ? -17.891 9.586 6.25 1 96.56 76 THR B C 1
ATOM 3263 O O . THR B 1 76 ? -18.344 8.977 7.227 1 96.56 76 THR B O 1
ATOM 3266 N N . TRP B 1 77 ? -16.562 9.531 5.816 1 97 77 TRP B N 1
ATOM 3267 C CA . TRP B 1 77 ? -15.773 8.469 6.43 1 97 77 TRP B CA 1
ATOM 3268 C C . TRP B 1 77 ? -15.508 8.766 7.902 1 97 77 TRP B C 1
ATOM 3270 O O . TRP B 1 77 ? -15.195 7.863 8.68 1 97 77 TRP B O 1
ATOM 3280 N N . GLY B 1 78 ? -15.617 10.07 8.344 1 97.69 78 GLY B N 1
ATOM 3281 C CA . GLY B 1 78 ? -15.5 10.406 9.758 1 97.69 78 GLY B CA 1
ATOM 3282 C C . GLY B 1 78 ? -16.531 9.695 10.617 1 97.69 78 GLY B C 1
ATOM 3283 O O . GLY B 1 78 ? -16.312 9.516 11.82 1 97.69 78 GLY B O 1
ATOM 3284 N N . LYS B 1 79 ? -17.594 9.273 10.078 1 96.12 79 LYS B N 1
ATOM 3285 C CA . LYS B 1 79 ? -18.672 8.594 10.805 1 96.12 79 LYS B CA 1
ATOM 3286 C C . LYS B 1 79 ? -18.25 7.191 11.227 1 96.12 79 LYS B C 1
ATOM 3288 O O . LYS B 1 79 ? -18.891 6.582 12.086 1 96.12 79 LYS B O 1
ATOM 3293 N N . LEU B 1 80 ? -17.234 6.695 10.656 1 96.62 80 LEU B N 1
ATOM 3294 C CA . LEU B 1 80 ? -16.766 5.344 10.953 1 96.62 80 LEU B CA 1
ATOM 3295 C C . LEU B 1 80 ? -15.734 5.352 12.07 1 96.62 80 LEU B C 1
ATOM 3297 O O . LEU B 1 80 ? -15.195 4.305 12.43 1 96.62 80 LEU B O 1
ATOM 3301 N N . VAL B 1 81 ? -15.469 6.5 12.633 1 97.75 81 VAL B N 1
ATOM 3302 C CA . VAL B 1 81 ? -14.484 6.68 13.688 1 97.75 81 VAL B CA 1
ATOM 3303 C C . VAL B 1 81 ? -15.188 6.984 15.008 1 97.75 81 VAL B C 1
ATOM 3305 O O . VAL B 1 81 ? -16.125 7.773 15.047 1 97.75 81 VAL B O 1
ATOM 3308 N N . GLU B 1 82 ? -14.766 6.301 16.078 1 96.62 82 GLU B N 1
ATOM 3309 C CA . GLU B 1 82 ? -15.258 6.684 17.391 1 96.62 82 GLU B CA 1
ATOM 3310 C C . GLU B 1 82 ? -15.109 8.188 17.625 1 96.62 82 GLU B C 1
ATOM 3312 O O . GLU B 1 82 ? -14.047 8.758 17.391 1 96.62 82 GLU B O 1
ATOM 3317 N N . PRO B 1 83 ? -16.141 8.867 18.047 1 95.88 83 PRO B N 1
ATOM 3318 C CA . PRO B 1 83 ? -16.172 10.336 18.094 1 95.88 83 PRO B CA 1
ATOM 3319 C C . PRO B 1 83 ? -15.016 10.93 18.875 1 95.88 83 PRO B C 1
ATOM 3321 O O . PRO B 1 83 ? -14.484 11.977 18.516 1 95.88 83 PRO B O 1
ATOM 3324 N N . SER B 1 84 ? -14.57 10.281 19.906 1 96.69 84 SER B N 1
ATOM 3325 C CA . SER B 1 84 ? -13.477 10.82 20.719 1 96.69 84 SER B CA 1
ATOM 3326 C C . SER B 1 84 ? -12.141 10.695 20 1 96.69 84 SER B C 1
ATOM 3328 O O . SER B 1 84 ? -11.148 11.297 20.406 1 96.69 84 SER B O 1
ATOM 3330 N N . MET B 1 85 ? -12.164 9.969 18.875 1 98.25 85 MET B N 1
ATOM 3331 C CA . MET B 1 85 ? -10.93 9.672 18.156 1 98.25 85 MET B CA 1
ATOM 3332 C C . MET B 1 85 ? -10.828 10.508 16.891 1 98.25 85 MET B C 1
ATOM 3334 O O . MET B 1 85 ? -9.992 10.227 16.016 1 98.25 85 MET B O 1
ATOM 3338 N N . LEU B 1 86 ? -11.672 11.492 16.703 1 98.69 86 LEU B N 1
ATOM 3339 C CA . LEU B 1 86 ? -11.656 12.344 15.523 1 98.69 86 LEU B CA 1
ATOM 3340 C C . LEU B 1 86 ? -11.711 13.82 15.922 1 98.69 86 LEU B C 1
ATOM 3342 O O . LEU B 1 86 ? -12.602 14.234 16.656 1 98.69 86 LEU B O 1
ATOM 3346 N N . ARG B 1 87 ? -10.711 14.555 15.461 1 98.75 87 ARG B N 1
ATOM 3347 C CA . ARG B 1 87 ? -10.703 16 15.664 1 98.75 87 ARG B CA 1
ATOM 3348 C C . ARG B 1 87 ? -10.219 16.719 14.406 1 98.75 87 ARG B C 1
ATOM 3350 O O . ARG B 1 87 ? -9.422 16.188 13.641 1 98.75 87 ARG B O 1
ATOM 3357 N N . PHE B 1 88 ? -10.711 17.938 14.273 1 98.44 88 PHE B N 1
ATOM 3358 C CA . PHE B 1 88 ? -10.305 18.828 13.195 1 98.44 88 PHE B CA 1
ATOM 3359 C C . PHE B 1 88 ? -9.477 19.984 13.742 1 98.44 88 PHE B C 1
ATOM 3361 O O . PHE B 1 88 ? -9.922 20.703 14.633 1 98.44 88 PHE B O 1
ATOM 3368 N N . PHE B 1 89 ? -8.305 20.156 13.266 1 97.31 89 PHE B N 1
ATOM 3369 C CA . PHE B 1 89 ? -7.395 21.188 13.734 1 97.31 89 PHE B CA 1
ATOM 3370 C C . PHE B 1 89 ? -7.391 22.375 12.781 1 97.31 89 PHE B C 1
ATOM 3372 O O . PHE B 1 89 ? -7.035 22.234 11.609 1 97.31 89 PHE B O 1
ATOM 3379 N N . SER B 1 90 ? -7.777 23.484 13.289 1 94.94 90 SER B N 1
ATOM 3380 C CA . SER B 1 90 ? -8.016 24.656 12.461 1 94.94 90 SER B CA 1
ATOM 3381 C C . SER B 1 90 ? -7.465 25.922 13.125 1 94.94 90 SER B C 1
ATOM 3383 O O . SER B 1 90 ? -7.047 25.891 14.281 1 94.94 90 SER B O 1
ATOM 3385 N N . ASP B 1 91 ? -7.348 26.969 12.305 1 89.75 91 ASP B N 1
ATOM 3386 C CA . ASP B 1 91 ? -6.906 28.266 12.797 1 89.75 91 ASP B CA 1
ATOM 3387 C C . ASP B 1 91 ? -8.07 29.031 13.43 1 89.75 91 ASP B C 1
ATOM 3389 O O . ASP B 1 91 ? -7.863 30.094 14.039 1 89.75 91 ASP B O 1
ATOM 3393 N N . SER B 1 92 ? -9.281 28.531 13.328 1 91.75 92 SER B N 1
ATOM 3394 C CA . SER B 1 92 ? -10.469 29.172 13.883 1 91.75 92 SER B CA 1
ATOM 3395 C C . SER B 1 92 ? -11.492 28.141 14.344 1 91.75 92 SER B C 1
ATOM 3397 O O . SER B 1 92 ? -11.453 26.984 13.898 1 91.75 92 SER B O 1
ATOM 3399 N N . PRO B 1 93 ? -12.305 28.516 15.312 1 94 93 PRO B N 1
ATOM 3400 C CA . PRO B 1 93 ? -13.344 27.578 15.75 1 94 93 PRO B CA 1
ATOM 3401 C C . PRO B 1 93 ? -14.414 27.344 14.68 1 94 93 PRO B C 1
ATOM 3403 O O . PRO B 1 93 ? -14.742 28.266 13.922 1 94 93 PRO B O 1
ATOM 3406 N N . HIS B 1 94 ? -14.898 26.156 14.656 1 93.5 94 HIS B N 1
ATOM 3407 C CA . HIS B 1 94 ? -16 25.797 13.773 1 93.5 94 HIS B CA 1
ATOM 3408 C C . HIS B 1 94 ? -17.094 25.031 14.531 1 93.5 94 HIS B C 1
ATOM 3410 O O . HIS B 1 94 ? -16.797 24.047 15.211 1 93.5 94 HIS B O 1
ATOM 3416 N N . ALA B 1 95 ? -18.344 25.359 14.43 1 90 95 ALA B N 1
ATOM 3417 C CA . ALA B 1 95 ? -19.438 24.812 15.227 1 90 95 ALA B CA 1
ATOM 3418 C C . ALA B 1 95 ? -19.891 23.469 14.68 1 90 95 ALA B C 1
ATOM 3420 O O . ALA B 1 95 ? -20.438 22.641 15.422 1 90 95 ALA B O 1
ATOM 3421 N N . THR B 1 96 ? -19.703 23.141 13.492 1 90.62 96 THR B N 1
ATOM 3422 C CA . THR B 1 96 ? -20.312 21.984 12.828 1 90.62 96 THR B CA 1
ATOM 3423 C C . THR B 1 96 ? -19.406 20.766 12.922 1 90.62 96 THR B C 1
ATOM 3425 O O . THR B 1 96 ? -19.844 19.641 12.625 1 90.62 96 THR B O 1
ATOM 3428 N N . ILE B 1 97 ? -18.141 20.953 13.273 1 95.62 97 ILE B N 1
ATOM 3429 C CA . ILE B 1 97 ? -17.203 19.844 13.375 1 95.62 97 ILE B CA 1
ATOM 3430 C C . ILE B 1 97 ? -16.422 19.938 14.688 1 95.62 97 ILE B C 1
ATOM 3432 O O . ILE B 1 97 ? -16.266 21.031 15.242 1 95.62 97 ILE B O 1
ATOM 3436 N N . PRO B 1 98 ? -16.062 18.828 15.328 1 97.25 98 PRO B N 1
ATOM 3437 C CA . PRO B 1 98 ? -15.25 18.875 16.547 1 97.25 98 PRO B CA 1
ATOM 3438 C C . PRO B 1 98 ? -13.859 19.469 16.297 1 97.25 98 PRO B C 1
ATOM 3440 O O . PRO B 1 98 ? -12.906 18.719 16.062 1 97.25 98 PRO B O 1
ATOM 3443 N N . THR B 1 99 ? -13.727 20.703 16.625 1 97.19 99 THR B N 1
ATOM 3444 C CA . THR B 1 99 ? -12.555 21.469 16.219 1 97.19 99 THR B CA 1
ATOM 3445 C C . THR B 1 99 ? -11.641 21.719 17.422 1 97.19 99 THR B C 1
ATOM 3447 O O . THR B 1 99 ? -12.117 21.953 18.531 1 97.19 99 THR B O 1
ATOM 3450 N N . VAL B 1 100 ? -10.406 21.578 17.188 1 97.12 100 VAL B N 1
ATOM 3451 C CA . VAL B 1 100 ? -9.367 22.094 18.078 1 97.12 100 VAL B CA 1
ATOM 3452 C C . VAL B 1 100 ? -8.664 23.266 17.422 1 97.12 100 VAL B C 1
ATOM 3454 O O . VAL B 1 100 ? -8.086 23.125 16.328 1 97.12 100 VAL B O 1
ATOM 3457 N N . VAL B 1 101 ? -8.703 24.359 18.031 1 95.5 101 VAL B N 1
ATOM 3458 C CA . VAL B 1 101 ? -8.062 25.547 17.484 1 95.5 101 VAL B CA 1
ATOM 3459 C C . VAL B 1 101 ? -6.582 25.562 17.828 1 95.5 101 VAL B C 1
ATOM 3461 O O . VAL B 1 101 ? -6.215 25.391 19 1 95.5 101 VAL B O 1
ATOM 3464 N N . THR B 1 102 ? -5.77 25.688 16.797 1 91.81 102 THR B N 1
ATOM 3465 C CA . THR B 1 102 ? -4.328 25.734 17 1 91.81 102 THR B CA 1
ATOM 3466 C C . THR B 1 102 ? -3.803 27.156 16.891 1 91.81 102 THR B C 1
ATOM 3468 O O . THR B 1 102 ? -4.203 27.906 16 1 91.81 102 THR B O 1
ATOM 3471 N N . PRO B 1 103 ? -2.963 27.516 17.844 1 84.06 103 PRO B N 1
ATOM 3472 C CA . PRO B 1 103 ? -2.367 28.859 17.734 1 84.06 103 PRO B CA 1
ATOM 3473 C C . PRO B 1 103 ? -1.516 29.016 16.484 1 84.06 103 PRO B C 1
ATOM 3475 O O . PRO B 1 103 ? -0.871 28.078 16.031 1 84.06 103 PRO B O 1
ATOM 3478 N N . LYS B 1 104 ? -1.51 30.188 16.016 1 80.94 104 LYS B N 1
ATOM 3479 C CA . LYS B 1 104 ? -0.643 30.531 14.898 1 80.94 104 LYS B CA 1
ATOM 3480 C C . LYS B 1 104 ? 0.816 30.625 15.336 1 80.94 104 LYS B C 1
ATOM 3482 O O . LYS B 1 104 ? 1.106 30.719 16.531 1 80.94 104 LYS B O 1
ATOM 3487 N N . ILE B 1 105 ? 1.648 30.469 14.336 1 76.25 105 ILE B N 1
ATOM 3488 C CA . ILE B 1 105 ? 3.068 30.656 14.617 1 76.25 105 ILE B CA 1
ATOM 3489 C C . ILE B 1 105 ? 3.295 32.062 15.211 1 76.25 105 ILE B C 1
ATOM 3491 O O . ILE B 1 105 ? 2.783 33.031 14.688 1 76.25 105 ILE B O 1
ATOM 3495 N N . ASP B 1 106 ? 4.031 32 16.344 1 71 106 ASP B N 1
ATOM 3496 C CA . ASP B 1 106 ? 4.348 33.25 17.016 1 71 106 ASP B CA 1
ATOM 3497 C C . ASP B 1 106 ? 5.527 33.969 16.344 1 71 106 ASP B C 1
ATOM 3499 O O . ASP B 1 106 ? 6.66 33.469 16.406 1 71 106 ASP B O 1
ATOM 3503 N N . ILE B 1 107 ? 5.23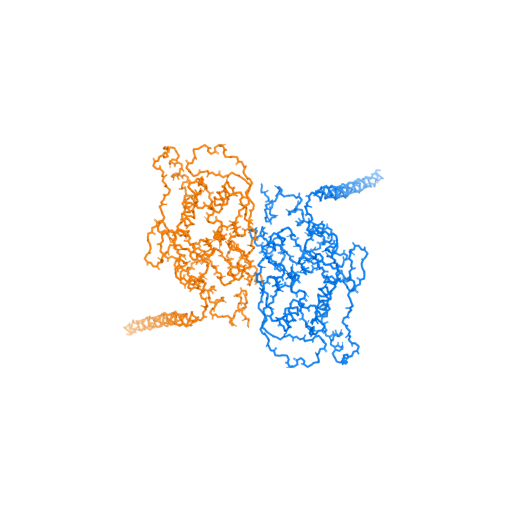 35.094 15.758 1 69 107 ILE B N 1
ATOM 3504 C CA . ILE B 1 107 ? 6.297 35.812 15.062 1 69 107 ILE B CA 1
ATOM 3505 C C . ILE B 1 107 ? 6.641 37.094 15.812 1 69 107 ILE B C 1
ATOM 3507 O O . ILE B 1 107 ? 7.262 38 15.25 1 69 107 ILE B O 1
ATOM 3511 N N . THR B 1 108 ? 6.238 37.312 16.984 1 68.25 108 THR B N 1
ATOM 3512 C CA . THR B 1 108 ? 6.441 38.562 17.75 1 68.25 108 THR B CA 1
ATOM 3513 C C . THR B 1 108 ? 7.93 38.844 17.922 1 68.25 108 THR B C 1
ATOM 3515 O O . THR B 1 108 ? 8.359 40 17.812 1 68.25 108 THR B O 1
ATOM 3518 N N . GLY B 1 109 ? 8.789 37.875 18.062 1 62.47 109 GLY B N 1
ATOM 3519 C CA . GLY B 1 109 ? 10.203 38.094 18.328 1 62.47 109 GLY B CA 1
ATOM 3520 C C . GLY B 1 109 ? 11.07 37.906 17.094 1 62.47 109 GLY B C 1
ATOM 3521 O O . GLY B 1 109 ? 12.297 37.938 17.172 1 62.47 109 GLY B O 1
ATOM 3522 N N . VAL B 1 110 ? 10.352 37.812 16.094 1 65.81 110 VAL B N 1
ATOM 3523 C CA . VAL B 1 110 ? 11.094 37.625 14.859 1 65.81 110 VAL B CA 1
ATOM 3524 C C . VAL B 1 110 ? 11.445 39 14.266 1 65.81 110 VAL B C 1
ATOM 3526 O O . VAL B 1 110 ? 10.711 39.969 14.445 1 65.81 110 VAL B O 1
ATOM 3529 N N . ASN B 1 111 ? 12.695 39.094 13.758 1 65.81 111 ASN B N 1
ATOM 3530 C CA . ASN B 1 111 ? 13.109 40.375 13.211 1 65.81 111 ASN B CA 1
ATOM 3531 C C . ASN B 1 111 ? 12.203 40.812 12.062 1 65.81 111 ASN B C 1
ATOM 3533 O O . ASN B 1 111 ? 11.492 40 11.484 1 65.81 111 ASN B O 1
ATOM 3537 N N . LYS B 1 112 ? 12.172 42.062 11.906 1 67.75 112 LYS B N 1
ATOM 3538 C CA . LYS B 1 112 ? 11.242 42.688 10.977 1 67.75 112 LYS B CA 1
ATOM 3539 C C . LYS B 1 112 ? 11.391 42.125 9.57 1 67.75 112 LYS B C 1
ATOM 3541 O O . LYS B 1 112 ? 10.398 41.906 8.875 1 67.75 112 LYS B O 1
ATOM 3546 N N . LYS B 1 113 ? 12.539 41.875 9.164 1 63 113 LYS B N 1
ATOM 3547 C CA . LYS B 1 113 ? 12.797 41.344 7.832 1 63 113 LYS B CA 1
ATOM 3548 C C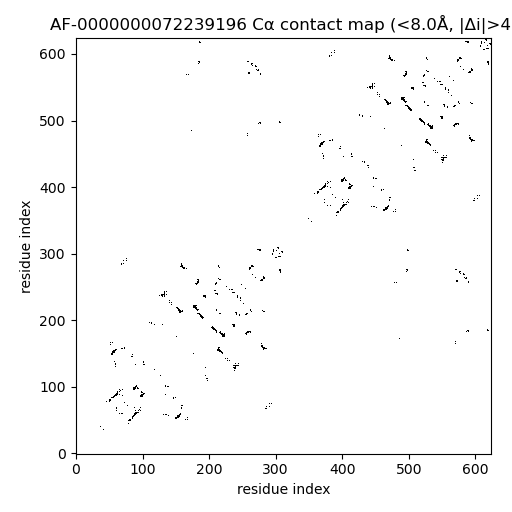 . LYS B 1 113 ? 12.172 39.969 7.656 1 63 113 LYS B C 1
ATOM 3550 O O . LYS B 1 113 ? 11.508 39.688 6.652 1 63 113 LYS B O 1
ATOM 3555 N N . LEU B 1 114 ? 12.391 39.219 8.648 1 65.25 114 LEU B N 1
ATOM 3556 C CA . LEU B 1 114 ? 11.844 37.844 8.609 1 65.25 114 LEU B CA 1
ATOM 3557 C C . LEU B 1 114 ? 10.32 37.875 8.695 1 65.25 114 LEU B C 1
ATOM 3559 O O . LEU B 1 114 ? 9.641 37.094 8.055 1 65.25 114 LEU B O 1
ATOM 3563 N N . LYS B 1 115 ? 9.906 38.781 9.477 1 68.62 115 LYS B N 1
ATOM 3564 C CA . LYS B 1 115 ? 8.461 38.969 9.57 1 68.62 115 LYS B CA 1
ATOM 3565 C C . LYS B 1 115 ? 7.863 39.344 8.219 1 68.62 115 LYS B C 1
ATOM 3567 O O . LYS B 1 115 ? 6.84 38.781 7.805 1 68.62 115 LYS B O 1
ATOM 3572 N N . THR B 1 116 ? 8.523 40.312 7.594 1 67.25 116 THR B N 1
ATOM 3573 C CA . THR B 1 116 ? 8.086 40.75 6.273 1 67.25 116 THR B CA 1
ATOM 3574 C C . THR B 1 116 ? 8.141 39.594 5.273 1 67.25 116 THR B C 1
ATOM 3576 O O . THR B 1 116 ? 7.219 39.406 4.48 1 67.25 116 THR B O 1
ATOM 3579 N N . ASN B 1 117 ? 9.211 38.906 5.375 1 62.25 117 ASN B N 1
ATOM 3580 C CA . ASN B 1 117 ? 9.359 37.781 4.473 1 62.25 117 ASN B CA 1
ATOM 3581 C C . ASN B 1 117 ? 8.281 36.719 4.723 1 62.25 117 ASN B C 1
ATOM 3583 O O . ASN B 1 117 ? 7.754 36.125 3.777 1 62.25 117 ASN B O 1
ATOM 3587 N N . TYR B 1 118 ? 8.164 36.5 6 1 65.75 118 TYR B N 1
ATOM 3588 C CA . TYR B 1 118 ? 7.098 35.562 6.383 1 65.75 118 TYR B CA 1
ATOM 3589 C C . TYR B 1 118 ? 5.75 36.031 5.844 1 65.75 118 TYR B C 1
ATOM 3591 O O . TYR B 1 118 ? 4.98 35.25 5.293 1 65.75 118 TYR B O 1
ATOM 3599 N N . GLN B 1 119 ? 5.617 37.344 6.008 1 62.59 119 GLN B N 1
ATOM 3600 C CA . GLN B 1 119 ? 4.34 37.938 5.582 1 62.59 119 GLN B CA 1
ATOM 3601 C C . GLN B 1 119 ? 4.25 38 4.062 1 62.59 119 GLN B C 1
ATOM 3603 O O . GLN B 1 119 ? 3.188 37.781 3.484 1 62.59 119 GLN B O 1
ATOM 3608 N N . LYS B 1 120 ? 5.43 38.438 3.406 1 58.34 120 LYS B N 1
ATOM 3609 C CA . LYS B 1 120 ? 5.484 38.531 1.95 1 58.34 120 LYS B CA 1
ATOM 3610 C C . LYS B 1 120 ? 5.379 37.156 1.308 1 58.34 120 LYS B C 1
ATOM 3612 O O . LYS B 1 120 ? 4.754 37 0.256 1 58.34 120 LYS B O 1
ATOM 3617 N N . ARG B 1 121 ? 6.445 36.406 1.737 1 51.78 121 ARG B N 1
ATOM 3618 C CA . ARG B 1 121 ? 6.461 35.062 1.19 1 51.78 121 ARG B CA 1
ATOM 3619 C C . ARG B 1 121 ? 5.16 34.312 1.503 1 51.78 121 ARG B C 1
ATOM 3621 O O . ARG B 1 121 ? 5 33.156 1.153 1 51.78 121 ARG B O 1
ATOM 3628 N N . VAL B 1 122 ? 4.445 34.969 2.312 1 48.62 122 VAL B N 1
ATOM 3629 C CA . VAL B 1 122 ? 3.09 34.469 2.518 1 48.62 122 VAL B CA 1
ATOM 3630 C C . VAL B 1 122 ? 2.266 34.656 1.248 1 48.62 122 VAL B C 1
ATOM 3632 O O . VAL B 1 122 ? 1.491 35.625 1.146 1 48.62 122 VAL B O 1
ATOM 3635 N N . ALA B 1 123 ? 3.021 34.625 0.248 1 45.25 123 ALA B N 1
ATOM 3636 C CA . ALA B 1 123 ? 2.031 34.344 -0.785 1 45.25 123 ALA B CA 1
ATOM 3637 C C . ALA B 1 123 ? 1.122 33.188 -0.367 1 45.25 123 ALA B C 1
ATOM 3639 O O . ALA B 1 123 ? 1.503 32.344 0.462 1 45.25 123 ALA B O 1
ATOM 3640 N N . HIS B 1 124 ? -0.147 33.25 -0.857 1 45.44 124 HIS B N 1
ATOM 3641 C CA . HIS B 1 124 ? -1.3 32.469 -0.403 1 45.44 124 HIS B CA 1
ATOM 3642 C C . HIS B 1 124 ? -0.917 31.016 -0.121 1 45.44 124 HIS B C 1
ATOM 3644 O O . HIS B 1 124 ? -1.22 30.5 0.951 1 45.44 124 HIS B O 1
ATOM 3650 N N . LYS B 1 125 ? -0.113 30.453 -0.996 1 49.75 125 LYS B N 1
ATOM 3651 C CA . LYS B 1 125 ? 0.061 29.016 -0.885 1 49.75 125 LYS B CA 1
ATOM 3652 C C . LYS B 1 125 ? 1.127 28.656 0.15 1 49.75 125 LYS B C 1
ATOM 3654 O O . LYS B 1 125 ? 0.959 27.719 0.93 1 49.75 125 LYS B O 1
ATOM 3659 N N . GLU B 1 126 ? 2.207 29.5 0.247 1 49.09 126 GLU B N 1
ATOM 3660 C CA . GLU B 1 126 ? 3.33 29.188 1.126 1 49.09 126 GLU B CA 1
ATOM 3661 C C . GLU B 1 126 ? 2.969 29.422 2.59 1 49.09 126 GLU B C 1
ATOM 3663 O O . GLU B 1 126 ? 3.396 28.672 3.471 1 49.09 126 GLU B O 1
ATOM 3668 N N . ARG B 1 127 ? 2.236 30.5 2.906 1 49 127 ARG B N 1
ATOM 3669 C CA . ARG B 1 127 ? 1.767 30.766 4.262 1 49 127 ARG B CA 1
ATOM 3670 C C . ARG B 1 127 ? 0.958 29.594 4.805 1 49 127 ARG B C 1
ATOM 3672 O O . ARG B 1 127 ? 1.144 29.188 5.953 1 49 127 ARG B O 1
ATOM 3679 N N . TYR B 1 128 ? 0.237 29.109 3.92 1 53.72 128 TYR B N 1
ATOM 3680 C CA . TYR B 1 128 ? -0.632 28 4.309 1 53.72 128 TYR B CA 1
ATOM 3681 C C . TYR B 1 128 ? 0.186 26.781 4.691 1 53.72 128 TYR B C 1
ATOM 3683 O O . TYR B 1 128 ? -0.095 26.125 5.703 1 53.72 128 TYR B O 1
ATOM 3691 N N . PHE B 1 129 ? 1.268 26.719 4.074 1 56.81 129 PHE B N 1
ATOM 3692 C CA . PHE B 1 129 ? 2.061 25.516 4.312 1 56.81 129 PHE B CA 1
ATOM 3693 C C . PHE B 1 129 ? 2.834 25.625 5.621 1 56.81 129 PHE B C 1
ATOM 3695 O O . PHE B 1 129 ? 3.023 24.641 6.324 1 56.81 129 PHE B O 1
ATOM 3702 N N . ARG B 1 130 ? 3.137 26.891 5.977 1 63.22 130 ARG B N 1
ATOM 3703 C CA . ARG B 1 130 ? 3.854 27.094 7.23 1 63.22 130 ARG B CA 1
ATOM 3704 C C . ARG B 1 130 ? 2.936 26.891 8.43 1 63.22 130 ARG B C 1
ATOM 3706 O O . ARG B 1 130 ? 3.301 26.219 9.391 1 63.22 130 ARG B O 1
ATOM 3713 N N . GLU B 1 131 ? 1.832 27.438 8.312 1 77.88 131 GLU B N 1
ATOM 3714 C CA . GLU B 1 131 ? 0.854 27.266 9.383 1 77.88 131 GLU B CA 1
ATOM 3715 C C . GLU B 1 131 ? 0.411 25.812 9.508 1 77.88 131 GLU B C 1
ATOM 3717 O O . GLU B 1 131 ? 0.193 25.312 10.609 1 77.88 131 GLU B O 1
ATOM 3722 N N . GLU B 1 132 ? 0.408 25.203 8.367 1 79.44 132 GLU B N 1
ATOM 3723 C CA . GLU B 1 132 ? 0.033 23.781 8.367 1 79.44 132 GLU B CA 1
ATOM 3724 C C . GLU B 1 132 ? 1.086 22.938 9.07 1 79.44 132 GLU B C 1
ATOM 3726 O O . GLU B 1 132 ? 0.75 22 9.789 1 79.44 132 GLU B O 1
ATOM 3731 N N . SER B 1 133 ? 2.334 23.312 8.758 1 81.69 133 SER B N 1
ATOM 3732 C CA . SER B 1 133 ? 3.412 22.594 9.422 1 81.69 133 SER B CA 1
ATOM 3733 C C . SER B 1 133 ? 3.316 22.719 10.938 1 81.69 133 SER B C 1
ATOM 3735 O O . SER B 1 133 ? 3.422 21.719 11.656 1 81.69 133 SER B O 1
ATOM 3737 N N . ASN B 1 134 ? 3.109 23.922 11.367 1 84.56 134 ASN B N 1
ATOM 3738 C CA . ASN B 1 134 ? 2.924 24.172 12.797 1 84.56 134 ASN B CA 1
ATOM 3739 C C . ASN B 1 134 ? 1.684 23.453 13.336 1 84.56 134 ASN B C 1
ATOM 3741 O O . ASN B 1 134 ? 1.704 22.906 14.438 1 84.56 134 ASN B O 1
ATOM 3745 N N . ARG B 1 135 ? 0.683 23.422 12.609 1 92.12 135 ARG B N 1
ATOM 3746 C CA . ARG B 1 135 ? -0.579 22.812 13.031 1 92.12 135 ARG B CA 1
ATOM 3747 C C . ARG B 1 135 ? -0.437 21.312 13.188 1 92.12 135 ARG B C 1
ATOM 3749 O O . ARG B 1 135 ? -0.991 20.719 14.125 1 92.12 135 ARG B O 1
ATOM 3756 N N . SER B 1 136 ? 0.247 20.609 12.305 1 94.06 136 SER B N 1
ATOM 3757 C CA . SER B 1 136 ? 0.454 19.172 12.422 1 94.06 136 SER B CA 1
ATOM 3758 C C . SER B 1 136 ? 1.235 18.828 13.688 1 94.06 136 SER B C 1
ATOM 3760 O O . SER B 1 136 ? 0.934 17.828 14.359 1 94.06 136 SER B O 1
ATOM 3762 N N . LEU B 1 137 ? 2.234 19.656 13.969 1 93 137 LEU B N 1
ATOM 3763 C CA . LEU B 1 137 ? 2.988 19.453 15.203 1 93 137 LEU B CA 1
ATOM 3764 C C . LEU B 1 137 ? 2.086 19.625 16.422 1 93 137 LEU B C 1
ATOM 3766 O O . LEU B 1 137 ? 2.127 18.797 17.344 1 93 137 LEU B O 1
ATOM 3770 N N . GLN B 1 138 ? 1.308 20.641 16.422 1 93.5 138 GLN B N 1
ATOM 3771 C CA . GLN B 1 138 ? 0.385 20.891 17.516 1 93.5 138 GLN B CA 1
ATOM 3772 C C . GLN B 1 138 ? -0.67 19.797 17.625 1 93.5 138 GLN B C 1
ATOM 3774 O O . GLN B 1 138 ? -1.112 19.453 18.719 1 93.5 138 GLN B O 1
ATOM 3779 N N . MET B 1 139 ? -1.065 19.266 16.516 1 97 139 MET B N 1
ATOM 3780 C CA . MET B 1 139 ? -2.033 18.188 16.5 1 97 139 MET B CA 1
ATOM 3781 C C . MET B 1 139 ? -1.496 16.969 17.25 1 97 139 MET B C 1
ATOM 3783 O O . MET B 1 139 ? -2.18 16.406 18.109 1 97 139 MET B O 1
ATOM 3787 N N . PHE B 1 140 ? -0.295 16.562 16.922 1 97.62 140 PHE B N 1
ATOM 3788 C CA . PHE B 1 140 ? 0.273 15.383 17.562 1 97.62 140 PHE B CA 1
ATOM 3789 C C . PHE B 1 140 ? 0.492 15.625 19.047 1 97.62 140 PHE B C 1
ATOM 3791 O O . PHE B 1 140 ? 0.266 14.727 19.859 1 97.62 140 PHE B O 1
ATOM 3798 N N . ALA B 1 141 ? 0.934 16.844 19.406 1 96.06 141 ALA B N 1
ATOM 3799 C CA . ALA B 1 141 ? 1.082 17.172 20.828 1 96.06 141 ALA B CA 1
ATOM 3800 C C . ALA B 1 141 ? -0.255 17.078 21.547 1 96.06 141 ALA B C 1
ATOM 3802 O O . ALA B 1 141 ? -0.345 16.469 22.625 1 96.06 141 ALA B O 1
ATOM 3803 N N . TRP B 1 142 ? -1.224 17.688 20.969 1 96.94 142 TRP B N 1
ATOM 3804 C CA . TRP B 1 142 ? -2.562 17.656 21.547 1 96.94 142 TRP B CA 1
ATOM 3805 C C . TRP B 1 142 ? -3.074 16.234 21.688 1 96.94 142 TRP B C 1
ATOM 3807 O O . TRP B 1 142 ? -3.629 15.859 22.734 1 96.94 142 TRP B O 1
ATOM 3817 N N . ALA B 1 143 ? -2.975 15.414 20.625 1 98 143 ALA B N 1
ATOM 3818 C CA . ALA B 1 143 ? -3.48 14.047 20.609 1 98 143 ALA B CA 1
ATOM 3819 C C . ALA B 1 143 ? -2.818 13.211 21.703 1 98 143 ALA B C 1
ATOM 3821 O O . ALA B 1 143 ? -3.48 12.406 22.375 1 98 143 ALA B O 1
ATOM 3822 N N . TRP B 1 144 ? -1.523 13.391 21.859 1 97.19 144 TRP B N 1
ATOM 3823 C CA . TRP B 1 144 ? -0.821 12.703 22.938 1 97.19 144 TRP B CA 1
ATOM 3824 C C . TRP B 1 144 ? -1.412 13.062 24.297 1 97.19 144 TRP B C 1
ATOM 3826 O O . TRP B 1 144 ? -1.648 12.188 25.125 1 97.19 144 TRP B O 1
ATOM 3836 N N . ASP B 1 145 ? -1.682 14.281 24.5 1 96.56 145 ASP B N 1
ATOM 3837 C CA . ASP B 1 145 ? -2.096 14.797 25.797 1 96.56 145 ASP B CA 1
ATOM 3838 C C . ASP B 1 145 ? -3.561 14.469 26.078 1 96.56 145 ASP B C 1
ATOM 3840 O O . ASP B 1 145 ? -3.965 14.359 27.234 1 96.56 145 ASP B O 1
ATOM 3844 N N . HIS B 1 146 ? -4.375 14.219 25.078 1 97.56 146 HIS B N 1
ATOM 3845 C CA . HIS B 1 146 ? -5.812 14.219 25.312 1 97.56 146 HIS B CA 1
ATOM 3846 C C . HIS B 1 146 ? -6.438 12.883 24.906 1 97.56 146 HIS B C 1
ATOM 3848 O O . HIS B 1 146 ? -7.59 12.609 25.25 1 97.56 146 HIS B O 1
ATOM 3854 N N . VAL B 1 147 ? -5.703 12.039 24.141 1 97.81 147 VAL B N 1
ATOM 3855 C CA . VAL B 1 147 ? -6.301 10.797 23.672 1 97.81 147 VAL B CA 1
ATOM 3856 C C . VAL B 1 147 ? -5.441 9.609 24.109 1 97.81 147 VAL B C 1
ATOM 3858 O O . VAL B 1 147 ? -4.879 8.906 23.266 1 97.81 147 VAL B O 1
ATOM 3861 N N . PRO B 1 148 ? -5.406 9.266 25.359 1 96.38 148 PRO B N 1
ATOM 3862 C CA . PRO B 1 148 ? -4.52 8.227 25.891 1 96.38 148 PRO B CA 1
ATOM 3863 C C . PRO B 1 148 ? -4.875 6.832 25.391 1 96.38 148 PRO B C 1
ATOM 3865 O O . PRO B 1 148 ? -4.047 5.918 25.438 1 96.38 148 PRO B O 1
ATOM 3868 N N . GLN B 1 149 ? -6.012 6.629 24.844 1 96.19 149 GLN B N 1
ATOM 3869 C CA . GLN B 1 149 ? -6.441 5.293 24.422 1 96.19 149 GLN B CA 1
ATOM 3870 C C . GLN B 1 149 ? -5.98 4.98 23.016 1 96.19 149 GLN B C 1
ATOM 3872 O O . GLN B 1 149 ? -6.059 3.834 22.562 1 96.19 149 GLN B O 1
ATOM 3877 N N . ALA B 1 150 ? -5.543 5.992 22.266 1 98.38 150 ALA B N 1
ATOM 3878 C CA . ALA B 1 150 ? -5.141 5.789 20.875 1 98.38 150 ALA B CA 1
ATOM 3879 C C . ALA B 1 150 ? -3.846 4.988 20.797 1 98.38 150 ALA B C 1
ATOM 3881 O O . ALA B 1 150 ? -2.879 5.285 21.5 1 98.38 150 ALA B O 1
ATOM 3882 N N . LYS B 1 151 ? -3.869 3.98 20 1 98.75 151 LYS B N 1
ATOM 3883 C CA . LYS B 1 151 ? -2.658 3.234 19.672 1 98.75 151 LYS B CA 1
ATOM 3884 C C . LYS B 1 151 ? -1.908 3.875 18.516 1 98.75 151 LYS B C 1
ATOM 3886 O O . LYS B 1 151 ? -0.683 3.775 18.422 1 98.75 151 LYS B O 1
ATOM 3891 N N . TRP B 1 152 ? -2.678 4.418 17.672 1 98.88 152 TRP B N 1
ATOM 3892 C CA . TRP B 1 152 ? -2.16 5.016 16.453 1 98.88 152 TRP B CA 1
ATOM 3893 C C . TRP B 1 152 ? -2.701 6.43 16.266 1 98.88 152 TRP B C 1
ATOM 3895 O O . TRP B 1 152 ? -3.812 6.738 16.703 1 98.88 152 TRP B O 1
ATOM 3905 N N . PHE B 1 153 ? -1.931 7.273 15.617 1 98.94 153 PHE B N 1
ATOM 3906 C CA . PHE B 1 153 ? -2.285 8.656 15.312 1 98.94 153 PHE B CA 1
ATOM 3907 C C . PHE B 1 153 ? -2.148 8.938 13.82 1 98.94 153 PHE B C 1
ATOM 3909 O O . PHE B 1 153 ? -1.048 8.867 13.273 1 98.94 153 PHE B O 1
ATOM 3916 N N . TYR B 1 154 ? -3.213 9.18 13.18 1 98.88 154 TYR B N 1
ATOM 3917 C CA . TYR B 1 154 ? -3.271 9.414 11.742 1 98.88 154 TYR B CA 1
ATOM 3918 C C . TYR B 1 154 ? -3.508 10.891 11.445 1 98.88 154 TYR B C 1
ATOM 3920 O O . TYR B 1 154 ? -4.496 11.469 11.898 1 98.88 154 TYR B O 1
ATOM 3928 N N . LYS B 1 155 ? -2.594 11.492 10.703 1 98.62 155 LYS B N 1
ATOM 3929 C CA . LYS B 1 155 ? -2.742 12.852 10.188 1 98.62 155 LYS B CA 1
ATOM 3930 C C . LYS B 1 155 ? -3.174 12.836 8.719 1 98.62 155 LYS B C 1
ATOM 3932 O O . LYS B 1 155 ? -2.592 12.117 7.902 1 98.62 155 LYS B O 1
ATOM 3937 N N . CYS B 1 156 ? -4.188 13.594 8.359 1 97.88 156 CYS B N 1
ATOM 3938 C CA . CYS B 1 156 ? -4.508 13.812 6.957 1 97.88 156 CYS B CA 1
ATOM 3939 C C . CYS B 1 156 ? -5.086 15.203 6.738 1 97.88 156 CYS B C 1
ATOM 3941 O O . CYS B 1 156 ? -5.41 15.906 7.699 1 97.88 156 CYS B O 1
ATOM 3943 N N . ASP B 1 157 ? -5.105 15.672 5.488 1 96.25 157 ASP B N 1
ATOM 3944 C CA . ASP B 1 157 ? -5.723 16.938 5.121 1 96.25 157 ASP B CA 1
ATOM 3945 C C . ASP B 1 157 ? -7.234 16.797 4.973 1 96.25 157 ASP B C 1
ATOM 3947 O O . ASP B 1 157 ? -7.754 15.68 4.926 1 96.25 157 ASP B O 1
ATOM 3951 N N . ASP B 1 158 ? -7.934 17.906 4.91 1 96.94 158 ASP B N 1
ATOM 3952 C CA . ASP B 1 158 ? -9.398 17.906 4.91 1 96.94 158 ASP B CA 1
ATOM 3953 C C . ASP B 1 158 ? -9.945 17.531 3.537 1 96.94 158 ASP B C 1
ATOM 3955 O O . ASP B 1 158 ? -11.148 17.312 3.383 1 96.94 158 ASP B O 1
ATOM 3959 N N . ASP B 1 159 ? -9.125 17.391 2.516 1 97.38 159 ASP B N 1
ATOM 3960 C CA . ASP B 1 159 ? -9.555 16.906 1.207 1 97.38 159 ASP B CA 1
ATOM 3961 C C . ASP B 1 159 ? -9.086 15.477 0.966 1 97.38 159 ASP B C 1
ATOM 3963 O O . ASP B 1 159 ? -8.648 15.133 -0.135 1 97.38 159 ASP B O 1
ATOM 3967 N N . SER B 1 160 ? -9.148 14.672 1.997 1 97.69 160 SER B N 1
ATOM 3968 C CA . SER B 1 160 ? -8.797 13.258 1.931 1 97.69 160 SER B CA 1
ATOM 3969 C C . SER B 1 160 ? -10.016 12.375 2.158 1 97.69 160 SER B C 1
ATOM 3971 O O . SER B 1 160 ? -10.992 12.805 2.777 1 97.69 160 SER B O 1
ATOM 3973 N N . PHE B 1 161 ? -10.062 11.211 1.626 1 97.56 161 PHE B N 1
ATOM 3974 C CA . PHE B 1 161 ? -11 10.133 1.914 1 97.56 161 PHE B CA 1
ATOM 3975 C C . PHE B 1 161 ? -10.266 8.891 2.395 1 97.56 161 PHE B C 1
ATOM 3977 O O . PHE B 1 161 ? -9.492 8.289 1.644 1 97.56 161 PHE B O 1
ATOM 3984 N N . VAL B 1 162 ? -10.539 8.508 3.574 1 97.94 162 VAL B N 1
ATOM 3985 C CA . VAL B 1 162 ? -9.812 7.406 4.203 1 97.94 162 VAL B CA 1
ATOM 3986 C C . VAL B 1 162 ? -10.75 6.211 4.387 1 97.94 162 VAL B C 1
ATOM 3988 O O . VAL B 1 162 ? -11.844 6.352 4.934 1 97.94 162 VAL B O 1
ATOM 3991 N N . ARG B 1 163 ? -10.352 5.105 3.887 1 95.38 163 ARG B N 1
ATOM 3992 C CA . ARG B 1 163 ? -11.008 3.84 4.199 1 95.38 163 ARG B CA 1
ATOM 3993 C C . ARG B 1 163 ? -10.492 3.266 5.516 1 95.38 163 ARG B C 1
ATOM 3995 O O . ARG B 1 163 ? -9.562 2.457 5.523 1 95.38 163 ARG B O 1
ATOM 4002 N N . VAL B 1 164 ? -11.125 3.619 6.57 1 96.44 164 VAL B N 1
ATOM 4003 C CA . VAL B 1 164 ? -10.625 3.48 7.934 1 96.44 164 VAL B CA 1
ATOM 4004 C C . VAL B 1 164 ? -10.477 2 8.281 1 96.44 164 VAL B C 1
ATOM 4006 O O . VAL B 1 164 ? -9.57 1.617 9.023 1 96.44 164 VAL B O 1
ATOM 4009 N N . GLU B 1 165 ? -11.328 1.121 7.719 1 92.94 165 GLU B N 1
ATOM 4010 C CA . GLU B 1 165 ? -11.258 -0.307 8.016 1 92.94 165 GLU B CA 1
ATOM 4011 C C . GLU B 1 165 ? -10.008 -0.937 7.418 1 92.94 165 GLU B C 1
ATOM 4013 O O . GLU B 1 165 ? -9.414 -1.838 8.016 1 92.94 165 GLU B O 1
ATOM 4018 N N . LEU B 1 166 ? -9.641 -0.506 6.25 1 94.88 166 LEU B N 1
ATOM 4019 C CA . LEU B 1 166 ? -8.438 -1.031 5.625 1 94.88 166 LEU B CA 1
ATOM 4020 C C . LEU B 1 166 ? -7.188 -0.544 6.352 1 94.88 166 LEU B C 1
ATOM 4022 O O . LEU B 1 166 ? -6.215 -1.287 6.488 1 94.88 166 LEU B O 1
ATOM 4026 N N . LEU B 1 167 ? -7.234 0.749 6.773 1 97.88 167 LEU B N 1
ATOM 4027 C CA . LEU B 1 167 ? -6.125 1.27 7.566 1 97.88 167 LEU B CA 1
ATOM 4028 C C . LEU B 1 167 ? -5.965 0.479 8.859 1 97.88 167 LEU B C 1
ATOM 4030 O O . LEU B 1 167 ? -4.852 0.095 9.227 1 97.88 167 LEU B O 1
ATOM 4034 N N . GLN B 1 168 ? -7.066 0.236 9.5 1 97.19 168 GLN B N 1
ATOM 4035 C CA . GLN B 1 168 ? -7.031 -0.523 10.742 1 97.19 168 GLN B CA 1
ATOM 4036 C C . GLN B 1 168 ? -6.516 -1.94 10.508 1 97.19 168 GLN B C 1
ATOM 4038 O O . GLN B 1 168 ? -5.73 -2.461 11.305 1 97.19 168 GLN B O 1
ATOM 4043 N N . GLU B 1 169 ? -6.984 -2.549 9.461 1 96.06 169 GLU B N 1
ATOM 4044 C CA . GLU B 1 169 ? -6.594 -3.914 9.125 1 96.06 169 GLU B CA 1
ATOM 4045 C C . GLU B 1 169 ? -5.074 -4.043 9.023 1 96.06 169 GLU B C 1
ATOM 4047 O O . GLU B 1 169 ? -4.484 -4.957 9.602 1 96.06 169 GLU B O 1
ATOM 4052 N N . ILE B 1 170 ? -4.434 -3.145 8.344 1 97.56 170 ILE B N 1
ATOM 4053 C CA . ILE B 1 170 ? -2.998 -3.27 8.133 1 97.56 170 ILE B CA 1
ATOM 4054 C C . ILE B 1 170 ? -2.25 -2.883 9.406 1 97.56 170 ILE B C 1
ATOM 4056 O O . ILE B 1 170 ? -1.234 -3.494 9.75 1 97.56 170 ILE B O 1
ATOM 4060 N N . LEU B 1 171 ? -2.727 -1.893 10.18 1 98 171 LEU B N 1
ATOM 4061 C CA . LEU B 1 171 ? -2.023 -1.432 11.367 1 98 171 LEU B CA 1
ATOM 4062 C C . LEU B 1 171 ? -2.074 -2.484 12.469 1 98 171 LEU B C 1
ATOM 4064 O O . LEU B 1 171 ? -1.224 -2.494 13.367 1 98 171 LEU B O 1
ATOM 4068 N N . ARG B 1 172 ? -3.014 -3.348 12.391 1 96.31 172 ARG B N 1
ATOM 4069 C CA . ARG B 1 172 ? -3.111 -4.426 13.375 1 96.31 172 ARG B CA 1
ATOM 4070 C C . ARG B 1 172 ? -1.91 -5.359 13.281 1 96.31 172 ARG B C 1
ATOM 4072 O O . ARG B 1 172 ? -1.641 -6.129 14.203 1 96.31 172 ARG B O 1
ATOM 4079 N N . GLN B 1 173 ? -1.233 -5.285 12.18 1 96.56 173 GLN B N 1
ATOM 4080 C CA . GLN B 1 173 ? -0.08 -6.156 11.977 1 96.56 173 GLN B CA 1
ATOM 4081 C C . GLN B 1 173 ? 1.184 -5.539 12.57 1 96.56 173 GLN B C 1
ATOM 4083 O O . GLN B 1 173 ? 2.209 -6.211 12.695 1 96.56 173 GLN B O 1
ATOM 4088 N N . PHE B 1 174 ? 1.157 -4.27 12.922 1 97.5 174 PHE B N 1
ATOM 4089 C CA . PHE B 1 174 ? 2.287 -3.541 13.492 1 97.5 174 PHE B CA 1
ATOM 4090 C C . PHE B 1 174 ? 2.221 -3.543 15.016 1 97.5 174 PHE B C 1
ATOM 4092 O O . PHE B 1 174 ? 1.176 -3.846 15.594 1 97.5 174 PHE B O 1
ATOM 4099 N N . ASP B 1 175 ? 3.32 -3.305 15.625 1 97.56 175 ASP B N 1
ATOM 4100 C CA . ASP B 1 175 ? 3.406 -3.123 17.078 1 97.56 175 ASP B CA 1
ATOM 4101 C C . ASP B 1 175 ? 3.395 -1.641 17.438 1 97.56 175 ASP B C 1
ATOM 4103 O O . ASP B 1 175 ? 4.422 -0.967 17.359 1 97.56 175 ASP B O 1
ATOM 4107 N N . HIS B 1 176 ? 2.234 -1.16 17.969 1 98.44 176 HIS B N 1
ATOM 4108 C CA . HIS B 1 176 ? 2.035 0.265 18.203 1 98.44 176 HIS B CA 1
ATOM 4109 C C . HIS B 1 176 ? 2.93 0.765 19.328 1 98.44 176 HIS B C 1
ATOM 4111 O O . HIS B 1 176 ? 3.076 1.975 19.531 1 98.44 176 HIS B O 1
ATOM 4117 N N . THR B 1 177 ? 3.516 -0.135 20.078 1 98.38 177 THR B N 1
ATOM 4118 C CA . THR B 1 177 ? 4.363 0.275 21.203 1 98.38 177 THR B CA 1
ATOM 4119 C C . THR B 1 177 ? 5.762 0.644 20.703 1 98.38 177 THR B C 1
ATOM 4121 O O . THR B 1 177 ? 6.531 1.279 21.438 1 98.38 177 THR B O 1
ATOM 4124 N N . LYS B 1 178 ? 6.133 0.167 19.484 1 98.25 178 LYS B N 1
ATOM 4125 C CA . LYS B 1 178 ? 7.395 0.56 18.875 1 98.25 178 LYS B CA 1
ATOM 4126 C C . LYS B 1 178 ? 7.297 1.949 18.25 1 98.25 178 LYS B C 1
ATOM 4128 O O . LYS B 1 178 ? 6.211 2.389 17.859 1 98.25 178 LYS B O 1
ATOM 4133 N N . PRO B 1 179 ? 8.383 2.707 18.219 1 98.69 179 PRO B N 1
ATOM 4134 C CA . PRO B 1 179 ? 8.352 4.039 17.609 1 98.69 179 PRO B CA 1
ATOM 4135 C C . PRO B 1 179 ? 8.32 3.988 16.094 1 98.69 179 PRO B C 1
ATOM 4137 O O . PRO B 1 179 ? 9.367 3.984 15.438 1 98.69 179 PRO B O 1
ATOM 4140 N N . LEU B 1 180 ? 7.156 3.967 15.57 1 98.81 180 LEU B N 1
ATOM 4141 C CA . LEU B 1 180 ? 6.973 3.775 14.133 1 98.81 180 LEU B CA 1
ATOM 4142 C C . LEU B 1 180 ? 6.395 5.031 13.484 1 98.81 180 LEU B C 1
ATOM 4144 O O . LEU B 1 180 ? 5.477 5.648 14.031 1 98.81 180 LEU B O 1
ATOM 4148 N N . TYR B 1 181 ? 6.949 5.496 12.445 1 98.81 181 TYR B N 1
ATOM 4149 C CA . TYR B 1 181 ? 6.484 6.496 11.492 1 98.81 181 TYR B CA 1
ATOM 4150 C C . TYR B 1 181 ? 6.16 5.855 10.148 1 98.81 181 TYR B C 1
ATOM 4152 O O . TYR B 1 181 ? 7.051 5.352 9.461 1 98.81 181 TYR B O 1
ATOM 4160 N N . ILE B 1 182 ? 4.852 5.805 9.758 1 98.62 182 ILE B N 1
ATOM 4161 C CA . ILE B 1 182 ? 4.387 4.977 8.648 1 98.62 182 ILE B CA 1
ATOM 4162 C C . ILE B 1 182 ? 3.646 5.84 7.629 1 98.62 182 ILE B C 1
ATOM 4164 O O . ILE B 1 182 ? 2.787 6.645 8 1 98.62 182 ILE B O 1
ATOM 4168 N N . GLY B 1 183 ? 3.934 5.688 6.359 1 97.75 183 GLY B N 1
ATOM 4169 C CA . GLY B 1 183 ? 3.211 6.371 5.301 1 97.75 183 GLY B CA 1
ATOM 4170 C C . GLY B 1 183 ? 3.768 6.082 3.918 1 97.75 183 GLY B C 1
ATOM 4171 O O . GLY B 1 183 ? 4.703 5.297 3.771 1 97.75 183 GLY B O 1
ATOM 4172 N N . SER B 1 184 ? 3.098 6.582 2.889 1 95.81 184 SER B N 1
ATOM 4173 C CA . SER B 1 184 ? 3.641 6.48 1.537 1 95.81 184 SER B CA 1
ATOM 4174 C C . SER B 1 184 ? 4.867 7.371 1.366 1 95.81 184 SER B C 1
ATOM 4176 O O . SER B 1 184 ? 4.754 8.602 1.373 1 95.81 184 SER B O 1
ATOM 4178 N N . THR B 1 185 ? 5.988 6.762 1.103 1 92.06 185 THR B N 1
ATOM 4179 C CA . THR B 1 185 ? 7.238 7.504 1.243 1 92.06 185 THR B CA 1
ATOM 4180 C C . THR B 1 185 ? 7.715 8.016 -0.112 1 92.06 185 THR B C 1
ATOM 4182 O O . THR B 1 185 ? 7.41 7.426 -1.149 1 92.06 185 THR B O 1
ATOM 4185 N N . ARG B 1 186 ? 8.445 9.086 0.042 1 87.81 186 ARG B N 1
ATOM 4186 C CA . ARG B 1 186 ? 9.18 9.711 -1.054 1 87.81 186 ARG B CA 1
ATOM 4187 C C . ARG B 1 186 ? 10.523 10.25 -0.573 1 87.81 186 ARG B C 1
ATOM 4189 O O . ARG B 1 186 ? 10.75 10.398 0.63 1 87.81 186 ARG B O 1
ATOM 4196 N N . ARG B 1 187 ? 11.344 10.453 -1.515 1 85 187 ARG B N 1
ATOM 4197 C CA . ARG B 1 187 ? 12.633 11.078 -1.205 1 85 187 ARG B CA 1
ATOM 4198 C C . ARG B 1 187 ? 12.68 12.508 -1.72 1 85 187 ARG B C 1
ATOM 4200 O O . ARG B 1 187 ? 12.18 12.805 -2.807 1 85 187 ARG B O 1
ATOM 4207 N N . PHE B 1 188 ? 13.188 13.32 -0.856 1 83.62 188 PHE B N 1
ATOM 4208 C CA . PHE B 1 188 ? 13.367 14.734 -1.172 1 83.62 188 PHE B CA 1
ATOM 4209 C C . PHE B 1 188 ? 14.844 15.109 -1.123 1 83.62 188 PHE B C 1
ATOM 4211 O O . PHE B 1 188 ? 15.562 14.711 -0.203 1 83.62 188 PHE B O 1
ATOM 4218 N N . GLN B 1 189 ? 15.305 15.703 -2.207 1 80.31 189 GLN B N 1
ATOM 4219 C CA . GLN B 1 189 ? 16.625 16.312 -2.248 1 80.31 189 GLN B CA 1
ATOM 4220 C C . GLN B 1 189 ? 16.531 17.797 -2.57 1 80.31 189 GLN B C 1
ATOM 4222 O O . GLN B 1 189 ? 16.016 18.188 -3.623 1 80.31 189 GLN B O 1
ATOM 4227 N N . GLY B 1 190 ? 16.922 18.562 -1.646 1 79.69 190 GLY B N 1
ATOM 4228 C CA . GLY B 1 190 ? 16.828 20 -1.825 1 79.69 190 GLY B CA 1
ATOM 4229 C C . GLY B 1 190 ? 16.953 20.766 -0.525 1 79.69 190 GLY B C 1
ATOM 4230 O O . GLY B 1 190 ? 17.484 20.25 0.46 1 79.69 190 GLY B O 1
ATOM 4231 N N . LYS B 1 191 ? 16.562 21.984 -0.602 1 77.25 191 LYS B N 1
ATOM 4232 C CA . LYS B 1 191 ? 16.672 22.859 0.565 1 77.25 191 LYS B CA 1
ATOM 4233 C C . LYS B 1 191 ? 15.328 22.984 1.276 1 77.25 191 LYS B C 1
ATOM 4235 O O . LYS B 1 191 ? 14.281 23.094 0.629 1 77.25 191 LYS B O 1
ATOM 4240 N N . LEU B 1 192 ? 15.367 22.766 2.58 1 78.38 192 LEU B N 1
ATOM 4241 C CA . LEU B 1 192 ? 14.242 23.141 3.428 1 78.38 192 LEU B CA 1
ATOM 4242 C C . LEU B 1 192 ? 14.461 24.5 4.07 1 78.38 192 LEU B C 1
ATOM 4244 O O . LEU B 1 192 ? 15.531 24.766 4.613 1 78.38 192 LEU B O 1
ATOM 4248 N N . VAL B 1 193 ? 13.477 25.328 4.047 1 75.25 193 VAL B N 1
ATOM 4249 C CA . VAL B 1 193 ? 13.609 26.688 4.543 1 75.25 193 VAL B CA 1
ATOM 4250 C C . VAL B 1 193 ? 12.852 26.844 5.859 1 75.25 193 VAL B C 1
ATOM 4252 O O . VAL B 1 193 ? 11.625 26.719 5.887 1 75.25 193 VAL B O 1
ATOM 4255 N N . PRO B 1 194 ? 13.633 27.125 6.914 1 77.5 194 PRO B N 1
ATOM 4256 C CA . PRO B 1 194 ? 12.93 27.359 8.172 1 77.5 194 PRO B CA 1
ATOM 4257 C C . PRO B 1 194 ? 11.992 28.578 8.109 1 77.5 194 PRO B C 1
ATOM 4259 O O . PRO B 1 194 ? 12.328 29.578 7.477 1 77.5 194 PRO B O 1
ATOM 4262 N N . VAL B 1 195 ? 10.914 28.406 8.82 1 72.75 195 VAL B N 1
ATOM 4263 C CA . VAL B 1 195 ? 9.875 29.422 8.75 1 72.75 195 VAL B CA 1
ATOM 4264 C C . VAL B 1 195 ? 10.336 30.672 9.5 1 72.75 195 VAL B C 1
ATOM 4266 O O . VAL B 1 195 ? 10.055 31.797 9.078 1 72.75 195 VAL B O 1
ATOM 4269 N N . LEU B 1 196 ? 10.867 30.484 10.727 1 69.31 196 LEU B N 1
ATOM 4270 C CA . LEU B 1 196 ? 11.211 31.625 11.578 1 69.31 196 LEU B CA 1
ATOM 4271 C C . LEU B 1 196 ? 12.703 31.922 11.5 1 69.31 196 LEU B C 1
ATOM 4273 O O . LEU B 1 196 ? 13.172 32.906 12.109 1 69.31 196 LEU B O 1
ATOM 4277 N N . GLU B 1 197 ? 13.43 31.078 11.016 1 61.94 197 GLU B N 1
ATOM 4278 C CA . GLU B 1 197 ? 14.859 31.391 11.039 1 61.94 197 GLU B CA 1
ATOM 4279 C C . GLU B 1 197 ? 15.297 32.062 9.75 1 61.94 197 GLU B C 1
ATOM 4281 O O . GLU B 1 197 ? 14.734 31.828 8.688 1 61.94 197 GLU B O 1
ATOM 4286 N N . ARG B 1 198 ? 16.266 33.281 9.922 1 50.53 198 ARG B N 1
ATOM 4287 C CA . ARG B 1 198 ? 16.812 34.344 9.109 1 50.53 198 ARG B CA 1
ATOM 4288 C C . ARG B 1 198 ? 17.422 33.812 7.816 1 50.53 198 ARG B C 1
ATOM 4290 O O . ARG B 1 198 ? 17.156 34.344 6.734 1 50.53 198 ARG B O 1
ATOM 4297 N N . ASP B 1 199 ? 18.672 33.156 7.812 1 50.31 199 ASP B N 1
ATOM 4298 C CA . ASP B 1 199 ? 19.562 33.125 6.652 1 50.31 199 ASP B CA 1
ATOM 4299 C C . ASP B 1 199 ? 19.406 31.828 5.871 1 50.31 199 ASP B C 1
ATOM 4301 O O . ASP B 1 199 ? 19.938 30.797 6.266 1 50.31 199 ASP B O 1
ATOM 4305 N N . ALA B 1 200 ? 18.297 31.859 5.184 1 53.53 200 ALA B N 1
ATOM 4306 C CA . ALA B 1 200 ? 18.016 30.797 4.23 1 53.53 200 ALA B CA 1
ATOM 4307 C C . ALA B 1 200 ? 19.281 30.391 3.473 1 53.53 200 ALA B C 1
ATOM 4309 O O . ALA B 1 200 ? 19.312 29.344 2.822 1 53.53 200 ALA B O 1
ATOM 4310 N N . SER B 1 201 ? 20.172 31.391 3.389 1 52.78 201 SER B N 1
ATOM 4311 C CA . SER B 1 201 ? 21.359 31.141 2.576 1 52.78 201 SER B CA 1
ATOM 4312 C C . SER B 1 201 ? 22.141 29.938 3.078 1 52.78 201 SER B C 1
ATOM 4314 O O . SER B 1 201 ? 22.922 29.344 2.338 1 52.78 201 SER B O 1
ATOM 4316 N N . TRP B 1 202 ? 21.797 29.578 4.336 1 51.91 202 TRP B N 1
ATOM 4317 C CA . TRP B 1 202 ? 22.656 28.547 4.906 1 51.91 202 TRP B CA 1
ATOM 4318 C C . TRP B 1 202 ? 21.953 27.188 4.871 1 51.91 202 TRP B C 1
ATOM 4320 O O . TRP B 1 202 ? 22.453 26.219 5.453 1 51.91 202 TRP B O 1
ATOM 4330 N N . THR B 1 203 ? 20.797 27.234 4.207 1 62.69 203 THR B N 1
ATOM 4331 C CA . THR B 1 203 ? 20.188 25.906 4.285 1 62.69 203 THR B CA 1
ATOM 4332 C C . THR B 1 203 ? 20.844 24.938 3.305 1 62.69 203 THR B C 1
ATOM 4334 O O . THR B 1 203 ? 21.047 25.281 2.135 1 62.69 203 THR B O 1
ATOM 4337 N N . ARG B 1 204 ? 21.578 24 3.811 1 64.75 204 ARG B N 1
ATOM 4338 C CA . ARG B 1 204 ? 22.203 22.938 3.02 1 64.75 204 ARG B CA 1
ATOM 4339 C C . ARG B 1 204 ? 21.156 22.031 2.398 1 64.75 204 ARG B C 1
ATOM 4341 O O . ARG B 1 204 ? 20.047 21.906 2.93 1 64.75 204 ARG B O 1
ATOM 4348 N N . ASP B 1 205 ? 21.531 21.609 1.285 1 77.5 205 ASP B N 1
ATOM 4349 C CA . ASP B 1 205 ? 20.75 20.547 0.66 1 77.5 205 ASP B CA 1
ATOM 4350 C C . ASP B 1 205 ? 20.656 19.328 1.561 1 77.5 205 ASP B C 1
ATOM 4352 O O . ASP B 1 205 ? 21.641 18.938 2.184 1 77.5 205 ASP B O 1
ATOM 4356 N N . ILE B 1 206 ? 19.422 18.969 1.672 1 77.31 206 ILE B N 1
ATOM 4357 C CA . ILE B 1 206 ? 19.25 17.781 2.496 1 77.31 206 ILE B CA 1
ATOM 4358 C C . ILE B 1 206 ? 18.656 16.656 1.648 1 77.31 206 ILE B C 1
ATOM 4360 O O . ILE B 1 206 ? 18.062 16.906 0.601 1 77.31 206 ILE B O 1
ATOM 4364 N N . HIS B 1 207 ? 19 15.391 2.072 1 83 207 HIS B N 1
ATOM 4365 C CA . HIS B 1 207 ? 18.328 14.172 1.625 1 83 207 HIS B CA 1
ATOM 4366 C C . HIS B 1 207 ? 17.375 13.648 2.691 1 83 207 HIS B C 1
ATOM 4368 O O . HIS B 1 207 ? 17.797 13.312 3.801 1 83 207 HIS B O 1
ATOM 4374 N N . LEU B 1 208 ? 16.078 13.727 2.338 1 87.81 208 LEU B N 1
ATOM 4375 C CA . LEU B 1 208 ? 15.07 13.406 3.342 1 87.81 208 LEU B CA 1
ATOM 4376 C C . LEU B 1 208 ? 14.07 12.383 2.801 1 87.81 208 LEU B C 1
ATOM 4378 O O . LEU B 1 208 ? 13.5 12.578 1.722 1 87.81 208 LEU B O 1
ATOM 4382 N N . ARG B 1 209 ? 13.992 11.258 3.469 1 90.25 209 ARG B N 1
ATOM 4383 C CA . ARG B 1 209 ? 12.859 10.367 3.242 1 90.25 209 ARG B CA 1
ATOM 4384 C C . ARG B 1 209 ? 11.656 10.789 4.082 1 90.25 209 ARG B C 1
ATOM 4386 O O . ARG B 1 209 ? 11.766 10.945 5.301 1 90.25 209 ARG B O 1
ATOM 4393 N N . TYR B 1 210 ? 10.531 11.047 3.42 1 92.94 210 TYR B N 1
ATOM 4394 C CA . TYR B 1 210 ? 9.359 11.531 4.148 1 92.94 210 TYR B CA 1
ATOM 4395 C C . TYR B 1 210 ? 8.094 10.836 3.67 1 92.94 210 TYR B C 1
ATOM 4397 O O . TYR B 1 210 ? 8.07 10.25 2.586 1 92.94 210 TYR B O 1
ATOM 4405 N N . ALA B 1 211 ? 7.094 10.734 4.543 1 94.88 211 ALA B N 1
ATOM 4406 C CA . ALA B 1 211 ? 5.766 10.266 4.164 1 94.88 211 ALA B CA 1
ATOM 4407 C C . ALA B 1 211 ? 4.906 11.414 3.637 1 94.88 211 ALA B C 1
ATOM 4409 O O . ALA B 1 211 ? 4.777 12.453 4.289 1 94.88 211 ALA B O 1
ATOM 4410 N N . MET B 1 212 ? 4.344 11.188 2.529 1 92.19 212 MET B N 1
ATOM 4411 C CA . MET B 1 212 ? 3.527 12.242 1.933 1 92.19 212 MET B CA 1
ATOM 4412 C C . MET B 1 212 ? 2.336 12.578 2.822 1 92.19 212 MET B C 1
ATOM 4414 O O . MET B 1 212 ? 1.687 11.68 3.363 1 92.19 212 MET B O 1
ATOM 4418 N N . GLY B 1 213 ? 1.993 13.867 2.871 1 89 213 GLY B N 1
ATOM 4419 C CA . GLY B 1 213 ? 1.101 14.328 3.922 1 89 213 GLY B CA 1
ATOM 4420 C C . GLY B 1 213 ? -0.347 14.414 3.48 1 89 213 GLY B C 1
ATOM 4421 O O . GLY B 1 213 ? -1.26 14.336 4.305 1 89 213 GLY B O 1
ATOM 4422 N N . GLY B 1 214 ? -0.624 14.516 2.207 1 87.81 214 GLY B N 1
ATOM 4423 C CA . GLY B 1 214 ? -1.971 14.805 1.745 1 87.81 214 GLY B CA 1
ATOM 4424 C C . GLY B 1 214 ? -2.982 13.75 2.154 1 87.81 214 GLY B C 1
ATOM 4425 O O . GLY B 1 214 ? -3.855 14.008 2.984 1 87.81 214 GLY B O 1
ATOM 4426 N N . ALA B 1 215 ? -2.723 12.523 1.751 1 91.62 215 ALA B N 1
ATOM 4427 C CA . ALA B 1 215 ? -3.627 11.43 2.086 1 91.62 215 ALA B CA 1
ATOM 4428 C C . ALA B 1 215 ? -3.379 10.93 3.508 1 91.62 215 ALA B C 1
ATOM 4430 O O . ALA B 1 215 ? -4.203 10.203 4.066 1 91.62 215 ALA B O 1
ATOM 4431 N N . GLY B 1 216 ? -2.203 11.297 4.055 1 96.75 216 GLY B N 1
ATOM 4432 C CA . GLY B 1 216 ? -1.995 11.062 5.477 1 96.75 216 GLY B CA 1
ATOM 4433 C C . GLY B 1 216 ? -0.829 10.141 5.766 1 96.75 216 GLY B C 1
ATOM 4434 O O . GLY B 1 216 ? -0.247 9.562 4.844 1 96.75 216 GLY B O 1
ATOM 4435 N N . TYR B 1 217 ? -0.449 10.125 7.008 1 98.38 217 TYR B N 1
ATOM 4436 C CA . TYR B 1 217 ? 0.555 9.227 7.562 1 98.38 217 TYR B CA 1
ATOM 4437 C C . TYR B 1 217 ? 0.25 8.898 9.016 1 98.38 217 TYR B C 1
ATOM 4439 O O . TYR B 1 217 ? -0.606 9.531 9.641 1 98.38 217 TYR B O 1
ATOM 4447 N N . VAL B 1 218 ? 0.895 7.875 9.516 1 98.88 218 VAL B N 1
ATOM 4448 C CA . VAL B 1 218 ? 0.578 7.316 10.828 1 98.88 218 VAL B CA 1
ATOM 4449 C C . VAL B 1 218 ? 1.798 7.41 11.734 1 98.88 218 VAL B C 1
ATOM 4451 O O . VAL B 1 218 ? 2.918 7.105 11.32 1 98.88 218 VAL B O 1
ATOM 4454 N N . LEU B 1 219 ? 1.601 7.902 12.891 1 98.88 219 LEU B N 1
ATOM 4455 C CA . LEU B 1 219 ? 2.568 7.738 13.969 1 98.88 219 LEU B CA 1
ATOM 4456 C C . LEU B 1 219 ? 2.043 6.777 15.031 1 98.88 219 LEU B C 1
ATOM 4458 O O . LEU B 1 219 ? 0.861 6.816 15.375 1 98.88 219 LEU B O 1
ATOM 4462 N N . SER B 1 220 ? 2.881 5.938 15.562 1 98.88 220 SER B N 1
ATOM 4463 C CA . SER B 1 220 ? 2.498 5.02 16.625 1 98.88 220 SER B CA 1
ATOM 4464 C C . SER B 1 220 ? 2.51 5.711 17.984 1 98.88 220 SER B C 1
ATOM 4466 O O . SER B 1 220 ? 3.121 6.773 18.141 1 98.88 220 SER B O 1
ATOM 4468 N N . ARG B 1 221 ? 1.812 5.121 18.891 1 98.75 221 ARG B N 1
ATOM 4469 C CA . ARG B 1 221 ? 1.885 5.613 20.266 1 98.75 221 ARG B CA 1
ATOM 4470 C C . ARG B 1 221 ? 3.318 5.574 20.781 1 98.75 221 ARG B C 1
ATOM 4472 O O . ARG B 1 221 ? 3.758 6.496 21.469 1 98.75 221 ARG B O 1
ATOM 4479 N N . GLY B 1 222 ? 4.039 4.52 20.484 1 98.75 222 GLY B N 1
ATOM 4480 C CA . GLY B 1 222 ? 5.438 4.43 20.875 1 98.75 222 GLY B CA 1
ATOM 4481 C C . GLY B 1 222 ? 6.273 5.59 20.375 1 98.75 222 GLY B C 1
ATOM 4482 O O . GLY B 1 222 ? 7.164 6.07 21.078 1 98.75 222 GLY B O 1
ATOM 4483 N N . LEU B 1 223 ? 6.016 6.051 19.156 1 98.81 223 LEU B N 1
ATOM 4484 C CA . LEU B 1 223 ? 6.77 7.176 18.609 1 98.81 223 LEU B CA 1
ATOM 4485 C C . LEU B 1 223 ? 6.406 8.469 19.328 1 98.81 223 LEU B C 1
ATOM 4487 O O . LEU B 1 223 ? 7.289 9.258 19.688 1 98.81 223 LEU B O 1
ATOM 4491 N N . LEU B 1 224 ? 5.117 8.742 19.562 1 98.31 224 LEU B N 1
ATOM 4492 C CA . LEU B 1 224 ? 4.699 9.984 20.203 1 98.31 224 LEU B CA 1
ATOM 4493 C C . LEU B 1 224 ? 5.234 10.062 21.641 1 98.31 224 LEU B C 1
ATOM 4495 O O . LEU B 1 224 ? 5.586 11.148 22.109 1 98.31 224 LEU B O 1
ATOM 4499 N N . GLU B 1 225 ? 5.215 8.93 22.25 1 97.75 225 GLU B N 1
ATOM 4500 C CA . GLU B 1 225 ? 5.75 8.883 23.609 1 97.75 225 GLU B CA 1
ATOM 4501 C C . GLU B 1 225 ? 7.195 9.375 23.641 1 97.75 225 GLU B C 1
ATOM 4503 O O . GLU B 1 225 ? 7.566 10.148 24.531 1 97.75 225 GLU B O 1
ATOM 4508 N N . LYS B 1 226 ? 7.949 8.938 22.719 1 97.94 226 LYS B N 1
ATOM 4509 C CA . LYS B 1 226 ? 9.359 9.32 22.672 1 97.94 226 LYS B CA 1
ATOM 4510 C C . LYS B 1 226 ? 9.523 10.734 22.125 1 97.94 226 LYS B C 1
ATOM 4512 O O . LYS B 1 226 ? 10.469 11.438 22.484 1 97.94 226 LYS B O 1
ATOM 4517 N N . TRP B 1 227 ? 8.602 11.133 21.266 1 97.94 227 TRP B N 1
ATOM 4518 C CA . TRP B 1 227 ? 8.766 12.367 20.516 1 97.94 227 TRP B CA 1
ATOM 4519 C C . TRP B 1 227 ? 8.242 13.562 21.297 1 97.94 227 TRP B C 1
ATOM 4521 O O . TRP B 1 227 ? 8.727 14.688 21.141 1 97.94 227 TRP B O 1
ATOM 4531 N N . ARG B 1 228 ? 7.297 13.406 22.172 1 96.19 228 ARG B N 1
ATOM 4532 C CA . ARG B 1 228 ? 6.582 14.477 22.875 1 96.19 228 ARG B CA 1
ATOM 4533 C C . ARG B 1 228 ? 7.551 15.398 23.594 1 96.19 228 ARG B C 1
ATOM 4535 O O . ARG B 1 228 ? 7.449 16.625 23.484 1 96.19 228 ARG B O 1
ATOM 4542 N N . PRO B 1 229 ? 8.57 14.93 24.266 1 95 229 PRO B N 1
ATOM 4543 C CA . PRO B 1 229 ? 9.484 15.82 24.984 1 95 229 PRO B CA 1
ATOM 4544 C C . PRO B 1 229 ? 10.328 16.688 24.047 1 95 229 PRO B C 1
ATOM 4546 O O . PRO B 1 229 ? 10.875 17.703 24.484 1 95 229 PRO B O 1
ATOM 4549 N N . TRP B 1 230 ? 10.375 16.281 22.797 1 93.94 230 TRP B N 1
ATOM 4550 C CA . TRP B 1 230 ? 11.312 16.938 21.891 1 93.94 230 TRP B CA 1
ATOM 4551 C C . TRP B 1 230 ? 10.586 17.875 20.953 1 93.94 230 TRP B C 1
ATOM 4553 O O . TRP B 1 230 ? 11.219 18.641 20.219 1 93.94 230 TRP B O 1
ATOM 4563 N N . MET B 1 231 ? 9.297 17.922 20.891 1 90.88 231 MET B N 1
ATOM 4564 C CA . MET B 1 231 ? 8.508 18.625 19.891 1 90.88 231 MET B CA 1
ATOM 4565 C C . MET B 1 231 ? 8.758 20.125 19.922 1 90.88 231 MET B C 1
ATOM 4567 O O . MET B 1 231 ? 8.68 20.797 18.906 1 90.88 231 MET B O 1
ATOM 4571 N N . ASN B 1 232 ? 9.086 20.625 21.094 1 84.88 232 ASN B N 1
ATOM 4572 C CA . ASN B 1 232 ? 9.344 22.047 21.219 1 84.88 232 ASN B CA 1
ATOM 4573 C C . ASN B 1 232 ? 10.68 22.438 20.594 1 84.88 232 ASN B C 1
ATOM 4575 O O . ASN B 1 232 ? 10.953 23.625 20.375 1 84.88 232 ASN B O 1
ATOM 4579 N N . GLN B 1 233 ? 11.461 21.484 20.281 1 84.94 233 GLN B N 1
ATOM 4580 C CA . GLN B 1 233 ? 12.773 21.75 19.703 1 84.94 233 GLN B CA 1
ATOM 4581 C C . GLN B 1 233 ? 12.727 21.641 18.172 1 84.94 233 GLN B C 1
ATOM 4583 O O . GLN B 1 233 ? 13.719 21.906 17.5 1 84.94 233 GLN B O 1
ATOM 4588 N N . CYS B 1 234 ? 11.586 21.312 17.688 1 86.62 234 CYS B N 1
ATOM 4589 C CA . CYS B 1 234 ? 11.477 21.125 16.25 1 86.62 234 CYS B CA 1
ATOM 4590 C C . CYS B 1 234 ? 11.492 22.469 15.531 1 86.62 234 CYS B C 1
ATOM 4592 O O . CYS B 1 234 ? 10.812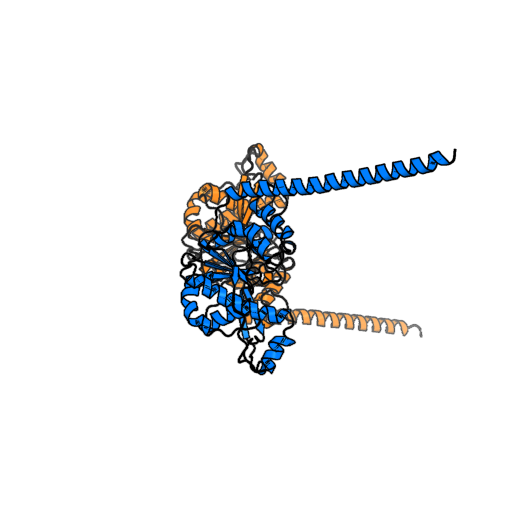 23.422 15.945 1 86.62 234 CYS B O 1
ATOM 4594 N N . ILE B 1 235 ? 12.328 22.547 14.531 1 81.69 235 ILE B N 1
ATOM 4595 C CA . ILE B 1 235 ? 12.289 23.672 13.609 1 81.69 235 ILE B CA 1
ATOM 4596 C C . ILE B 1 235 ? 11.117 23.5 12.641 1 81.69 235 ILE B C 1
ATOM 4598 O O . ILE B 1 235 ? 10.883 22.406 12.125 1 81.69 235 ILE B O 1
ATOM 4602 N N . VAL B 1 236 ? 10.367 24.547 12.469 1 82.81 236 VAL B N 1
ATOM 4603 C CA . VAL B 1 236 ? 9.242 24.484 11.547 1 82.81 236 VAL B CA 1
ATOM 4604 C C . VAL B 1 236 ? 9.68 24.938 10.156 1 82.81 236 VAL B C 1
ATOM 4606 O O . VAL B 1 236 ? 10.188 26.062 9.992 1 82.81 236 VAL B O 1
ATOM 4609 N N . TYR B 1 237 ? 9.57 24.016 9.211 1 80 237 TYR B N 1
ATOM 4610 C CA . TYR B 1 237 ? 9.922 24.281 7.816 1 80 237 TYR B CA 1
ATOM 4611 C C . TYR B 1 237 ? 8.672 24.453 6.961 1 80 237 TYR B C 1
ATOM 4613 O O . TYR B 1 237 ? 7.559 24.156 7.41 1 80 237 TYR B O 1
ATOM 4621 N N . ASN B 1 238 ? 9.031 24.984 5.73 1 75.06 238 ASN B N 1
ATOM 4622 C CA . ASN B 1 238 ? 7.969 24.953 4.727 1 75.06 238 ASN B CA 1
ATOM 4623 C C . ASN B 1 238 ? 7.723 23.547 4.207 1 75.06 238 ASN B C 1
ATOM 4625 O O . ASN B 1 238 ? 8.648 22.734 4.145 1 75.06 238 ASN B O 1
ATOM 4629 N N . GLY B 1 239 ? 6.434 23.109 4.004 1 83.12 239 GLY B N 1
ATOM 4630 C CA . GLY B 1 239 ? 6.066 21.75 3.621 1 83.12 239 GLY B CA 1
ATOM 4631 C C . GLY B 1 239 ? 5.762 20.859 4.809 1 83.12 239 GLY B C 1
ATOM 4632 O O . GLY B 1 239 ? 6.676 20.312 5.434 1 83.12 239 GLY B O 1
ATOM 4633 N N . GLU B 1 240 ? 4.656 20.703 5.051 1 88.38 240 GLU B N 1
ATOM 4634 C CA . GLU B 1 240 ? 4.16 20.094 6.281 1 88.38 240 GLU B CA 1
ATOM 4635 C C . GLU B 1 240 ? 4.695 18.672 6.449 1 88.38 240 GLU B C 1
ATOM 4637 O O . GLU B 1 240 ? 5.164 18.312 7.527 1 88.38 240 GLU B O 1
ATOM 4642 N N . ASP B 1 241 ? 4.605 17.828 5.367 1 92.06 241 ASP B N 1
ATOM 4643 C CA . ASP B 1 241 ? 5.035 16.438 5.453 1 92.06 241 ASP B CA 1
ATOM 4644 C C . ASP B 1 241 ? 6.551 16.328 5.602 1 92.06 241 ASP B C 1
ATOM 4646 O O . ASP B 1 241 ? 7.047 15.531 6.395 1 92.06 241 ASP B O 1
ATOM 4650 N N . LYS B 1 242 ? 7.297 17.234 4.949 1 90.94 242 LYS B N 1
ATOM 4651 C CA . LYS B 1 242 ? 8.75 17.266 5.09 1 90.94 242 LYS B CA 1
ATOM 4652 C C . LYS B 1 242 ? 9.156 17.781 6.469 1 90.94 242 LYS B C 1
ATOM 4654 O O . LYS B 1 242 ? 10.133 17.312 7.047 1 90.94 242 LYS B O 1
ATOM 4659 N N . ASN B 1 243 ? 8.383 18.734 6.953 1 90.06 243 ASN B N 1
ATOM 4660 C CA . ASN B 1 243 ? 8.648 19.266 8.281 1 90.06 243 ASN B CA 1
ATOM 4661 C C . ASN B 1 243 ? 8.562 18.188 9.352 1 90.06 243 ASN B C 1
ATOM 4663 O O . ASN B 1 243 ? 9.438 18.078 10.211 1 90.06 243 ASN B O 1
ATOM 4667 N N . ILE B 1 244 ? 7.523 17.438 9.336 1 94.88 244 ILE B N 1
ATOM 4668 C CA . ILE B 1 244 ? 7.309 16.375 10.32 1 94.88 244 ILE B CA 1
ATOM 4669 C C . ILE B 1 244 ? 8.422 15.336 10.211 1 94.88 244 ILE B C 1
ATOM 4671 O O . ILE B 1 244 ? 8.992 14.914 11.219 1 94.88 244 ILE B O 1
ATOM 4675 N N . ALA B 1 245 ? 8.719 14.938 8.984 1 95.12 245 ALA B N 1
ATOM 4676 C CA . ALA B 1 245 ? 9.773 13.953 8.75 1 95.12 245 ALA B CA 1
ATOM 4677 C C . ALA B 1 245 ? 11.117 14.445 9.289 1 95.12 245 ALA B C 1
ATOM 4679 O O . ALA B 1 245 ? 11.836 13.703 9.953 1 95.12 245 ALA B O 1
ATOM 4680 N N . LYS B 1 246 ? 11.414 15.719 9 1 92.62 246 LYS B N 1
ATOM 4681 C CA . LYS B 1 246 ? 12.688 16.312 9.414 1 92.62 246 LYS B CA 1
ATOM 4682 C C . LYS B 1 246 ? 12.781 16.406 10.93 1 92.62 246 LYS B C 1
ATOM 4684 O O . LYS B 1 246 ? 13.828 16.125 11.516 1 92.62 246 LYS B O 1
ATOM 4689 N N . CYS B 1 247 ? 11.742 16.781 11.578 1 93.88 247 CYS B N 1
ATOM 4690 C CA . CYS B 1 247 ? 11.719 16.906 13.031 1 93.88 247 CYS B CA 1
ATOM 4691 C C . CYS B 1 247 ? 11.938 15.547 13.688 1 93.88 247 CYS B C 1
ATOM 4693 O O . CYS B 1 247 ? 12.75 15.422 14.609 1 93.88 247 CYS B O 1
ATOM 4695 N N . ILE B 1 248 ? 11.242 14.531 13.211 1 97.19 248 ILE B N 1
ATOM 4696 C CA . ILE B 1 248 ? 11.367 13.188 13.773 1 97.19 248 ILE B CA 1
ATOM 4697 C C . ILE B 1 248 ? 12.773 12.656 13.531 1 97.19 248 ILE B C 1
ATOM 4699 O O . ILE B 1 248 ? 13.391 12.086 14.438 1 97.19 248 ILE B O 1
ATOM 4703 N N . LEU B 1 249 ? 13.281 12.891 12.336 1 96 249 LEU B N 1
ATOM 4704 C CA . LEU B 1 249 ? 14.625 12.43 12 1 96 249 LEU B CA 1
ATOM 4705 C C . LEU B 1 249 ? 15.664 13.117 12.875 1 96 249 LEU B C 1
ATOM 4707 O O . LEU B 1 249 ? 16.562 12.453 13.414 1 96 249 LEU B O 1
ATOM 4711 N N . ASP B 1 250 ? 15.57 14.391 13.102 1 92.94 250 ASP B N 1
ATOM 4712 C CA . ASP B 1 250 ? 16.562 15.172 13.836 1 92.94 250 ASP B CA 1
ATOM 4713 C C . ASP B 1 250 ? 16.547 14.82 15.32 1 92.94 250 ASP B C 1
ATOM 4715 O O . ASP B 1 250 ? 17.578 14.852 15.984 1 92.94 250 ASP B O 1
ATOM 4719 N N . THR B 1 251 ? 15.414 14.5 15.812 1 95.06 251 THR B N 1
ATOM 4720 C CA . THR B 1 251 ? 15.289 14.32 17.25 1 95.06 251 THR B CA 1
ATOM 4721 C C . THR B 1 251 ? 15.422 12.844 17.625 1 95.06 251 THR B C 1
ATOM 4723 O O . THR B 1 251 ? 16.031 12.508 18.641 1 95.06 251 THR B O 1
ATOM 4726 N N . LEU B 1 252 ? 14.82 11.93 16.828 1 97.12 252 LEU B N 1
ATOM 4727 C CA . LEU B 1 252 ? 14.727 10.531 17.234 1 97.12 252 LEU B CA 1
ATOM 4728 C C . LEU B 1 252 ? 15.508 9.641 16.281 1 97.12 252 LEU B C 1
ATOM 4730 O O . LEU B 1 252 ? 15.695 8.453 16.547 1 97.12 252 LEU B O 1
ATOM 4734 N N . HIS B 1 253 ? 15.953 10.164 15.133 1 97.19 253 HIS B N 1
ATOM 4735 C CA . HIS B 1 253 ? 16.672 9.406 14.117 1 97.19 253 HIS B CA 1
ATOM 4736 C C . HIS B 1 253 ? 15.82 8.266 13.57 1 97.19 253 HIS B C 1
ATOM 4738 O O . HIS B 1 253 ? 16.312 7.137 13.43 1 97.19 253 HIS B O 1
ATOM 4744 N N . ILE B 1 254 ? 14.578 8.555 13.367 1 97.81 254 ILE B N 1
ATOM 4745 C CA . ILE B 1 254 ? 13.625 7.59 12.828 1 97.81 254 ILE B CA 1
ATOM 4746 C C . ILE B 1 254 ? 13.164 8.039 11.438 1 97.81 254 ILE B C 1
ATOM 4748 O O . ILE B 1 254 ? 12.82 9.203 11.234 1 97.81 254 ILE B O 1
ATOM 4752 N N . GLU B 1 255 ? 13.242 7.137 10.461 1 96.5 255 GLU B N 1
ATOM 4753 C CA . GLU B 1 255 ? 12.711 7.344 9.117 1 96.5 255 GLU B CA 1
ATOM 4754 C C . GLU B 1 255 ? 11.375 6.621 8.93 1 96.5 255 GLU B C 1
ATOM 4756 O O . GLU B 1 255 ? 11.07 5.676 9.656 1 96.5 255 GLU B O 1
ATOM 476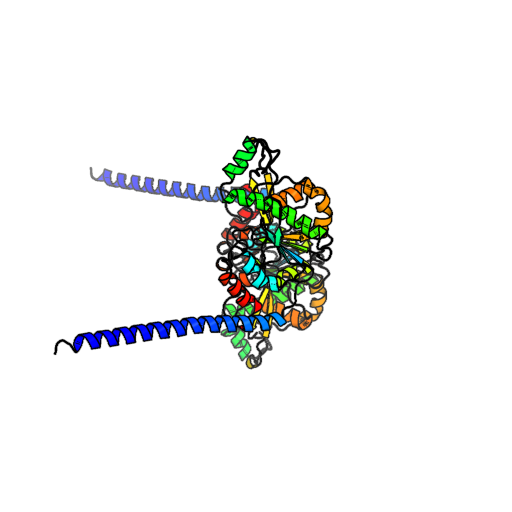1 N N . PRO B 1 256 ? 10.633 7.062 7.973 1 97.38 256 PRO B N 1
ATOM 4762 C CA . PRO B 1 256 ? 9.328 6.418 7.789 1 97.38 256 PRO B CA 1
ATOM 4763 C C . PRO B 1 256 ? 9.438 5.031 7.164 1 97.38 256 PRO B C 1
ATOM 4765 O O . PRO B 1 256 ? 10.367 4.77 6.391 1 97.38 256 PRO B O 1
ATOM 4768 N N . ILE B 1 257 ? 8.516 4.223 7.586 1 97.38 257 ILE B N 1
ATOM 4769 C CA . ILE B 1 257 ? 8.281 2.938 6.938 1 97.38 257 ILE B CA 1
ATOM 4770 C C . ILE B 1 257 ? 7.305 3.123 5.777 1 97.38 257 ILE B C 1
ATOM 4772 O O . ILE B 1 257 ? 6.25 3.744 5.934 1 97.38 257 ILE B O 1
ATOM 4776 N N . ASN B 1 258 ? 7.641 2.549 4.645 1 96.19 258 ASN B N 1
ATOM 4777 C CA . ASN B 1 258 ? 6.82 2.717 3.447 1 96.19 258 ASN B CA 1
ATOM 4778 C C . ASN B 1 258 ? 5.555 1.868 3.516 1 96.19 258 ASN B C 1
ATOM 4780 O O . ASN B 1 258 ? 5.625 0.645 3.635 1 96.19 258 ASN B O 1
ATOM 4784 N N . LEU B 1 259 ? 4.461 2.484 3.482 1 97.38 259 LEU B N 1
ATOM 4785 C CA . LEU B 1 259 ? 3.143 1.881 3.299 1 97.38 259 LEU B CA 1
ATOM 4786 C C . LEU B 1 259 ? 2.443 2.463 2.074 1 97.38 259 LEU B C 1
ATOM 4788 O O . LEU B 1 259 ? 1.848 3.539 2.148 1 97.38 259 LEU B O 1
ATOM 4792 N N . PRO B 1 260 ? 2.479 1.703 0.992 1 94.69 260 PRO B N 1
ATOM 4793 C CA . PRO B 1 260 ? 1.757 2.207 -0.179 1 94.69 260 PRO B CA 1
ATOM 4794 C C . PRO B 1 260 ? 0.246 2.264 0.039 1 94.69 260 PRO B C 1
ATOM 4796 O O . PRO B 1 260 ? -0.273 1.633 0.963 1 94.69 260 PRO B O 1
ATOM 4799 N N . GLY B 1 261 ? -0.41 2.973 -0.801 1 95 261 GLY B N 1
ATOM 4800 C CA . GLY B 1 261 ? -1.863 2.992 -0.784 1 95 261 GLY B CA 1
ATOM 4801 C C . GLY B 1 261 ? -2.436 4.219 -0.1 1 95 261 GLY B C 1
ATOM 4802 O O . GLY B 1 261 ? -3.656 4.383 -0.023 1 95 261 GLY B O 1
ATOM 4803 N N . LEU B 1 262 ? -1.646 5.012 0.542 1 96.38 262 LEU B N 1
ATOM 4804 C CA . LEU B 1 262 ? -2.035 6.367 0.917 1 96.38 262 LEU B CA 1
ATOM 4805 C C . LEU B 1 262 ? -1.773 7.344 -0.226 1 96.38 262 LEU B C 1
ATOM 4807 O O . LEU B 1 262 ? -0.79 8.086 -0.201 1 96.38 262 LEU B O 1
ATOM 4811 N N . CYS B 1 263 ? -2.703 7.355 -1.14 1 91.5 263 CYS B N 1
ATOM 4812 C CA . CYS B 1 263 ? -2.498 7.945 -2.457 1 91.5 263 CYS B CA 1
ATOM 4813 C C . CYS B 1 263 ? -2.619 9.461 -2.4 1 91.5 263 CYS B C 1
ATOM 4815 O O . CYS B 1 263 ? -3.584 9.992 -1.844 1 91.5 263 CYS B O 1
ATOM 4817 N N . PHE B 1 264 ? -1.751 10.086 -3.098 1 89.5 264 PHE B N 1
ATOM 4818 C CA . PHE B 1 264 ? -1.699 11.547 -3.104 1 89.5 264 PHE B CA 1
ATOM 4819 C C . PHE B 1 264 ? -2.691 12.117 -4.109 1 89.5 264 PHE B C 1
ATOM 4821 O O . PHE B 1 264 ? -2.895 13.336 -4.164 1 89.5 264 PHE B O 1
ATOM 4828 N N . VAL B 1 265 ? -3.361 11.273 -4.797 1 91.69 265 VAL B N 1
ATOM 4829 C CA . VAL B 1 265 ? -4.164 11.773 -5.91 1 91.69 265 VAL B CA 1
ATOM 4830 C C . VAL B 1 265 ? -5.625 11.383 -5.703 1 91.69 265 VAL B C 1
ATOM 4832 O O . VAL B 1 265 ? -5.945 10.57 -4.828 1 91.69 265 VAL B O 1
ATOM 4835 N N . HIS B 1 266 ? -6.422 12.023 -6.551 1 94 266 HIS B N 1
ATOM 4836 C CA . HIS B 1 266 ? -7.84 11.695 -6.605 1 94 266 HIS B CA 1
ATOM 4837 C C . HIS B 1 266 ? -8.055 10.266 -7.102 1 94 266 HIS B C 1
ATOM 4839 O O . HIS B 1 266 ? -7.293 9.773 -7.934 1 94 266 HIS B O 1
ATOM 4845 N N . PRO B 1 267 ? -9.117 9.57 -6.59 1 91.25 267 PRO B N 1
ATOM 4846 C CA . PRO B 1 267 ? -9.383 8.203 -7.027 1 91.25 267 PRO B CA 1
ATOM 4847 C C . PRO B 1 267 ? -9.484 8.078 -8.547 1 91.25 267 PRO B C 1
ATOM 4849 O O . PRO B 1 267 ? -9.156 7.027 -9.109 1 91.25 267 PRO B O 1
ATOM 4852 N N . ASP B 1 268 ? -9.859 9.117 -9.258 1 87.38 268 ASP B N 1
ATOM 4853 C CA . ASP B 1 268 ? -10.016 9.102 -10.711 1 87.38 268 ASP B CA 1
ATOM 4854 C C . ASP B 1 268 ? -8.672 8.891 -11.406 1 87.38 268 ASP B C 1
ATOM 4856 O O . ASP B 1 268 ? -8.625 8.492 -12.57 1 87.38 268 ASP B O 1
ATOM 4860 N N . LYS B 1 269 ? -7.609 9.172 -10.688 1 88.94 269 LYS B N 1
ATOM 4861 C CA . LYS B 1 269 ? -6.277 9.055 -11.273 1 88.94 269 LYS B CA 1
ATOM 4862 C C . LYS B 1 269 ? -5.633 7.719 -10.922 1 88.94 269 LYS B C 1
ATOM 4864 O O . LYS B 1 269 ? -4.492 7.453 -11.297 1 88.94 269 LYS B O 1
ATOM 4869 N N . VAL B 1 270 ? -6.293 6.922 -10.203 1 89.19 270 VAL B N 1
ATOM 4870 C CA . VAL B 1 270 ? -5.824 5.59 -9.844 1 89.19 270 VAL B CA 1
ATOM 4871 C C . VAL B 1 270 ? -6.473 4.547 -10.75 1 89.19 270 VAL B C 1
ATOM 4873 O O . VAL B 1 270 ? -7.676 4.602 -11.008 1 89.19 270 VAL B O 1
ATOM 4876 N N . ASP B 1 271 ? -5.641 3.666 -11.25 1 85.62 271 ASP B N 1
ATOM 4877 C CA . ASP B 1 271 ? -6.195 2.611 -12.094 1 85.62 271 ASP B CA 1
ATOM 4878 C C . ASP B 1 271 ? -7.277 1.831 -11.352 1 85.62 271 ASP B C 1
ATOM 4880 O O . ASP B 1 271 ? -7.156 1.576 -10.148 1 85.62 271 ASP B O 1
ATOM 4884 N N . SER B 1 272 ? -8.305 1.354 -12.062 1 81.62 272 SER B N 1
ATOM 4885 C CA . SER B 1 272 ? -9.5 0.761 -11.477 1 81.62 272 SER B CA 1
ATOM 4886 C C . SER B 1 272 ? -9.164 -0.518 -10.711 1 81.62 272 SER B C 1
ATOM 4888 O O . SER B 1 272 ? -9.766 -0.802 -9.672 1 81.62 272 SER B O 1
ATOM 4890 N N . VAL B 1 273 ? -8.242 -1.239 -11.172 1 82.12 273 VAL B N 1
ATOM 4891 C CA . VAL B 1 273 ? -7.914 -2.523 -10.562 1 82.12 273 VAL B CA 1
ATOM 4892 C C . VAL B 1 273 ? -7.191 -2.299 -9.234 1 82.12 273 VAL B C 1
ATOM 4894 O O . VAL B 1 273 ? -7.48 -2.973 -8.242 1 82.12 273 VAL B O 1
ATOM 4897 N N . SER B 1 274 ? -6.367 -1.273 -9.203 1 84.56 274 SER B N 1
ATOM 4898 C CA . SER B 1 274 ? -5.574 -0.999 -8.008 1 84.56 274 SER B CA 1
ATOM 4899 C C . SER B 1 274 ? -6.387 -0.244 -6.965 1 84.56 274 SER B C 1
ATOM 4901 O O . SER B 1 274 ? -6.051 -0.257 -5.777 1 84.56 274 SER B O 1
ATOM 4903 N N . ARG B 1 275 ? -7.438 0.369 -7.344 1 87.5 275 ARG B N 1
ATOM 4904 C CA . ARG B 1 275 ? -8.234 1.22 -6.465 1 87.5 275 ARG B CA 1
ATOM 4905 C C . ARG B 1 275 ? -8.844 0.409 -5.328 1 87.5 275 ARG B C 1
ATOM 4907 O O . ARG B 1 275 ? -9.055 0.931 -4.23 1 87.5 275 ARG B O 1
ATOM 4914 N N . ASP B 1 276 ? -9.055 -0.856 -5.531 1 85.88 276 ASP B N 1
ATOM 4915 C CA . ASP B 1 276 ? -9.695 -1.726 -4.547 1 85.88 276 ASP B CA 1
ATOM 4916 C C . ASP B 1 276 ? -8.852 -1.833 -3.277 1 85.88 276 ASP B C 1
ATOM 4918 O O . ASP B 1 276 ? -9.398 -1.966 -2.18 1 85.88 276 ASP B O 1
ATOM 4922 N N . SER B 1 277 ? -7.605 -1.727 -3.473 1 92.38 277 SER B N 1
ATOM 4923 C CA . SER B 1 277 ? -6.715 -1.967 -2.342 1 92.38 277 SER B CA 1
ATOM 4924 C C . SER B 1 277 ? -6.27 -0.657 -1.698 1 92.38 277 SER B C 1
ATOM 4926 O O . SER B 1 277 ? -5.629 -0.663 -0.646 1 92.38 277 SER B O 1
ATOM 4928 N N . VAL B 1 278 ? -6.66 0.472 -2.27 1 94.56 278 VAL B N 1
ATOM 4929 C CA . VAL B 1 278 ? -6.176 1.767 -1.802 1 94.56 278 VAL B CA 1
ATOM 4930 C C . VAL B 1 278 ? -6.789 2.088 -0.44 1 94.56 278 VAL B C 1
ATOM 4932 O O . VAL B 1 278 ? -7.984 1.863 -0.222 1 94.56 278 VAL B O 1
ATOM 4935 N N . ILE B 1 279 ? -5.988 2.611 0.452 1 96.62 279 ILE B N 1
ATOM 4936 C CA . ILE B 1 279 ? -6.41 2.898 1.819 1 96.62 279 ILE B CA 1
ATOM 4937 C C . ILE B 1 279 ? -6.926 4.332 1.909 1 96.62 279 ILE B C 1
ATOM 4939 O O . ILE B 1 279 ? -7.871 4.609 2.65 1 96.62 279 ILE B O 1
ATOM 4943 N N . ALA B 1 280 ? -6.305 5.219 1.223 1 97.38 280 ALA B N 1
ATOM 4944 C CA . ALA B 1 280 ? -6.719 6.613 1.303 1 97.38 280 ALA B CA 1
ATOM 4945 C C . ALA B 1 280 ? -6.461 7.34 -0.016 1 97.38 280 ALA B C 1
ATOM 4947 O O . ALA B 1 280 ? -5.516 7.012 -0.737 1 97.38 280 ALA B O 1
ATOM 4948 N N . PHE B 1 281 ? -7.312 8.305 -0.265 1 96.12 281 PHE B N 1
ATOM 4949 C CA . PHE B 1 281 ? -7.215 9.18 -1.43 1 96.12 281 PHE B CA 1
ATOM 4950 C C . PHE B 1 281 ? -7.086 10.633 -1.008 1 96.12 281 PHE B C 1
ATOM 4952 O O . PHE B 1 281 ? -7.473 11 0.105 1 96.12 281 PHE B O 1
ATOM 4959 N N . HIS B 1 282 ? -6.539 11.414 -1.89 1 96.25 282 HIS B N 1
ATOM 4960 C CA . HIS B 1 282 ? -6.375 12.852 -1.696 1 96.25 282 HIS B CA 1
ATOM 4961 C C . HIS B 1 282 ? -7 13.633 -2.844 1 96.25 282 HIS B C 1
ATOM 4963 O O . HIS B 1 282 ? -7.426 13.055 -3.842 1 96.25 282 HIS B O 1
ATOM 4969 N N . GLN B 1 283 ? -7.16 14.945 -2.654 1 95.81 283 GLN B N 1
ATOM 4970 C CA . GLN B 1 283 ? -7.723 15.852 -3.646 1 95.81 283 GLN B CA 1
ATOM 4971 C C . GLN B 1 283 ? -9.203 15.57 -3.881 1 95.81 283 GLN B C 1
ATOM 4973 O O . GLN B 1 283 ? -9.672 15.586 -5.02 1 95.81 283 GLN B O 1
ATOM 4978 N N . ILE B 1 284 ? -9.844 15.156 -2.836 1 97.19 284 ILE B N 1
ATOM 4979 C CA . ILE B 1 284 ? -11.289 14.961 -2.883 1 97.19 284 ILE B CA 1
ATOM 4980 C C . ILE B 1 284 ? -11.984 16.312 -3.016 1 97.19 284 ILE B C 1
ATOM 4982 O O . ILE B 1 284 ? -11.664 17.266 -2.293 1 97.19 284 ILE B O 1
ATOM 4986 N N . ARG B 1 285 ? -12.945 16.406 -3.891 1 93.19 285 ARG B N 1
ATOM 4987 C CA . ARG B 1 285 ? -13.531 17.688 -4.273 1 93.19 285 ARG B CA 1
ATOM 4988 C C . ARG B 1 285 ? -14.805 17.969 -3.477 1 93.19 285 ARG B C 1
ATOM 4990 O O . ARG B 1 285 ? -15.875 18.156 -4.055 1 93.19 285 ARG B O 1
ATOM 4997 N N . GLY B 1 286 ? -14.703 17.938 -2.197 1 92.56 286 GLY B N 1
ATOM 4998 C CA . GLY B 1 286 ? -15.781 18.406 -1.334 1 92.56 286 GLY B CA 1
ATOM 4999 C C . GLY B 1 286 ? -16.812 17.328 -1.05 1 92.56 286 GLY B C 1
ATOM 5000 O O . GLY B 1 286 ? -16.516 16.141 -1.12 1 92.56 286 GLY B O 1
ATOM 5001 N N . MET B 1 287 ? -18.031 17.781 -0.758 1 95.19 287 MET B N 1
ATOM 5002 C CA . MET B 1 287 ? -19.078 16.938 -0.197 1 95.19 287 MET B CA 1
ATOM 5003 C C . MET B 1 287 ? -19.578 15.938 -1.228 1 95.19 287 MET B C 1
ATOM 5005 O O . MET B 1 287 ? -19.688 14.742 -0.935 1 95.19 287 MET B O 1
ATOM 5009 N N . GLU B 1 288 ? -19.891 16.344 -2.373 1 93.56 288 GLU B N 1
ATOM 5010 C CA . GLU B 1 288 ? -20.453 15.461 -3.391 1 93.56 288 GLU B CA 1
ATOM 5011 C C . GLU B 1 288 ? -19.484 14.32 -3.705 1 93.56 288 GLU B C 1
ATOM 5013 O O . GLU B 1 288 ? -19.891 13.156 -3.762 1 93.56 288 GLU B O 1
ATOM 5018 N N . ASP B 1 289 ? -18.297 14.719 -3.854 1 94.94 289 ASP B N 1
ATOM 5019 C CA . ASP B 1 289 ? -17.25 13.742 -4.152 1 94.94 289 ASP B CA 1
ATOM 5020 C C . ASP B 1 289 ? -17.078 12.758 -2.998 1 94.94 289 ASP B C 1
ATOM 5022 O O . ASP B 1 289 ? -17 11.547 -3.215 1 94.94 289 ASP B O 1
ATOM 5026 N N . SER B 1 290 ? -17.016 13.242 -1.841 1 96.31 290 SER B N 1
ATOM 5027 C CA . SER B 1 290 ? -16.859 12.414 -0.65 1 96.31 290 SER B CA 1
ATOM 5028 C C . SER B 1 290 ? -18.047 11.484 -0.463 1 96.31 290 SER B C 1
ATOM 5030 O O . SER B 1 290 ? -17.875 10.312 -0.118 1 96.31 290 SER B O 1
ATOM 5032 N N . MET B 1 291 ? -19.188 11.977 -0.733 1 94.06 291 MET B N 1
ATOM 5033 C CA . MET B 1 291 ? -20.406 11.164 -0.583 1 94.06 291 MET B CA 1
ATOM 5034 C C . MET B 1 291 ? -20.453 10.062 -1.633 1 94.06 291 MET B C 1
ATOM 5036 O O . MET B 1 291 ? -20.906 8.953 -1.352 1 94.06 291 MET B O 1
ATOM 5040 N N . GLU B 1 292 ? -20.047 10.398 -2.744 1 91.44 292 GLU B N 1
ATOM 5041 C CA . GLU B 1 292 ? -20 9.383 -3.789 1 91.44 292 GLU B CA 1
ATOM 5042 C C . GLU B 1 292 ? -19.062 8.25 -3.41 1 91.44 292 GLU B C 1
ATOM 5044 O O . GLU B 1 292 ? -19.391 7.074 -3.578 1 91.44 292 GLU B O 1
ATOM 5049 N N . LEU B 1 293 ? -17.922 8.617 -2.957 1 92.38 293 LEU B N 1
ATOM 5050 C CA . LEU B 1 293 ? -16.969 7.605 -2.527 1 92.38 293 LEU B CA 1
ATOM 5051 C C . LEU B 1 293 ? -17.516 6.797 -1.356 1 92.38 293 LEU B C 1
ATOM 5053 O O . LEU B 1 293 ? -17.375 5.574 -1.315 1 92.38 293 LEU B O 1
ATOM 5057 N N . PHE B 1 294 ? -18.141 7.469 -0.465 1 93.62 294 PHE B N 1
ATOM 5058 C CA . PHE B 1 294 ? -18.719 6.809 0.702 1 93.62 294 PHE B CA 1
ATOM 5059 C C . PHE B 1 294 ? -19.781 5.805 0.284 1 93.62 294 PHE B C 1
ATOM 5061 O O . PHE B 1 294 ? -19.859 4.703 0.837 1 93.62 294 PHE B O 1
ATOM 5068 N N . ARG B 1 295 ? -20.531 6.156 -0.657 1 88.75 295 ARG B N 1
ATOM 5069 C CA . ARG B 1 295 ? -21.547 5.254 -1.203 1 88.75 295 ARG B CA 1
ATOM 5070 C C . ARG B 1 295 ? -20.891 4.043 -1.865 1 88.75 295 ARG B C 1
ATOM 5072 O O . ARG B 1 295 ? -21.297 2.904 -1.613 1 88.75 295 ARG B O 1
ATOM 5079 N N . ARG B 1 296 ? -19.922 4.297 -2.592 1 84.56 296 ARG B N 1
ATOM 5080 C CA . ARG B 1 296 ? -19.234 3.256 -3.354 1 84.56 296 ARG B CA 1
ATOM 5081 C C . ARG B 1 296 ? -18.578 2.24 -2.426 1 84.56 296 ARG B C 1
ATOM 5083 O O . ARG B 1 296 ? -18.641 1.034 -2.67 1 84.56 296 ARG B O 1
ATOM 5090 N N . PHE B 1 297 ? -18.031 2.686 -1.381 1 86.44 297 PHE B N 1
ATOM 5091 C CA . PHE B 1 297 ? -17.203 1.797 -0.584 1 86.44 297 PHE B CA 1
ATOM 5092 C C . PHE B 1 297 ? -17.984 1.212 0.583 1 86.44 297 PHE B C 1
ATOM 5094 O O . PHE B 1 297 ? -17.609 0.176 1.135 1 86.44 297 PHE B O 1
ATOM 5101 N N . TYR B 1 298 ? -19.125 1.821 0.961 1 87.31 298 TYR B N 1
ATOM 5102 C CA . TYR B 1 298 ? -19.703 1.382 2.229 1 87.31 298 TYR B CA 1
ATOM 5103 C C . TYR B 1 298 ? -21.203 1.193 2.109 1 87.31 298 TYR B C 1
ATOM 5105 O O . TYR B 1 298 ? -21.766 0.286 2.721 1 87.31 298 TYR B O 1
ATOM 5113 N N . LEU B 1 299 ? -21.812 1.961 1.353 1 82.88 299 LEU B N 1
ATOM 5114 C CA . LEU B 1 299 ? -23.266 1.946 1.402 1 82.88 299 LEU B CA 1
ATOM 5115 C C . LEU B 1 299 ? -23.844 1 0.35 1 82.88 299 LEU B C 1
ATOM 5117 O O . LEU B 1 299 ? -24.812 0.292 0.61 1 82.88 299 LEU B O 1
ATOM 5121 N N . ASP B 1 300 ? -23.312 1.071 -0.827 1 78.94 300 ASP B N 1
ATOM 5122 C CA . ASP B 1 300 ? -23.828 0.284 -1.938 1 78.94 300 ASP B CA 1
ATOM 5123 C C . ASP B 1 300 ? -22.812 -0.76 -2.4 1 78.94 300 ASP B C 1
ATOM 5125 O O . ASP B 1 300 ? -22.5 -0.837 -3.588 1 78.94 300 ASP B O 1
ATOM 5129 N N . ARG B 1 301 ? -22.406 -1.524 -1.509 1 71.38 301 ARG B N 1
ATOM 5130 C CA . ARG B 1 301 ? -21.297 -2.443 -1.791 1 71.38 301 ARG B CA 1
ATOM 5131 C C . ARG B 1 301 ? -21.703 -3.475 -2.84 1 71.38 301 ARG B C 1
ATOM 5133 O O . ARG B 1 301 ? -20.859 -4.004 -3.559 1 71.38 301 ARG B O 1
ATOM 5140 N N . ASN B 1 302 ? -22.922 -3.736 -2.955 1 68.81 302 ASN B N 1
ATOM 5141 C CA . ASN B 1 302 ? -23.391 -4.723 -3.92 1 68.81 302 ASN B CA 1
ATOM 5142 C C . ASN B 1 302 ? -23.422 -4.152 -5.336 1 68.81 302 ASN B C 1
ATOM 5144 O O . ASN B 1 302 ? -23.516 -4.898 -6.309 1 68.81 302 ASN B O 1
ATOM 5148 N N . ARG B 1 303 ? -23.328 -2.895 -5.434 1 70.5 303 ARG B N 1
ATOM 5149 C CA . ARG B 1 303 ? -23.391 -2.248 -6.738 1 70.5 303 ARG B CA 1
ATOM 5150 C C . ARG B 1 303 ? -22 -1.915 -7.266 1 70.5 303 ARG B C 1
ATOM 5152 O O . ARG B 1 303 ? -21.844 -1.572 -8.438 1 70.5 303 ARG B O 1
ATOM 5159 N N . TYR B 1 304 ? -21.156 -1.996 -6.43 1 67.88 304 TYR B N 1
ATOM 5160 C CA . TYR B 1 304 ? -19.781 -1.63 -6.777 1 67.88 304 TYR B CA 1
ATOM 5161 C C .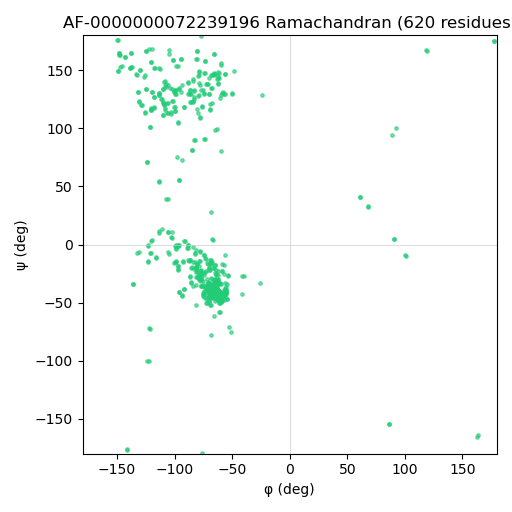 TYR B 1 304 ? -18.812 -2.752 -6.43 1 67.88 304 TYR B C 1
ATOM 5163 O O . TYR B 1 304 ? -19.062 -3.535 -5.508 1 67.88 304 TYR B O 1
ATOM 5171 N N . ASP B 1 305 ? -17.859 -2.789 -7.34 1 64.06 305 ASP B N 1
ATOM 5172 C CA . ASP B 1 305 ? -16.812 -3.75 -7.012 1 64.06 305 ASP B CA 1
ATOM 5173 C C . ASP B 1 305 ? -15.898 -3.203 -5.922 1 64.06 305 ASP B C 1
ATOM 5175 O O . ASP B 1 305 ? -16.156 -2.135 -5.363 1 64.06 305 ASP B O 1
ATOM 5179 N N . SER B 1 306 ? -14.961 -3.924 -5.559 1 61.31 306 SER B N 1
ATOM 5180 C CA . SER B 1 306 ? -14.094 -3.564 -4.441 1 61.31 306 SER B CA 1
ATOM 5181 C C . SER B 1 306 ? -13.305 -2.295 -4.742 1 61.31 306 SER B C 1
ATOM 5183 O O . SER B 1 306 ? -12.828 -1.624 -3.826 1 61.31 306 SER B O 1
ATOM 5185 N N . GLY B 1 307 ? -13.148 -1.966 -6.043 1 61.38 307 GLY B N 1
ATOM 5186 C CA . GLY B 1 307 ? -12.453 -0.756 -6.445 1 61.38 307 GLY B CA 1
ATOM 5187 C C . GLY B 1 307 ? -13.367 0.452 -6.551 1 61.38 307 GLY B C 1
ATOM 5188 O O . GLY B 1 307 ? -12.898 1.568 -6.789 1 61.38 307 GLY B O 1
ATOM 5189 N N . GLY B 1 308 ? -14.602 0.189 -6.328 1 58.62 308 GLY B N 1
ATOM 5190 C CA . GLY B 1 308 ? -15.562 1.277 -6.359 1 58.62 308 GLY B CA 1
ATOM 5191 C C . GLY B 1 308 ? -16.172 1.495 -7.73 1 58.62 308 GLY B C 1
ATOM 5192 O O . GLY B 1 308 ? -16.906 2.469 -7.945 1 58.62 308 GLY B O 1
ATOM 5193 N N . ASP B 1 309 ? -15.766 0.596 -8.547 1 64.81 309 ASP B N 1
ATOM 5194 C CA . ASP B 1 309 ? -16.375 0.737 -9.867 1 64.81 309 ASP B CA 1
ATOM 5195 C C . ASP B 1 309 ? -17.734 0.058 -9.922 1 64.81 309 ASP B C 1
ATOM 5197 O O . ASP B 1 309 ? -17.953 -0.979 -9.289 1 64.81 309 ASP B O 1
ATOM 5201 N N . ALA B 1 310 ? -18.594 0.753 -10.609 1 64.25 310 ALA B N 1
ATOM 5202 C CA . ALA B 1 310 ? -19.938 0.198 -10.727 1 64.25 310 ALA B CA 1
ATOM 5203 C C . ALA B 1 310 ? -19.906 -1.172 -11.398 1 64.25 310 ALA B C 1
ATOM 5205 O O . ALA B 1 310 ? -19.219 -1.36 -12.406 1 64.25 310 ALA B O 1
ATOM 5206 N N . ILE B 1 311 ? -20.547 -2.176 -10.773 1 60.19 311 ILE B N 1
ATOM 5207 C CA . ILE B 1 311 ? -20.734 -3.488 -11.383 1 60.19 311 ILE B CA 1
ATOM 5208 C C . ILE B 1 311 ? -21.719 -3.389 -12.547 1 60.19 311 ILE B C 1
ATOM 5210 O O . ILE B 1 311 ? -22.797 -2.822 -12.398 1 60.19 311 ILE B O 1
ATOM 5214 N N . PRO B 1 312 ? -21.297 -3.75 -13.75 1 55.75 312 PRO B N 1
ATOM 5215 C CA . PRO B 1 312 ? -22.234 -3.656 -14.867 1 55.75 312 PRO B CA 1
ATOM 5216 C C . PRO B 1 312 ? -23.531 -4.426 -14.609 1 55.75 312 PRO B C 1
ATOM 5218 O O . PRO B 1 312 ? -23.531 -5.434 -13.898 1 55.75 312 PRO B O 1
#

Organism: Galdieria sulphuraria (NCBI:txid130081)

Sequence (624 aa):
MFHYRKLVKSWQVILFIWIVFTLFIVIFYGELNERRKSRNYFSHVQKGLPLVHDIFFGVITCENYAETYAKAVFQTWGKLVEPSMLRFFSDSPHATIPTVVTPKIDITGVNKKLKTNYQKRVAHKERYFREESNRSLQMFAWAWDHVPQAKWFYKCDDDSFVRVELLQEILRQFDHTKPLYIGSTRRFQGKLVPVLERDASWTRDIHLRYAMGGAGYVLSRGLLEKWRPWMNQCIVYNGEDKNIAKCILDTLHIEPINLPGLCFVHPDKVDSVSRDSVIAFHQIRGMEDSMELFRRFYLDRNRYDSGGDAIPMFHYRKLVKSWQVILFIWIVFTLFIVIFYGELNERRKSRNYFSHVQKGLPLVHDIFFGVITCENYAETYAKAVFQTWGKLVEPSMLRFFSDSPHATIPTVVTPKIDITGVNKKLKTNYQKRVAHKERYFREESNRSLQMFAWAWDHVPQAKWFYKCDDDSFVRVELLQEILRQFDHTKPLYIGSTRRFQGKLVPVLERDASWTRDIHLRYAMGGAGYVLSRGLLEKWRPWMNQCIVYNGEDKNIAKCILDTLHIEPINLPGLCFVHPDKVDSVSRDSVIAFHQIRGMEDSMELFRRFYLDRNRYDSGGDAIP

Solvent-accessible surface area (backbone atoms only — not comparable to full-atom values): 31964 Å² total; per-residue (Å²): 127,74,73,62,58,61,54,51,55,50,50,51,50,49,51,48,50,48,50,51,49,50,50,48,48,49,52,49,49,49,51,50,48,50,48,46,51,48,47,54,50,48,56,59,55,56,77,68,61,76,62,44,76,44,51,27,39,42,29,45,48,34,72,92,36,38,85,39,24,36,41,25,31,54,74,33,61,44,65,40,39,36,70,91,32,50,40,34,39,17,72,45,85,49,93,91,52,64,56,45,66,44,83,72,82,84,57,88,85,43,54,66,65,56,42,43,36,56,66,64,60,28,45,76,66,51,41,49,25,35,51,45,22,52,41,54,56,51,46,53,51,48,45,63,76,71,40,81,72,37,38,30,38,35,42,26,37,28,34,33,49,55,40,62,68,55,48,50,58,46,52,68,49,44,63,41,72,44,68,40,36,38,15,20,30,41,60,44,77,40,68,65,45,49,69,78,60,83,72,58,85,68,45,58,73,40,82,43,60,24,31,45,40,51,26,13,32,36,36,19,37,27,27,48,66,68,40,57,85,49,56,87,70,45,68,54,20,51,42,37,32,53,22,53,33,48,35,41,32,75,73,70,69,49,67,56,43,58,36,30,27,34,28,67,45,34,70,88,60,43,48,65,80,52,38,26,30,42,31,17,25,6,70,45,73,30,44,68,47,40,48,52,51,41,34,27,70,65,66,39,46,89,47,18,38,55,39,44,45,72,56,130,128,74,73,64,58,59,55,52,53,50,51,53,49,50,52,48,50,47,49,52,49,52,51,49,47,50,53,50,48,48,51,50,49,52,50,47,52,48,48,53,50,47,56,60,56,55,76,67,60,78,61,43,75,43,50,26,38,41,29,44,48,33,74,90,36,39,86,39,24,36,42,25,32,53,72,34,58,44,65,41,40,35,70,91,31,49,40,33,38,18,72,46,86,49,92,89,50,65,55,43,66,44,81,72,82,83,58,84,87,45,54,67,67,50,45,47,42,48,56,57,57,30,38,78,69,52,38,51,27,37,50,44,22,52,41,54,55,50,47,54,53,48,43,62,75,71,39,80,73,36,38,30,40,34,40,25,36,30,33,33,52,55,42,60,67,55,48,49,60,46,53,68,50,43,64,41,74,44,68,41,38,40,14,20,31,41,59,45,78,43,68,64,45,52,61,82,61,80,69,62,86,67,45,56,72,39,83,42,61,22,30,45,40,50,27,14,34,37,35,18,38,26,28,48,65,68,42,57,86,49,56,86,71,46,70,52,20,53,40,36,33,54,22,54,33,49,35,41,32,73,74,69,69,49,69,55,42,60,38,30,28,35,27,67,43,34,68,88,61,43,46,65,79,52,38,29,28,45,29,19,25,6,69,45,70,28,46,67,47,39,47,50,51,41,35,26,69,64,66,39,47,90,49,17,40,54,41,42,44,72,57,130

Foldseek 3Di:
DVVVVVVVVVVVVVVVVVVVVVVVCCVVVVVVVVVVCLVVLVVVLLVDQAADEAEAEEAEDEPVPCVWLLLLCCSFPVSRYDLLRYEYEYCDDDDNGRYDHDDFDDQVPFDPVLVCCLVPVCPPVQVVQQRRLRRVLVRLLVCLVRPVRHFKYKYAYSQKAFQVVLVVVVCVVPDLLAFAKAAAKDWDWAFWAFSRDPPSVPTDTDIFIWHQHHLIIMTGSNNSVQLNVCSVVQGGTGHNRRSVRVSSCVRVVDHHDHDPQSEAAALVPDDQVCQLNHGMHGPQDTNVSSSLVSCQCRSPVVQHDSSSHGDD/DVVVVVVVVVVVVVVVVVVVVVVVCVVVVVVVVVVVCLVVLVVVLLVDQAADEAEAEEAEDEPVPCVWLLLLCCSFPVSRYDLLRYEYEYCDDDDNGRYDHDDFDDCPPFDPVLVVCLVVVPPVPQVVQLRLLRRVLVRLLVCLVRPVRHFKYKYAYSQKAFQVVLVVVVCVVPDLLAFAKAAAKDWDWAFWAFSRDDPSVPTDTDIFIWHQHHLIIMTGSNNSVQLNVCSVVQGGTGHNGRSVRVSSCVRVVDHHDHDPQSEAAALVPDDQVCQLNHGMHGPQDTNVSSSLVSCQCRSPVVQHDSSSHGDD

Radius of gyration: 30.28 Å; Cα contacts (8 Å, |Δi|>4): 1163; chains: 2; bounding box: 95×82×99 Å

InterPro domains:
  IPR003378 Fringe-like, glycosyltransferase domain [PF02434] (52-262)
  IPR026050 C1GALT1/C1GALT1-specific chaperone 1 [PTHR23033] (54-249)
  IPR029044 Nucleotide-diphospho-sugar transferases [SSF53448] (127-271)

Secondary structure (DSSP, 8-state):
--THHHHHHHHHHHHHHHHHHHHHHHHHHHHHHHHHHHHHHHHHHHTTSPPB-SEEEEEE--TTTIIIIIHHHHHTGGGGB-GGGEEEEESS--TTTTEEEPPPPP-TTS-HHHHHIIIIIS-HHHHHHHHHHHHHHHHHHHHHHH-TT-SEEEEEETTEEE-HHHHHHHHTTS-TTS--EEE-EEEEEE---BSS-S-GGG---EEEEEE-SSS-EEEEHHHHHHHGGGGGGPPPBSSHHHHHHHHHHHHH--PPEE-TTB-SS-GGGS-HHHHTT--EEE---HHHHHHHHHIIIII-TTTB-TTSPBP-/--HHHHHHHHHHHHHHHHHHHHHHHHHHHHHHHHHHHHHHHHHHHHTTSPPB-SEEEEEE--TTTIIIIIHHHHHTGGGGB-GGGEEEEESS--TTTTEEEPPPP--TTS-HHHHHHHHHS--HHHHHHHHHHHHHHHHHHHHHHH-TT-SEEEEEETTEEE-HHHHHHHHTTS-TTS--EEE-EEEEEEE--BSS-S-GGG--EEEEEEE-SSS-EEEEHHHHHHHGGGGGGPPPBSSHHHHHHHHHHHHH--PPEE-TTB-SS-GGGS-HHHHTT--EEE---HHHHHHHHHIIIII-TTTB-TTSPBP-

Nearest PDB structures (foldseek):
  8tic-assembly1_A  TM=6.473E-01  e=1.390E-12  Homo sapiens
  7jhk-assembly1_A  TM=6.886E-01  e=9.201E-12  Homo sapiens
  6wmn-assembly1_A  TM=6.375E-01  e=1.112E-11  Homo sapiens
  6wmn-assembly1_B  TM=6.284E-01  e=1.622E-11  Homo sapiens
  6wmn-assembly2_C  TM=6.318E-01  e=3.680E-11  Homo sapiens

pLDDT: mean 82.37, std 17.78, range [31.75, 98.94]